Protein 6STX (pdb70)

Structure (mmCIF, N/CA/C/O backbone):
data_6STX
#
_entry.id   6STX
#
_cell.length_a   172.327
_cell.length_b   172.327
_cell.length_c   172.327
_cell.angle_alpha   90.000
_cell.angle_beta   90.000
_cell.angle_gamma   90.000
#
_symmetry.space_group_name_H-M   'I 2 3'
#
loop_
_entity.id
_entity.type
_entity.pdbx_description
1 polymer 'Kelch domain-containing protein'
2 non-polymer 'TETRAETHYLENE GLYCOL'
3 non-polymer 'ACETATE ION'
4 non-polymer 2-acetamido-2-deoxy-beta-D-glucopyranose
5 non-polymer 'SODIUM ION'
6 water water
#
loop_
_atom_site.group_PDB
_atom_site.id
_atom_site.type_symbol
_atom_site.label_atom_id
_atom_site.label_alt_id
_atom_site.label_comp_id
_atom_site.label_asym_id
_atom_site.label_entity_id
_atom_site.label_seq_id
_atom_site.pdbx_PDB_ins_code
_atom_site.Cartn_x
_atom_site.Cartn_y
_atom_site.Cartn_z
_atom_site.occupancy
_atom_site.B_iso_or_equiv
_atom_site.auth_seq_id
_atom_site.auth_comp_id
_atom_site.auth_asym_id
_atom_site.auth_atom_id
_atom_site.pdbx_PDB_model_num
ATOM 1 N N . THR A 1 12 ? 29.728 -14.855 20.325 0.50 55.16 10 THR C N 1
ATOM 2 C CA . THR A 1 12 ? 30.910 -15.643 20.769 0.50 54.50 10 THR C CA 1
ATOM 3 C C . THR A 1 12 ? 31.994 -14.682 21.273 0.50 55.39 10 THR C C 1
ATOM 4 O O . THR A 1 12 ? 31.966 -13.509 20.889 0.50 50.86 10 THR C O 1
ATOM 8 N N . VAL A 1 13 ? 32.886 -15.173 22.131 0.70 57.27 11 VAL C N 1
ATOM 9 C CA . VAL A 1 13 ? 34.000 -14.406 22.749 0.70 56.45 11 VAL C CA 1
ATOM 10 C C . VAL A 1 13 ? 35.259 -15.260 22.608 0.70 60.65 11 VAL C C 1
ATOM 11 O O . VAL A 1 13 ? 35.251 -16.378 23.147 0.70 59.71 11 VAL C O 1
ATOM 13 N N . TRP A 1 14 ? 36.270 -14.759 21.884 1.00 64.26 12 TRP C N 1
ATOM 14 C CA . TRP A 1 14 ? 37.623 -15.378 21.772 1.00 70.33 12 TRP C CA 1
ATOM 15 C C . TRP A 1 14 ? 38.567 -14.672 22.761 1.00 71.59 12 TRP C C 1
ATOM 16 O O . TRP A 1 14 ? 38.505 -13.418 22.849 1.00 69.36 12 TRP C O 1
ATOM 27 N N . GLU A 1 15 ? 39.346 -15.456 23.518 1.00 67.67 13 GLU C N 1
ATOM 28 C CA . GLU A 1 15 ? 40.336 -14.972 24.515 1.00 65.42 13 GLU C CA 1
ATOM 29 C C . GLU A 1 15 ? 41.718 -15.426 24.043 1.00 72.06 13 GLU C C 1
ATOM 30 O O . GLU A 1 15 ? 41.940 -16.641 24.002 1.00 70.94 13 GLU C O 1
ATOM 36 N N . THR A 1 16 ? 42.588 -14.469 23.697 1.00 65.61 14 THR C N 1
ATOM 37 C CA . THR A 1 16 ? 43.967 -14.693 23.193 1.00 61.92 14 THR C CA 1
ATOM 38 C C . THR A 1 16 ? 44.756 -15.361 24.308 1.00 59.25 14 THR C C 1
ATOM 39 O O . THR A 1 16 ? 44.273 -15.447 25.436 1.00 64.84 14 THR C O 1
ATOM 43 N N . PRO A 1 17 ? 45.976 -15.862 24.020 1.00 59.48 15 PRO C N 1
ATOM 44 C CA . PRO A 1 17 ? 46.805 -16.506 25.034 1.00 62.07 15 PRO C CA 1
ATOM 45 C C . PRO A 1 17 ? 47.252 -15.613 26.205 1.00 70.35 15 PRO C C 1
ATOM 46 O O . PRO A 1 17 ? 47.695 -16.178 27.197 1.00 67.56 15 PRO C O 1
ATOM 50 N N . ILE A 1 18 ? 47.184 -14.276 26.079 1.00 71.48 16 ILE C N 1
ATOM 51 C CA . ILE A 1 18 ? 47.616 -13.348 27.172 1.00 64.31 16 ILE C CA 1
ATOM 52 C C . ILE A 1 18 ? 46.389 -12.837 27.954 1.00 64.07 16 ILE C C 1
ATOM 53 O O . ILE A 1 18 ? 46.604 -12.304 29.048 1.00 63.59 16 ILE C O 1
ATOM 58 N N . GLY A 1 19 ? 45.161 -12.998 27.442 1.00 56.96 17 GLY C N 1
ATOM 59 C CA . GLY A 1 19 ? 43.923 -12.630 28.163 1.00 54.99 17 GLY C CA 1
ATOM 60 C C . GLY A 1 19 ? 43.105 -11.564 27.456 1.00 57.24 17 GLY C C 1
ATOM 61 O O . GLY A 1 19 ? 42.084 -11.125 28.007 1.00 60.48 17 GLY C O 1
ATOM 62 N N . VAL A 1 20 ? 43.522 -11.129 26.271 1.00 53.15 18 VAL C N 1
ATOM 63 C CA . VAL A 1 20 ? 42.754 -10.107 25.510 1.00 49.52 18 VAL C CA 1
ATOM 64 C C . VAL A 1 20 ? 41.479 -10.785 25.009 1.00 49.08 18 VAL C C 1
ATOM 65 O O . VAL A 1 20 ? 41.542 -11.959 24.669 1.00 58.91 18 VAL C O 1
ATOM 69 N N . LYS A 1 21 ? 40.365 -10.060 24.963 1.00 54.10 19 LYS C N 1
ATOM 70 C CA . LYS A 1 21 ? 39.042 -10.629 24.626 1.00 54.31 19 LYS C CA 1
ATOM 71 C C . LYS A 1 21 ? 38.480 -9.878 23.422 1.00 52.62 19 LYS C C 1
ATOM 72 O O . LYS A 1 21 ? 38.511 -8.628 23.427 1.00 52.90 19 LYS C O 1
ATOM 77 N N . TYR A 1 22 ? 38.011 -10.648 22.431 1.00 51.46 20 TYR C N 1
ATOM 78 C CA . TYR A 1 22 ? 37.281 -10.199 21.215 1.00 53.89 20 TYR C CA 1
ATOM 79 C C . TYR A 1 22 ? 35.898 -10.869 21.210 1.00 53.73 20 TYR C C 1
ATOM 80 O O . TYR A 1 22 ? 35.830 -12.043 21.569 1.00 58.65 20 TYR C O 1
ATOM 89 N N . THR A 1 23 ? 34.847 -10.137 20.835 1.00 56.38 21 THR C N 1
ATOM 90 C CA . THR A 1 23 ? 33.453 -10.642 20.723 1.00 62.89 21 THR C CA 1
ATOM 91 C C . THR A 1 23 ? 33.110 -10.730 19.233 1.00 67.77 21 THR C C 1
ATOM 92 O O . THR A 1 23 ? 33.071 -9.673 18.552 1.00 65.46 21 THR C O 1
ATOM 96 N N . LEU A 1 24 ? 32.907 -11.961 18.760 1.00 73.27 22 LEU C N 1
ATOM 97 C CA . LEU A 1 24 ? 32.525 -12.302 17.363 1.00 71.62 22 LEU C CA 1
ATOM 98 C C . LEU A 1 24 ? 31.001 -12.458 17.326 1.00 71.84 22 LEU C C 1
ATOM 99 O O . LEU A 1 24 ? 30.504 -13.365 18.033 1.00 77.74 22 LEU C O 1
ATOM 104 N N . CYS A 1 25 ? 30.301 -11.586 16.584 1.00 70.14 23 CYS C N 1
ATOM 105 C CA . CYS A 1 25 ? 28.829 -11.632 16.368 1.00 72.36 23 CYS C CA 1
ATOM 106 C C . CYS A 1 25 ? 28.515 -12.012 14.918 1.00 79.27 23 CYS C C 1
ATOM 107 O O . CYS A 1 25 ? 28.499 -11.139 14.037 1.00 67.90 23 CYS C O 1
ATOM 110 N N . PRO A 1 26 ? 28.209 -13.309 14.641 1.00 79.37 24 PRO C N 1
ATOM 111 C CA . PRO A 1 26 ? 27.904 -13.767 13.281 1.00 81.12 24 PRO C CA 1
ATOM 112 C C . PRO A 1 26 ? 26.684 -13.056 12.676 1.00 78.51 24 PRO C C 1
ATOM 113 O O . PRO A 1 26 ? 25.671 -13.009 13.326 1.00 84.07 24 PRO C O 1
ATOM 117 N N . GLY A 1 27 ? 26.829 -12.500 11.470 1.00 77.81 25 GLY C N 1
ATOM 118 C CA . GLY A 1 27 ? 25.735 -11.865 10.710 1.00 83.58 25 GLY C CA 1
ATOM 119 C C . GLY A 1 27 ? 25.794 -10.345 10.707 1.00 87.36 25 GLY C C 1
ATOM 120 O O . GLY A 1 27 ? 24.886 -9.740 10.090 1.00 93.85 25 GLY C O 1
ATOM 121 N N . SER A 1 28 ? 26.813 -9.741 11.337 1.00 78.98 26 SER C N 1
ATOM 122 C CA . SER A 1 28 ? 26.970 -8.266 11.492 1.00 73.15 26 SER C CA 1
ATOM 123 C C . SER A 1 28 ? 28.002 -7.725 10.486 1.00 73.85 26 SER C C 1
ATOM 124 O O . SER A 1 28 ? 28.950 -8.467 10.162 1.00 76.08 26 SER C O 1
ATOM 126 N N . ASP A 1 29 ? 27.811 -6.487 10.004 1.00 70.37 27 ASP C N 1
ATOM 127 C CA . ASP A 1 29 ? 28.837 -5.646 9.318 1.00 71.32 27 ASP C CA 1
ATOM 128 C C . ASP A 1 29 ? 29.052 -4.393 10.186 1.00 76.36 27 ASP C C 1
ATOM 129 O O . ASP A 1 29 ? 28.373 -4.285 11.229 1.00 75.26 27 ASP C O 1
ATOM 134 N N . TYR A 1 30 ? 29.955 -3.487 9.788 1.00 69.97 28 TYR C N 1
ATOM 135 C CA . TYR A 1 30 ? 30.071 -2.113 10.346 1.00 63.27 28 TYR C CA 1
ATOM 136 C C . TYR A 1 30 ? 29.774 -1.110 9.224 1.00 61.30 28 TYR C C 1
ATOM 137 O O . TYR A 1 30 ? 30.415 -1.203 8.160 1.00 58.29 28 TYR C O 1
ATOM 146 N N . LEU A 1 37 ? 42.386 -0.140 6.399 1.00 66.67 35 LEU C N 1
ATOM 147 C CA . LEU A 1 37 ? 43.695 -0.122 7.114 1.00 60.50 35 LEU C CA 1
ATOM 148 C C . LEU A 1 37 ? 44.492 -1.395 6.773 1.00 65.39 35 LEU C C 1
ATOM 149 O O . LEU A 1 37 ? 45.722 -1.387 6.943 1.00 80.98 35 LEU C O 1
ATOM 154 N N . GLN A 1 38 ? 43.801 -2.443 6.317 1.00 63.38 36 GLN C N 1
ATOM 155 C CA . GLN A 1 38 ? 44.300 -3.829 6.121 1.00 67.16 36 GLN C CA 1
ATOM 156 C C . GLN A 1 38 ? 43.138 -4.670 5.581 1.00 63.84 36 GLN C C 1
ATOM 157 O O . GLN A 1 38 ? 42.064 -4.624 6.200 1.00 63.63 36 GLN C O 1
ATOM 163 N N . THR A 1 39 ? 43.334 -5.404 4.482 0.50 60.86 37 THR C N 1
ATOM 164 C CA . THR A 1 39 ? 42.329 -6.344 3.916 0.50 57.87 37 THR C CA 1
ATOM 165 C C . THR A 1 39 ? 43.054 -7.614 3.480 0.50 53.85 37 THR C C 1
ATOM 166 O O . THR A 1 39 ? 43.721 -7.560 2.454 0.50 57.39 37 THR C O 1
ATOM 170 N N . VAL A 1 40 ? 42.947 -8.687 4.259 0.50 52.17 38 VAL C N 1
ATOM 171 C CA . VAL A 1 40 ? 43.681 -9.968 4.043 0.50 49.39 38 VAL C CA 1
ATOM 172 C C . VAL A 1 40 ? 42.689 -11.008 3.511 0.50 50.58 38 VAL C C 1
ATOM 173 O O . VAL A 1 40 ? 41.643 -11.221 4.175 0.50 50.64 38 VAL C O 1
ATOM 175 N N . ARG A 1 41 ? 42.998 -11.627 2.363 0.50 46.61 39 ARG C N 1
ATOM 176 C CA . ARG A 1 41 ? 42.116 -12.610 1.680 0.50 47.08 39 ARG C CA 1
ATOM 177 C C . ARG A 1 41 ? 42.527 -14.025 2.095 0.50 47.78 39 ARG C C 1
ATOM 178 O O . ARG A 1 41 ? 43.542 -14.164 2.793 0.50 46.47 39 ARG C O 1
ATOM 183 N N . ASP A 1 42 ? 41.775 -15.034 1.659 0.50 47.21 40 ASP C N 1
ATOM 184 C CA . ASP A 1 42 ? 42.011 -16.460 2.019 0.50 45.10 40 ASP C CA 1
ATOM 185 C C . ASP A 1 42 ? 41.930 -16.592 3.542 0.50 44.29 40 ASP C C 1
ATOM 186 O O . ASP A 1 42 ? 42.773 -17.312 4.137 0.50 39.71 40 ASP C O 1
ATOM 191 N N . ILE A 1 43 ? 40.944 -15.917 4.145 0.50 43.46 41 ILE C N 1
ATOM 192 C CA . ILE A 1 43 ? 40.570 -16.092 5.571 0.50 41.18 41 ILE C CA 1
ATOM 193 C C . ILE A 1 43 ? 39.296 -16.937 5.622 0.50 39.47 41 ILE C C 1
ATOM 194 O O . ILE A 1 43 ? 38.267 -16.485 5.083 0.50 42.72 41 ILE C O 1
ATOM 196 N N . GLN A 1 44 ? 39.367 -18.082 6.300 0.50 42.00 42 GLN C N 1
ATOM 197 C CA . GLN A 1 44 ? 38.378 -19.189 6.245 0.50 43.83 42 GLN C CA 1
ATOM 198 C C . GLN A 1 44 ? 37.268 -18.951 7.270 0.50 48.05 42 GLN C C 1
ATOM 199 O O . GLN A 1 44 ? 36.226 -19.633 7.170 0.10 41.47 42 GLN C O 1
ATOM 201 N N . SER A 1 45 ? 37.477 -18.033 8.224 0.50 45.96 43 SER C N 1
ATOM 202 C CA . SER A 1 45 ? 36.594 -17.911 9.410 0.50 48.22 43 SER C CA 1
ATOM 203 C C . SER A 1 45 ? 36.670 -16.546 10.100 0.50 47.35 43 SER C C 1
ATOM 204 O O . SER A 1 45 ? 37.551 -15.721 9.788 0.50 46.19 43 SER C O 1
ATOM 207 N N . SER A 1 46 ? 35.798 -16.412 11.095 0.50 49.94 44 SER C N 1
ATOM 208 C CA . SER A 1 46 ? 35.717 -15.307 12.072 0.50 47.88 44 SER C CA 1
ATOM 209 C C . SER A 1 46 ? 36.983 -15.287 12.934 0.50 48.59 44 SER C C 1
ATOM 210 O O . SER A 1 46 ? 37.566 -14.211 13.075 0.50 49.35 44 SER C O 1
ATOM 212 N N . LEU A 1 47 ? 37.399 -16.435 13.472 0.50 50.35 45 LEU C N 1
ATOM 213 C CA . LEU A 1 47 ? 38.554 -16.535 14.407 0.50 49.83 45 LEU C CA 1
ATOM 214 C C . LEU A 1 47 ? 39.799 -15.961 13.731 0.50 51.31 45 LEU C C 1
ATOM 215 O O . LEU A 1 47 ? 40.550 -15.209 14.408 0.50 42.22 45 LEU C O 1
ATOM 217 N N . GLU A 1 48 ? 40.001 -16.299 12.451 0.50 48.34 46 GLU C N 1
ATOM 218 C CA . GLU A 1 48 ? 41.209 -15.918 11.670 0.50 47.24 46 GLU C CA 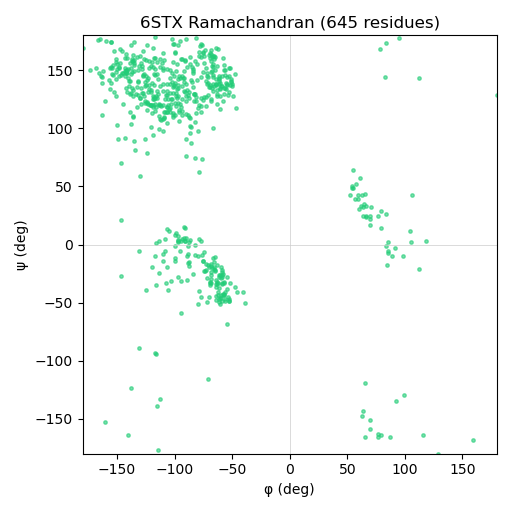1
ATOM 219 C C . GLU A 1 48 ? 41.313 -14.390 11.597 0.50 45.02 46 GLU C C 1
ATOM 220 O O . GLU A 1 48 ? 42.405 -13.858 11.871 0.50 43.25 46 GLU C O 1
ATOM 222 N N . CYS A 1 49 ? 40.221 -13.730 11.199 1.00 47.92 47 CYS C N 1
ATOM 223 C CA . CYS A 1 49 ? 40.060 -12.247 11.112 1.00 55.09 47 CYS C CA 1
ATOM 224 C C . CYS A 1 49 ? 40.362 -11.647 12.494 1.00 61.90 47 CYS C C 1
ATOM 225 O O . CYS A 1 49 ? 41.194 -10.719 12.566 1.00 71.62 47 CYS C O 1
ATOM 228 N N . ALA A 1 50 ? 39.763 -12.207 13.551 1.00 60.28 48 ALA C N 1
ATOM 229 C CA . ALA A 1 50 ? 40.001 -11.809 14.958 1.00 64.30 48 ALA C CA 1
ATOM 230 C C . ALA A 1 50 ? 41.511 -11.850 15.236 1.00 65.84 48 ALA C C 1
ATOM 231 O O . ALA A 1 50 ? 42.057 -10.825 15.728 1.00 50.17 48 ALA C O 1
ATOM 233 N N . LYS A 1 51 ? 42.180 -12.951 14.868 1.00 59.82 49 LYS C N 1
ATOM 234 C CA . LYS A 1 51 ? 43.649 -13.117 15.059 1.00 59.84 49 LYS C CA 1
ATOM 235 C C . LYS A 1 51 ? 44.368 -12.018 14.258 1.00 54.25 49 LYS C C 1
ATOM 236 O O . LYS A 1 51 ? 45.363 -11.502 14.777 1.00 52.97 49 LYS C O 1
ATOM 238 N N . ILE A 1 52 ? 43.863 -11.655 13.069 1.00 51.37 50 ILE C N 1
ATOM 239 C CA . ILE A 1 52 ? 44.356 -10.490 12.267 1.00 55.11 50 ILE C CA 1
ATOM 240 C C . ILE A 1 52 ? 44.152 -9.200 13.085 1.00 56.32 50 ILE C C 1
ATOM 241 O O . ILE A 1 52 ? 45.089 -8.396 13.178 1.00 51.94 50 ILE C O 1
ATOM 243 N N . CYS A 1 53 ? 42.948 -8.991 13.626 1.00 55.75 51 CYS C N 1
ATOM 244 C CA . CYS A 1 53 ? 42.614 -7.810 14.465 1.00 57.05 51 CYS C CA 1
ATOM 245 C C . CYS A 1 53 ? 43.650 -7.702 15.581 1.00 48.77 51 CYS C C 1
ATOM 246 O O . CYS A 1 53 ? 44.215 -6.621 15.773 1.00 53.00 51 CYS C O 1
ATOM 249 N N . ASP A 1 54 ? 43.953 -8.800 16.246 1.00 47.62 52 ASP C N 1
ATOM 250 C CA . ASP A 1 54 ? 44.855 -8.753 17.416 1.00 47.88 52 ASP C CA 1
ATOM 251 C C . ASP A 1 54 ? 46.281 -8.439 16.969 1.00 58.88 52 ASP C C 1
ATOM 252 O O . ASP A 1 54 ? 46.959 -7.764 17.752 1.00 55.83 52 ASP C O 1
ATOM 257 N N . SER A 1 55 ? 46.721 -8.917 15.786 1.00 54.59 53 SER C N 1
ATOM 258 C CA . SER A 1 55 ? 48.058 -8.612 15.205 1.00 55.59 53 SER C CA 1
ATOM 259 C C . SER A 1 55 ? 48.214 -7.084 15.078 1.00 55.76 53 SER C C 1
ATOM 260 O O . SER A 1 55 ? 49.334 -6.604 15.257 1.00 60.28 53 SER C O 1
ATOM 263 N N . ASP A 1 56 ? 47.117 -6.356 14.829 1.00 48.30 54 ASP C N 1
ATOM 264 C CA . ASP A 1 56 ? 47.116 -4.913 14.488 1.00 51.66 54 ASP C CA 1
ATOM 265 C C . ASP A 1 56 ? 46.773 -4.056 15.726 1.00 53.45 54 ASP C C 1
ATOM 266 O O . ASP A 1 56 ? 45.575 -4.056 16.131 1.00 49.39 54 ASP C O 1
ATOM 271 N N . ALA A 1 57 ? 47.746 -3.287 16.250 1.00 50.96 55 ALA C N 1
ATOM 272 C CA . ALA A 1 57 ? 47.605 -2.403 17.441 1.00 46.60 55 ALA C CA 1
ATOM 273 C C . ALA A 1 57 ? 46.515 -1.337 17.234 1.00 48.45 55 ALA C C 1
ATOM 274 O O . ALA A 1 57 ? 46.111 -0.751 18.223 1.00 49.12 55 ALA C O 1
ATOM 276 N N . ARG A 1 58 ? 46.115 -1.043 15.995 1.00 52.30 56 ARG C N 1
ATOM 277 C CA . ARG A 1 58 ? 45.098 -0.014 15.660 1.00 56.70 56 ARG C CA 1
ATOM 278 C C . ARG A 1 58 ? 43.683 -0.602 15.681 1.00 52.22 56 ARG C C 1
ATOM 279 O O . ARG A 1 58 ? 42.767 0.194 15.533 1.00 53.86 56 ARG C O 1
ATOM 287 N N . CYS A 1 59 ? 43.510 -1.926 15.808 1.00 57.91 57 CYS C N 1
ATOM 288 C CA . CYS A 1 59 ? 42.221 -2.630 15.523 1.00 51.93 57 CYS C CA 1
ATOM 289 C C . CYS A 1 59 ? 41.370 -2.805 16.788 1.00 47.24 57 CYS C C 1
ATOM 290 O O . CYS A 1 59 ? 41.756 -3.607 17.636 1.00 45.42 57 CYS C O 1
ATOM 293 N N . ASN A 1 60 ? 40.201 -2.160 16.835 1.00 48.86 58 ASN C N 1
ATOM 294 C CA . ASN A 1 60 ? 39.158 -2.312 17.892 1.00 55.72 58 ASN C CA 1
ATOM 295 C C . ASN A 1 60 ? 37.964 -3.100 17.317 1.00 56.38 58 ASN C C 1
ATOM 296 O O . ASN A 1 60 ? 37.313 -3.865 18.079 1.00 58.52 58 ASN C O 1
ATOM 298 N N . ARG A 1 61 ? 37.698 -2.919 16.021 1.00 61.68 59 ARG C N 1
ATOM 299 C CA . ARG A 1 61 ? 36.575 -3.534 15.263 1.00 66.28 59 ARG C CA 1
ATOM 300 C C . ARG A 1 61 ? 37.100 -4.034 13.898 1.00 66.24 59 ARG C C 1
ATOM 301 O O . ARG A 1 61 ? 37.852 -3.283 13.228 1.00 65.98 59 ARG C O 1
ATOM 303 N N . ALA A 1 62 ? 36.746 -5.271 13.509 1.00 67.02 60 ALA C N 1
ATOM 304 C CA . ALA A 1 62 ? 36.993 -5.856 12.158 1.00 65.07 60 ALA C CA 1
ATOM 305 C C . ALA A 1 62 ? 35.734 -6.588 11.633 1.00 65.52 60 ALA C C 1
ATOM 306 O O . ALA A 1 62 ? 34.905 -7.015 12.467 1.00 69.83 60 ALA C O 1
ATOM 308 N N . VAL A 1 63 ? 35.611 -6.731 10.300 1.00 68.82 61 VAL C N 1
ATOM 309 C CA . VAL A 1 63 ? 34.480 -7.393 9.569 1.00 65.15 61 VAL C CA 1
ATOM 310 C C . VAL A 1 63 ? 35.010 -8.630 8.815 1.00 60.51 61 VAL C C 1
ATOM 311 O O . VAL A 1 63 ? 35.935 -8.476 7.994 1.00 54.97 61 VAL C O 1
ATOM 313 N N . TYR A 1 64 ? 34.479 -9.824 9.110 0.50 53.56 62 TYR C N 1
ATOM 314 C CA . TYR A 1 64 ? 34.785 -11.087 8.383 0.50 51.66 62 TYR C CA 1
ATOM 315 C C . TYR A 1 64 ? 33.797 -11.196 7.225 0.50 48.89 62 TYR C C 1
ATOM 316 O O . TYR A 1 64 ? 32.603 -10.925 7.432 0.50 50.05 62 TYR C O 1
ATOM 318 N N . ASP A 1 65 ? 34.285 -11.514 6.030 0.50 52.51 63 ASP C N 1
ATOM 319 C CA . ASP A 1 65 ? 33.410 -11.711 4.843 0.50 56.02 63 ASP C CA 1
ATOM 320 C C . ASP A 1 65 ? 33.480 -13.186 4.435 0.50 56.04 63 ASP C C 1
ATOM 321 O O . ASP A 1 65 ? 34.474 -13.560 3.792 0.50 58.53 63 ASP C O 1
ATOM 326 N N . ASN A 1 66 ? 32.475 -13.980 4.828 0.50 60.38 64 ASN C N 1
ATOM 327 C CA . ASN A 1 66 ? 32.373 -15.435 4.521 0.50 60.39 64 ASN C CA 1
ATOM 328 C C . ASN A 1 66 ? 32.275 -15.625 3.002 0.50 59.89 64 ASN C C 1
ATOM 329 O O . ASN A 1 66 ? 32.925 -16.546 2.509 0.50 60.59 64 ASN C O 1
ATOM 331 N N . VAL A 1 67 ? 31.510 -14.770 2.306 1.00 65.68 65 VAL C N 1
ATOM 332 C CA . VAL A 1 67 ? 31.342 -14.749 0.814 1.00 69.48 65 VAL C CA 1
ATOM 333 C C . VAL A 1 67 ? 32.721 -14.651 0.139 1.00 73.84 65 VAL C C 1
ATOM 334 O O . VAL A 1 67 ? 33.131 -15.649 -0.481 1.00 78.34 65 VAL C O 1
ATOM 336 N N . ASN A 1 68 ? 33.418 -13.513 0.266 1.00 67.91 66 ASN C N 1
ATOM 337 C CA . ASN A 1 68 ? 34.733 -13.264 -0.388 1.00 64.72 66 ASN C CA 1
ATOM 338 C C . ASN A 1 68 ? 35.906 -13.767 0.479 1.00 60.61 66 ASN C C 1
ATOM 339 O O . ASN A 1 68 ? 37.062 -13.604 0.036 1.00 69.55 66 ASN C O 1
ATOM 344 N N . LYS A 1 69 ? 35.651 -14.383 1.637 0.50 58.19 67 LYS C N 1
ATOM 345 C CA . LYS A 1 69 ? 36.690 -15.068 2.457 0.50 56.07 67 LYS C CA 1
ATOM 346 C C . LYS A 1 69 ? 37.797 -14.080 2.869 0.50 57.79 67 LYS C C 1
ATOM 347 O O . LYS A 1 69 ? 38.982 -14.490 2.880 0.50 60.06 67 LYS C O 1
ATOM 349 N N . ALA A 1 70 ? 37.425 -12.839 3.218 0.50 55.77 68 ALA C N 1
ATOM 350 C CA . ALA A 1 70 ? 38.349 -11.716 3.506 0.50 51.14 68 ALA C CA 1
ATOM 351 C C . ALA A 1 70 ? 38.054 -11.084 4.877 0.50 47.52 68 ALA C C 1
ATOM 352 O O . ALA A 1 70 ? 36.916 -11.208 5.371 0.50 47.25 68 ALA C O 1
ATOM 354 N N . CYS A 1 71 ? 39.049 -10.374 5.413 0.50 47.64 69 CYS C N 1
ATOM 355 C CA . CYS A 1 71 ? 39.057 -9.678 6.731 0.50 48.76 69 CYS C CA 1
ATOM 356 C C . CYS A 1 71 ? 39.381 -8.191 6.526 0.50 49.54 69 CYS C C 1
ATOM 357 O O . CYS A 1 71 ? 40.482 -7.906 6.025 0.50 50.79 69 CYS C O 1
ATOM 360 N N . ASP A 1 72 ? 38.438 -7.296 6.849 0.50 47.68 70 ASP C N 1
ATOM 361 C CA . ASP A 1 72 ? 38.601 -5.820 6.777 0.50 49.34 70 ASP C CA 1
ATOM 362 C C . ASP A 1 72 ? 38.802 -5.262 8.196 0.50 44.90 70 ASP C C 1
ATOM 363 O O . ASP A 1 72 ? 37.882 -5.379 9.005 0.50 45.70 70 ASP C O 1
ATOM 368 N N . VAL A 1 73 ? 39.986 -4.720 8.486 0.50 47.80 71 VAL C N 1
ATOM 369 C CA . VAL A 1 73 ? 40.300 -3.958 9.732 0.50 43.86 71 VAL C CA 1
ATOM 370 C C . VAL A 1 73 ? 39.924 -2.505 9.463 0.50 41.29 71 VAL C C 1
ATOM 371 O O . VAL A 1 73 ? 40.598 -1.891 8.639 0.50 46.09 71 VAL C O 1
ATOM 375 N N . LYS A 1 74 ? 38.853 -2.023 10.104 0.50 44.63 72 LYS C N 1
ATOM 376 C CA . LYS A 1 74 ? 38.226 -0.692 9.893 0.50 44.29 72 LYS C CA 1
ATOM 377 C C . LYS A 1 74 ? 39.137 0.418 10.448 0.50 46.43 72 LYS C C 1
ATOM 378 O O . LYS A 1 74 ? 40.004 0.066 11.284 0.50 41.80 72 LYS C O 1
ATOM 380 N N . ASP A 1 86 ? 23.620 -12.297 7.306 0.50 51.27 84 ASP C N 1
ATOM 381 C CA . ASP A 1 86 ? 24.267 -11.347 6.364 0.50 50.01 84 ASP C CA 1
ATOM 382 C C . ASP A 1 86 ? 25.506 -12.017 5.759 0.50 47.10 84 ASP C C 1
ATOM 383 O O . ASP A 1 86 ? 25.872 -13.126 6.191 0.50 42.25 84 ASP C O 1
ATOM 388 N N . ARG A 1 87 ? 26.139 -11.369 4.787 0.50 47.37 85 ARG C N 1
ATOM 389 C CA . ARG A 1 87 ? 27.334 -11.908 4.098 0.50 51.59 85 ARG C CA 1
ATOM 390 C C . ARG A 1 87 ? 28.538 -11.834 5.048 0.50 57.37 85 ARG C C 1
ATOM 391 O O . ARG A 1 87 ? 29.517 -12.582 4.815 0.50 59.50 85 ARG C O 1
ATOM 393 N N . PHE A 1 88 ? 28.433 -11.029 6.117 0.50 59.10 86 PHE C N 1
ATOM 394 C CA . PHE A 1 88 ? 29.566 -10.625 6.993 0.50 57.77 86 PHE C CA 1
ATOM 395 C C . PHE A 1 88 ? 29.361 -11.095 8.439 0.50 59.52 86 PHE C C 1
ATOM 396 O O . PHE A 1 88 ? 28.247 -11.518 8.805 0.50 62.31 86 PHE C O 1
ATOM 404 N N . GLU A 1 89 ? 30.430 -10.983 9.235 1.00 64.87 87 GLU C N 1
ATOM 405 C CA . GLU A 1 89 ? 30.487 -11.236 10.708 1.00 70.07 87 GLU C CA 1
ATOM 406 C C . GLU A 1 89 ? 31.431 -10.205 11.371 1.00 70.87 87 GLU C C 1
ATOM 407 O O . GLU A 1 89 ? 32.533 -9.978 10.817 1.00 57.13 87 GLU C O 1
ATOM 413 N N . THR A 1 90 ? 31.044 -9.590 12.502 0.50 59.14 88 THR C N 1
ATOM 414 C CA . THR A 1 90 ? 31.855 -8.522 13.160 0.50 54.02 88 THR C CA 1
ATOM 415 C C . THR A 1 90 ? 32.737 -9.096 14.267 0.50 51.01 88 THR C C 1
ATOM 416 O O . THR A 1 90 ? 32.313 -10.027 14.952 0.50 49.47 88 THR C O 1
ATOM 420 N N . ILE A 1 91 ? 33.945 -8.540 14.396 1.00 60.46 89 ILE C N 1
ATOM 421 C CA . ILE A 1 91 ? 34.914 -8.792 15.503 1.00 54.71 89 ILE C CA 1
ATOM 422 C C . ILE A 1 91 ? 35.090 -7.464 16.269 1.00 57.90 89 ILE C C 1
ATOM 423 O O . ILE A 1 91 ? 35.402 -6.446 15.608 1.00 57.66 89 ILE C O 1
ATOM 428 N N . ARG A 1 92 ? 34.890 -7.469 17.596 1.00 63.19 90 ARG C N 1
ATOM 429 C CA . ARG A 1 92 ? 34.999 -6.275 18.497 1.00 57.86 90 ARG C CA 1
ATOM 430 C C . ARG A 1 92 ? 35.933 -6.622 19.663 1.00 52.64 90 ARG C C 1
ATOM 431 O O . ARG A 1 92 ? 35.762 -7.726 20.253 1.00 54.16 90 ARG C O 1
ATOM 433 N N . LEU A 1 93 ? 36.922 -5.764 19.955 0.70 47.09 91 LEU C N 1
ATOM 434 C CA . LEU A 1 93 ? 37.722 -5.847 21.207 0.70 44.04 91 LEU C CA 1
ATOM 435 C C . LEU A 1 93 ? 36.773 -5.628 22.398 0.70 44.03 91 LEU C C 1
ATOM 436 O O . LEU A 1 93 ? 36.039 -4.637 22.393 0.70 38.10 91 LEU C O 1
ATOM 441 N N . THR A 1 94 ? 36.792 -6.530 23.368 1.00 48.29 92 THR C N 1
ATOM 442 C CA . THR A 1 94 ? 35.887 -6.534 24.558 1.00 56.49 92 THR C CA 1
ATOM 443 C C . THR A 1 94 ? 36.642 -7.089 25.771 1.00 51.95 92 THR C C 1
ATOM 444 O O . THR A 1 94 ? 36.345 -8.217 26.184 1.00 59.55 92 THR C O 1
ATOM 448 N N . ASN A 1 95 ? 37.616 -6.356 26.319 1.00 54.12 93 ASN C N 1
ATOM 449 C CA . ASN A 1 95 ? 38.347 -6.838 27.521 1.00 56.22 93 ASN C CA 1
ATOM 450 C C . ASN A 1 95 ? 37.438 -6.676 28.755 1.00 49.96 93 ASN C C 1
ATOM 451 O O . ASN A 1 95 ? 36.454 -5.944 28.670 1.00 47.25 93 ASN C O 1
ATOM 456 N N . ASP A 1 96 ? 37.779 -7.311 29.873 1.00 51.30 94 ASP C N 1
ATOM 457 C CA . ASP A 1 96 ? 37.014 -7.139 31.145 1.00 57.93 94 ASP C CA 1
ATOM 458 C C . ASP A 1 96 ? 36.930 -5.627 31.444 1.00 57.71 94 ASP C C 1
ATOM 459 O O . ASP A 1 96 ? 35.804 -5.132 31.639 1.00 56.97 94 ASP C O 1
ATOM 464 N N . LEU A 1 97 ? 38.045 -4.889 31.313 1.00 53.22 95 LEU C N 1
ATOM 465 C CA . LEU A 1 97 ? 38.089 -3.401 31.425 1.00 53.94 95 LEU C CA 1
ATOM 466 C C . LEU A 1 97 ? 38.035 -2.746 30.044 1.00 53.44 95 LEU C C 1
ATOM 467 O O . LEU A 1 97 ? 38.647 -3.219 29.091 1.00 52.08 95 LEU C O 1
ATOM 472 N N . PRO A 1 98 ? 37.340 -1.600 29.871 1.00 49.71 96 PRO C N 1
ATOM 473 C CA . PRO A 1 98 ? 37.387 -0.883 28.605 1.00 44.73 96 PRO C CA 1
ATOM 474 C C . PRO A 1 98 ? 38.758 -0.226 28.376 1.00 47.91 96 PRO C C 1
ATOM 475 O O . PRO A 1 98 ? 39.566 -0.070 29.308 1.00 42.29 96 PRO C O 1
ATOM 479 N N . GLU A 1 99 ? 38.993 0.124 27.122 1.00 46.28 97 GLU C N 1
ATOM 480 C CA . GLU A 1 99 ? 40.130 0.963 26.682 1.00 47.70 97 GLU C CA 1
ATOM 481 C C . GLU A 1 99 ? 40.067 2.293 27.444 1.00 51.51 97 GLU C C 1
ATOM 482 O O . GLU A 1 99 ? 39.007 2.936 27.397 1.00 48.22 97 GLU C O 1
ATOM 488 N N . GLY A 1 100 ? 41.178 2.718 28.060 1.00 46.95 98 GLY C N 1
ATOM 489 C CA . GLY A 1 100 ? 41.254 4.003 28.775 1.00 44.85 98 GLY C CA 1
ATOM 490 C C . GLY A 1 100 ? 41.076 3.805 30.272 1.00 40.87 98 GLY C C 1
ATOM 491 O O . GLY A 1 100 ? 41.414 4.742 31.017 1.00 42.36 98 GLY C O 1
ATOM 492 N N . ALA A 1 101 ? 40.683 2.602 30.709 1.00 39.30 99 ALA C N 1
ATOM 493 C CA . ALA A 1 101 ? 40.554 2.247 32.144 1.00 43.57 99 ALA C CA 1
ATOM 494 C C . ALA A 1 101 ? 41.906 2.362 32.840 1.00 42.90 99 ALA C C 1
ATOM 495 O O . ALA A 1 101 ? 42.921 1.840 32.322 1.00 37.72 99 ALA C O 1
ATOM 497 N N . PHE A 1 102 ? 41.902 2.910 34.049 1.00 37.32 100 PHE C N 1
ATOM 498 C CA . PHE A 1 102 ? 43.096 2.948 34.911 1.00 36.52 100 PHE C CA 1
ATOM 499 C C . PHE A 1 102 ? 43.259 1.566 35.497 1.00 35.42 100 PHE C C 1
ATOM 500 O O . PHE A 1 102 ? 42.247 0.934 35.784 1.00 39.03 100 PHE C O 1
ATOM 508 N N . ILE A 1 103 ? 44.492 1.110 35.678 1.00 32.48 101 ILE C N 1
ATOM 509 C CA . ILE A 1 103 ? 44.764 -0.227 36.266 1.00 35.18 101 ILE C CA 1
ATOM 510 C C . ILE A 1 103 ? 45.772 -0.069 37.383 1.00 30.07 101 ILE C C 1
ATOM 511 O O . ILE A 1 103 ? 46.482 0.943 37.422 1.00 34.39 101 ILE C O 1
ATOM 516 N N . SER A 1 104 ? 45.850 -1.082 38.227 1.00 34.07 102 SER C N 1
ATOM 517 C CA . SER A 1 104 ? 46.823 -1.217 39.334 1.00 34.25 102 SER C CA 1
ATOM 518 C C . SER A 1 104 ? 47.718 -2.428 39.115 1.00 36.14 102 SER C C 1
ATOM 519 O O . SER A 1 104 ? 48.658 -2.639 39.900 1.00 36.12 102 SER C O 1
ATOM 522 N N . THR A 1 105 ? 47.374 -3.250 38.139 1.00 38.49 103 THR C N 1
ATOM 523 C CA . THR A 1 105 ? 48.098 -4.508 37.835 1.00 41.27 103 THR C CA 1
ATOM 524 C C . THR A 1 105 ? 47.848 -4.810 36.362 1.00 39.53 103 THR C C 1
ATOM 525 O O . THR A 1 105 ? 46.799 -4.388 35.835 1.00 36.48 103 THR C O 1
ATOM 529 N N . CYS A 1 106 ? 48.783 -5.488 35.714 1.00 44.35 104 CYS C N 1
ATOM 530 C CA . CYS A 1 106 ? 48.615 -5.879 34.300 1.00 42.27 104 CYS C CA 1
ATOM 531 C C . CYS A 1 106 ? 47.347 -6.729 34.163 1.00 37.94 104 CYS C C 1
ATOM 532 O O . CYS A 1 106 ? 47.238 -7.715 34.865 1.00 44.82 104 CYS C O 1
ATOM 535 N N . SER A 1 107 ? 46.422 -6.314 33.305 1.00 41.84 105 SER C N 1
ATOM 536 C CA . SER A 1 107 ? 45.176 -7.051 32.953 1.00 48.33 105 SER C CA 1
ATOM 537 C C . SER A 1 107 ? 45.502 -8.366 32.222 1.00 54.22 105 SER C C 1
ATOM 538 O O . SER A 1 107 ? 44.607 -9.211 32.115 1.00 50.68 105 SER C O 1
ATOM 541 N N . PHE A 1 108 ? 46.708 -8.487 31.660 1.00 51.86 106 PHE C N 1
ATOM 542 C CA . PHE A 1 108 ? 47.092 -9.556 30.709 1.00 48.69 106 PHE C CA 1
ATOM 543 C C . PHE A 1 108 ? 48.313 -10.273 31.264 1.00 49.18 106 PHE C C 1
ATOM 544 O O . PHE A 1 108 ? 48.899 -9.784 32.235 1.00 46.70 106 PHE C O 1
ATOM 552 N N . ASN A 1 109 ? 48.713 -11.381 30.646 1.00 46.78 107 ASN C N 1
ATOM 553 C CA . ASN A 1 109 ? 49.977 -12.060 31.034 1.00 53.99 107 ASN C CA 1
ATOM 554 C C . ASN A 1 109 ? 51.100 -11.043 30.788 1.00 51.45 107 ASN C C 1
ATOM 555 O O . ASN A 1 109 ? 51.043 -10.346 29.740 1.00 46.16 107 ASN C O 1
ATOM 560 N N . GLU A 1 110 ? 52.002 -10.906 31.760 1.00 54.17 108 GLU C N 1
ATOM 561 C CA . GLU A 1 110 ? 53.241 -10.100 31.675 1.00 53.62 108 GLU C CA 1
ATOM 562 C C . GLU A 1 110 ? 54.349 -11.026 31.171 1.00 62.23 108 GLU C C 1
ATOM 563 O O . GLU A 1 110 ? 54.196 -12.239 31.319 1.00 62.27 108 GLU C O 1
ATOM 569 N N . THR A 1 111 ? 55.417 -10.452 30.620 1.00 58.95 109 THR C N 1
ATOM 570 C CA . THR A 1 111 ? 56.713 -11.120 30.352 1.00 61.26 109 THR C CA 1
ATOM 571 C C . THR A 1 111 ? 57.804 -10.372 31.125 1.00 63.63 109 THR C C 1
ATOM 572 O O . THR A 1 111 ? 57.591 -9.178 31.479 1.00 62.95 109 THR C O 1
ATOM 576 N N . SER A 1 112 ? 58.882 -11.077 31.462 1.00 56.09 110 SER C N 1
ATOM 577 C CA . SER A 1 112 ? 60.178 -10.506 31.896 1.00 54.08 110 SER C CA 1
ATOM 578 C C . SER A 1 112 ? 60.970 -10.226 30.614 1.00 60.13 110 SER C C 1
ATOM 579 O O . SER A 1 112 ? 60.568 -10.749 29.552 1.00 59.89 110 SER C O 1
ATOM 581 N N . TYR A 1 113 ? 62.001 -9.384 30.685 1.00 57.91 111 TYR C N 1
ATOM 582 C CA . TYR A 1 113 ? 62.949 -9.119 29.571 1.00 49.66 111 TYR C CA 1
ATOM 583 C C . TYR A 1 113 ? 64.228 -8.515 30.162 1.00 54.53 111 TYR C C 1
ATOM 584 O O . TYR A 1 113 ? 64.156 -7.503 30.880 1.00 50.10 111 TYR C O 1
ATOM 593 N N . ARG A 1 114 ? 65.371 -9.148 29.902 1.00 53.74 112 ARG C N 1
ATOM 594 C CA . ARG A 1 114 ? 66.721 -8.680 30.322 1.00 55.17 112 ARG C CA 1
ATOM 595 C C . ARG A 1 114 ? 67.419 -8.163 29.068 1.00 53.92 112 ARG C C 1
ATOM 596 O O . ARG A 1 114 ? 67.377 -8.890 28.062 1.00 47.93 112 ARG C O 1
ATOM 598 N N . VAL A 1 115 ? 67.964 -6.940 29.094 1.00 50.11 113 VAL C N 1
ATOM 599 C CA . VAL A 1 115 ? 68.654 -6.360 27.906 0.50 42.96 113 VAL C CA 1
ATOM 600 C C . VAL A 1 115 ? 69.986 -7.096 27.767 0.50 42.71 113 VAL C C 1
ATOM 601 O O . VAL A 1 115 ? 70.735 -7.217 28.734 0.50 38.70 113 VAL C O 1
ATOM 605 N N . PRO A 1 116 ? 70.278 -7.664 26.575 0.50 41.30 114 PRO C N 1
ATOM 606 C CA . PRO A 1 116 ? 71.488 -8.471 26.413 0.50 43.04 114 PRO C CA 1
ATOM 607 C C . PRO A 1 116 ? 72.688 -7.706 26.976 0.50 45.40 114 PRO C C 1
ATOM 608 O O . PRO A 1 116 ? 72.835 -6.545 26.648 0.50 48.30 114 PRO C O 1
ATOM 609 N N . GLU A 1 117 ? 73.455 -8.354 27.855 0.50 47.38 115 GLU C N 1
ATOM 610 C CA . GLU A 1 117 ? 74.795 -7.914 28.329 0.50 50.46 115 GLU C CA 1
ATOM 611 C C . GLU A 1 117 ? 74.658 -6.823 29.399 0.50 52.00 115 GLU C C 1
ATOM 612 O O . GLU A 1 117 ? 75.601 -6.016 29.523 0.50 56.07 115 GLU C O 1
ATOM 614 N N . THR A 1 118 ? 73.564 -6.822 30.168 0.50 51.65 116 THR C N 1
ATOM 615 C CA . THR A 1 118 ? 73.148 -5.682 31.038 0.50 53.49 116 THR C CA 1
ATOM 616 C C . THR A 1 118 ? 72.961 -6.100 32.503 0.50 53.78 116 THR C C 1
ATOM 617 O O . THR A 1 118 ? 73.256 -5.282 33.388 0.50 55.62 116 THR C O 1
ATOM 619 N N . ASN A 1 119 ? 72.407 -7.283 32.760 0.70 55.27 117 ASN C N 1
ATOM 620 C CA . ASN A 1 119 ? 72.022 -7.708 34.132 0.70 63.17 117 ASN C CA 1
ATOM 621 C C . ASN A 1 119 ? 71.040 -6.667 34.689 0.70 67.05 117 ASN C C 1
ATOM 622 O O . ASN A 1 119 ? 71.295 -6.141 35.782 0.70 72.66 117 ASN C O 1
ATOM 624 N N . ALA A 1 120 ? 69.978 -6.370 33.934 0.50 65.09 118 ALA C N 1
ATOM 625 C CA . ALA A 1 120 ? 68.867 -5.459 34.304 0.50 66.24 118 ALA C CA 1
ATOM 626 C C . ALA A 1 120 ? 67.584 -5.941 33.610 1.00 66.23 118 ALA C C 1
ATOM 627 O O . ALA A 1 120 ? 67.484 -5.736 32.367 1.00 65.68 118 ALA C O 1
ATOM 629 N N . GLU A 1 121 ? 66.697 -6.602 34.378 1.00 60.70 119 GLU C N 1
ATOM 630 C CA . GLU A 1 121 ? 65.424 -7.242 33.937 1.00 58.65 119 GLU C CA 1
ATOM 631 C C . GLU A 1 121 ? 64.256 -6.248 34.080 1.00 55.55 119 GLU C C 1
ATOM 632 O O . GLU A 1 121 ? 64.261 -5.465 35.041 1.00 55.46 119 GLU C O 1
ATOM 634 N N . TYR A 1 122 ? 63.304 -6.291 33.138 1.00 53.31 120 TYR C N 1
ATOM 635 C CA . TYR A 1 122 ? 62.102 -5.428 33.071 1.00 46.76 120 TYR C CA 1
ATOM 636 C C . TYR A 1 122 ? 60.862 -6.306 32.974 1.00 48.82 120 TYR C C 1
ATOM 637 O O . TYR A 1 122 ? 60.913 -7.376 32.330 1.00 49.32 120 TYR C O 1
ATOM 646 N N A ARG A 1 123 ? 59.761 -5.855 33.577 0.50 45.24 121 ARG C N 1
ATOM 647 N N B ARG A 1 123 ? 59.755 -5.859 33.565 0.50 45.47 121 ARG C N 1
ATOM 648 C CA A ARG A 1 123 ? 58.416 -6.436 33.353 0.50 43.60 121 ARG C CA 1
ATOM 649 C CA B ARG A 1 123 ? 58.429 -6.482 33.346 0.50 44.14 121 ARG C CA 1
ATOM 650 C C A ARG A 1 123 ? 57.752 -5.673 32.209 0.50 41.55 121 ARG C C 1
ATOM 651 C C B ARG A 1 123 ? 57.715 -5.687 32.250 0.50 41.96 121 ARG C C 1
ATOM 652 O O A ARG A 1 123 ? 57.852 -4.432 32.184 0.50 42.99 121 ARG C O 1
ATOM 653 O O B ARG A 1 123 ? 57.766 -4.441 32.285 0.50 43.63 121 ARG C O 1
ATOM 668 N N . ILE A 1 124 ? 57.085 -6.394 31.317 1.00 37.56 122 ILE C N 1
ATOM 669 C CA . ILE A 1 124 ? 56.405 -5.823 30.130 1.00 41.53 122 ILE C CA 1
ATOM 670 C C . ILE A 1 124 ? 54.948 -6.213 30.246 1.00 40.10 122 ILE C C 1
ATOM 671 O O . ILE A 1 124 ? 54.666 -7.426 30.333 1.00 44.31 122 ILE C O 1
ATOM 676 N N . CYS A 1 125 ? 54.070 -5.223 30.218 1.00 41.99 123 CYS C N 1
ATOM 677 C CA . CYS A 1 125 ? 52.609 -5.416 30.253 1.00 39.08 123 CYS C CA 1
ATOM 678 C C . CYS A 1 125 ? 52.077 -4.975 28.902 1.00 41.75 123 CYS C C 1
ATOM 679 O O . CYS A 1 125 ? 52.110 -3.790 28.557 1.00 42.14 123 CYS C O 1
ATOM 682 N N . PRO A 1 126 ? 51.632 -5.922 28.048 1.00 41.04 124 PRO C N 1
ATOM 683 C CA . PRO A 1 126 ? 51.135 -5.555 26.730 1.00 39.77 124 PRO C CA 1
ATOM 684 C C . PRO A 1 126 ? 49.835 -4.743 26.795 1.00 41.38 124 PRO C C 1
ATOM 685 O O . PRO A 1 126 ? 49.100 -4.892 27.766 1.00 48.55 124 PRO C O 1
ATOM 689 N N . ASP A 1 127 ? 49.568 -3.938 25.765 1.00 35.24 125 ASP C N 1
ATOM 690 C CA . ASP A 1 127 ? 48.251 -3.302 25.514 1.00 34.88 125 ASP C CA 1
ATOM 691 C C . ASP A 1 127 ? 47.912 -2.325 26.654 1.00 39.33 125 ASP C C 1
ATOM 692 O O . ASP A 1 127 ? 46.718 -2.259 27.044 1.00 36.07 125 ASP C O 1
ATOM 697 N N . THR A 1 128 ? 48.935 -1.662 27.206 1.00 40.75 126 THR C N 1
ATOM 698 C CA . THR A 1 128 ? 48.831 -0.659 28.297 1.00 38.29 126 THR C CA 1
ATOM 699 C C . THR A 1 128 ? 49.766 0.513 28.023 1.00 42.54 126 THR C C 1
ATOM 700 O O . THR A 1 128 ? 50.767 0.336 27.285 1.00 36.22 126 THR C O 1
ATOM 704 N N . ASP A 1 129 ? 49.448 1.664 28.611 1.00 36.10 127 ASP C N 1
ATOM 705 C CA . ASP A 1 129 ? 50.211 2.931 28.460 1.00 34.51 127 ASP C CA 1
ATOM 706 C C . ASP A 1 129 ? 50.527 3.473 29.863 1.00 36.50 127 ASP C C 1
ATOM 707 O O . ASP A 1 129 ? 49.846 3.111 30.832 1.00 35.90 127 ASP C O 1
ATOM 712 N N . TYR A 1 130 ? 51.603 4.235 29.990 1.00 34.27 128 TYR C N 1
ATOM 713 C CA . TYR A 1 130 ? 51.876 5.100 31.148 1.00 32.16 128 TYR C CA 1
ATOM 714 C C . TYR A 1 130 ? 51.659 6.537 30.718 1.00 33.27 128 TYR C C 1
ATOM 715 O O . TYR A 1 130 ? 52.379 6.993 29.821 1.00 32.85 128 TYR C O 1
ATOM 724 N N . THR A 1 131 ? 50.658 7.214 31.279 1.00 31.84 129 THR C N 1
ATOM 725 C CA . THR A 1 131 ? 50.344 8.623 30.938 1.00 30.19 129 THR C CA 1
ATOM 726 C C . THR A 1 131 ? 51.159 9.490 31.881 1.00 30.82 129 THR C C 1
ATOM 727 O O . THR A 1 131 ? 51.504 9.027 32.966 1.00 35.32 129 THR C O 1
ATOM 731 N N . GLY A 1 132 ? 51.484 10.699 31.451 1.00 32.66 130 GLY C N 1
ATOM 732 C CA . GLY A 1 132 ? 52.186 11.685 32.288 1.00 33.81 130 GLY C CA 1
ATOM 733 C C . GLY A 1 132 ? 53.384 12.228 31.552 1.00 32.12 130 GLY C C 1
ATOM 734 O O . GLY A 1 132 ? 53.635 11.799 30.397 1.00 33.78 130 GLY C O 1
ATOM 735 N N . VAL A 1 133 ? 54.104 13.125 32.197 1.00 34.17 131 VAL C N 1
ATOM 736 C CA . VAL A 1 133 ? 55.269 13.813 31.576 1.00 33.73 131 VAL C CA 1
ATOM 737 C C . VAL A 1 133 ? 56.312 12.746 31.186 1.00 34.03 131 VAL C C 1
ATOM 738 O O . VAL A 1 133 ? 56.547 11.802 31.970 1.00 30.93 131 VAL C O 1
ATOM 742 N N . ASN A 1 134 ? 56.916 12.909 30.007 1.00 31.05 132 ASN C N 1
ATOM 743 C CA . ASN A 1 134 ? 58.015 12.063 29.492 1.00 30.93 132 ASN C CA 1
ATOM 744 C C . ASN A 1 134 ? 59.345 12.780 29.726 1.00 35.19 132 ASN C C 1
ATOM 745 O O . ASN A 1 134 ? 59.377 14.020 29.555 1.00 33.50 132 ASN C O 1
ATOM 750 N N . ALA A 1 135 ? 60.397 12.049 30.136 1.00 35.02 133 ALA C N 1
ATOM 751 C CA . ALA A 1 135 ? 61.786 12.548 30.116 1.00 32.24 133 ALA C CA 1
ATOM 752 C C . ALA A 1 135 ? 62.229 12.673 28.656 1.00 30.66 133 ALA C C 1
ATOM 753 O O . ALA A 1 135 ? 62.934 13.629 28.362 1.00 32.48 133 ALA C O 1
ATOM 755 N N . LYS A 1 136 ? 61.743 11.795 27.781 1.00 30.95 134 LYS C N 1
ATOM 756 C CA . LYS A 1 136 ? 62.219 11.658 26.390 1.00 31.78 134 LYS C CA 1
ATOM 757 C C . LYS A 1 136 ? 61.190 10.879 25.583 1.00 29.79 134 LYS C C 1
ATOM 758 O O . LYS A 1 136 ? 60.522 9.973 26.130 1.00 31.19 134 LYS C O 1
ATOM 764 N N . VAL A 1 137 ? 61.028 11.241 24.317 1.00 29.02 135 VAL C N 1
ATOM 765 C CA . VAL A 1 137 ? 60.234 10.442 23.352 1.00 29.02 135 VAL C CA 1
ATOM 766 C C . VAL A 1 137 ? 61.128 10.270 22.129 1.00 32.00 135 VAL C C 1
ATOM 767 O O . VAL A 1 137 ? 61.650 11.289 21.659 1.00 29.96 135 VAL C O 1
ATOM 771 N N . VAL A 1 138 ? 61.349 9.041 21.703 1.00 32.57 136 VAL C N 1
ATOM 772 C CA . VAL A 1 138 ? 62.340 8.703 20.647 1.00 33.96 136 VAL C CA 1
ATOM 773 C C . VAL A 1 138 ? 61.588 8.020 19.510 1.00 34.99 136 VAL C C 1
ATOM 774 O O . VAL A 1 138 ? 60.949 7.007 19.755 1.00 37.61 136 VAL C O 1
ATOM 778 N N . GLU A 1 139 ? 61.624 8.596 18.317 1.00 33.07 137 GLU C N 1
ATOM 779 C CA . GLU A 1 139 ? 61.001 8.020 17.095 1.00 36.55 137 GLU C CA 1
ATOM 780 C C . GLU A 1 139 ? 61.959 6.990 16.489 1.00 37.31 137 GLU C C 1
ATOM 781 O O . GLU A 1 139 ? 63.134 7.051 16.834 1.00 37.58 137 GLU C O 1
ATOM 787 N N . GLY A 1 140 ? 61.439 6.062 15.680 1.00 42.21 138 GLY C N 1
ATOM 788 C CA . GLY A 1 140 ? 62.236 5.051 14.947 1.00 45.54 138 GLY C CA 1
ATOM 789 C C . GLY A 1 140 ? 62.711 3.898 15.824 1.00 45.21 138 GLY C C 1
ATOM 790 O O . GLY A 1 140 ? 63.756 3.341 15.510 1.00 44.42 138 GLY C O 1
ATOM 791 N N . VAL A 1 141 ? 62.029 3.610 16.936 1.00 40.32 139 VAL C N 1
ATOM 792 C CA . VAL A 1 141 ? 62.255 2.407 17.790 1.00 40.21 139 VAL C CA 1
ATOM 793 C C . VAL A 1 141 ? 61.177 1.400 17.361 1.00 43.07 139 VAL C C 1
ATOM 794 O O . VAL A 1 141 ? 60.009 1.761 17.388 1.00 44.57 139 VAL C O 1
ATOM 798 N N . THR A 1 142 ? 61.542 0.211 16.854 1.00 43.96 140 THR C N 1
ATOM 799 C CA . THR A 1 142 ? 60.609 -0.638 16.051 1.00 44.44 140 THR C CA 1
ATOM 800 C C . THR A 1 142 ? 60.191 -1.896 16.805 1.00 41.53 140 THR C C 1
ATOM 801 O O . THR A 1 142 ? 59.326 -2.603 16.273 1.00 42.66 140 THR C O 1
ATOM 805 N N . THR A 1 143 ? 60.804 -2.164 17.963 1.00 40.95 141 THR C N 1
ATOM 806 C CA . THR A 1 143 ? 60.517 -3.362 18.781 1.00 43.90 141 THR C CA 1
ATOM 807 C C . THR A 1 143 ? 60.456 -2.986 20.266 1.00 41.21 141 THR C C 1
ATOM 808 O O . THR A 1 143 ? 61.183 -2.060 20.696 1.00 39.39 141 THR C O 1
ATOM 812 N N . ILE A 1 144 ? 59.672 -3.745 21.026 1.00 41.60 142 ILE C N 1
ATOM 813 C CA . ILE A 1 144 ? 59.645 -3.643 22.515 1.00 45.09 142 ILE C CA 1
ATOM 814 C C . ILE A 1 144 ? 61.074 -3.815 23.055 1.00 41.24 142 ILE C C 1
ATOM 815 O O . ILE A 1 144 ? 61.479 -3.069 23.990 1.00 38.23 142 ILE C O 1
ATOM 820 N N . GLN A 1 145 ? 61.879 -4.708 22.460 1.00 39.65 143 GLN C N 1
ATOM 821 C CA . GLN A 1 145 ? 63.248 -4.989 22.971 1.00 39.05 143 GLN C CA 1
ATOM 822 C C . GLN A 1 145 ? 64.109 -3.733 22.854 1.00 32.73 143 GLN C C 1
ATOM 823 O O . GLN A 1 145 ? 64.857 -3.458 23.775 1.00 41.88 143 GLN C O 1
ATOM 829 N N . ALA A 1 146 ? 64.046 -3.035 21.723 1.00 41.83 144 ALA C N 1
ATOM 830 C CA . ALA A 1 146 ? 64.812 -1.793 21.467 1.00 39.40 144 ALA C CA 1
ATOM 831 C C . ALA A 1 146 ? 64.353 -0.715 22.475 1.00 37.23 144 ALA C C 1
ATOM 832 O O . ALA A 1 146 ? 65.186 0.087 22.952 1.00 35.10 144 ALA C O 1
ATOM 834 N N . CYS A 1 147 ? 63.075 -0.722 22.842 1.00 39.30 145 CYS C N 1
ATOM 835 C CA . CYS A 1 147 ? 62.523 0.285 23.807 1.00 36.47 145 CYS C CA 1
ATOM 836 C C . CYS A 1 147 ? 63.088 -0.019 25.196 1.00 35.88 145 CYS C C 1
ATOM 837 O O . CYS A 1 147 ? 63.671 0.886 25.838 1.00 36.71 145 CYS C O 1
ATOM 840 N N . ALA A 1 148 ? 63.096 -1.298 25.597 1.00 39.56 146 ALA C N 1
ATOM 841 C CA . ALA A 1 148 ? 63.727 -1.726 26.873 1.00 38.11 146 ALA C CA 1
ATOM 842 C C . ALA A 1 148 ? 65.208 -1.333 26.892 1.00 38.38 146 ALA C C 1
ATOM 843 O O . ALA A 1 148 ? 65.696 -0.791 27.951 1.00 36.14 146 ALA C O 1
ATOM 845 N N . GLU A 1 149 ? 65.902 -1.555 25.774 1.00 40.75 147 GLU C N 1
ATOM 846 C CA . GLU A 1 149 ? 67.355 -1.239 25.622 1.00 43.20 147 GLU C CA 1
ATOM 847 C C . GLU A 1 149 ? 67.575 0.261 25.829 1.00 42.22 147 GLU C C 1
ATOM 848 O O . GLU A 1 149 ? 68.491 0.637 26.608 1.00 39.37 147 GLU C O 1
ATOM 854 N N . LEU A 1 150 ? 66.739 1.105 25.212 1.00 40.13 148 LEU C N 1
ATOM 855 C CA . LEU A 1 150 ? 66.795 2.575 25.414 1.00 39.54 148 LEU C CA 1
ATOM 856 C C . LEU A 1 150 ? 66.599 2.905 26.897 1.00 35.93 148 LEU C C 1
ATOM 857 O O . LEU A 1 150 ? 67.389 3.712 27.444 1.00 40.57 148 LEU C O 1
ATOM 862 N N . CYS A 1 151 ? 65.580 2.328 27.532 1.00 39.53 149 CYS C N 1
ATOM 863 C CA . CYS A 1 151 ? 65.329 2.479 28.995 1.00 40.47 149 CYS C CA 1
ATOM 864 C C . CYS A 1 151 ? 66.615 2.105 29.754 1.00 42.40 149 CYS C C 1
ATOM 865 O O . CYS A 1 151 ? 67.095 2.958 30.509 1.00 37.79 149 CYS C O 1
ATOM 868 N N . SER A 1 152 ? 67.246 0.963 29.429 1.00 46.23 150 SER C N 1
ATOM 869 C CA . SER A 1 152 ? 68.521 0.517 30.066 1.00 44.81 150 SER C CA 1
ATOM 870 C C . SER A 1 152 ? 69.633 1.547 29.883 1.00 45.97 150 SER C C 1
ATOM 871 O O . SER A 1 152 ? 70.391 1.689 30.846 1.00 51.92 150 SER C O 1
ATOM 874 N N . ASN A 1 153 ? 69.693 2.278 28.758 1.00 45.16 151 ASN C N 1
ATOM 875 C CA . ASN A 1 153 ? 70.750 3.293 28.443 1.00 44.72 151 ASN C CA 1
ATOM 876 C C . ASN A 1 153 ? 70.376 4.716 28.887 1.00 47.80 151 ASN C C 1
ATOM 877 O O . ASN A 1 153 ? 71.174 5.664 28.633 1.00 45.06 151 ASN C O 1
ATOM 882 N N . THR A 1 154 ? 69.250 4.900 29.579 1.00 48.13 152 THR C N 1
ATOM 883 C CA . THR A 1 154 ? 68.787 6.239 30.039 1.00 42.88 152 THR C CA 1
ATOM 884 C C . THR A 1 154 ? 68.850 6.270 31.560 1.00 45.21 152 THR C C 1
ATOM 885 O O . THR A 1 154 ? 68.187 5.427 32.179 1.00 40.95 152 THR C O 1
ATOM 889 N N . GLN A 1 155 ? 69.627 7.187 32.132 1.00 40.94 153 GLN C N 1
ATOM 890 C CA . GLN A 1 155 ? 69.815 7.306 33.601 1.00 46.59 153 GLN C CA 1
ATOM 891 C C . GLN A 1 155 ? 68.414 7.464 34.214 1.00 46.53 153 GLN C C 1
ATOM 892 O O . GLN A 1 155 ? 67.627 8.269 33.669 1.00 44.99 153 GLN C O 1
ATOM 898 N N . ASP A 1 156 ? 68.093 6.731 35.279 1.00 47.07 154 ASP C N 1
ATOM 899 C CA . ASP A 1 156 ? 66.870 6.961 36.093 1.00 50.05 154 ASP C CA 1
ATOM 900 C C . ASP A 1 156 ? 65.620 6.567 35.293 1.00 49.94 154 ASP C C 1
ATOM 901 O O . ASP A 1 156 ? 64.535 7.074 35.612 1.00 54.85 154 ASP C O 1
ATOM 906 N N . CYS A 1 157 ? 65.741 5.720 34.270 1.00 41.15 155 CYS C N 1
ATOM 907 C CA . CYS A 1 157 ? 64.544 5.116 33.622 1.00 40.66 155 CYS C CA 1
ATOM 908 C C . CYS A 1 157 ? 63.971 3.978 34.490 1.00 38.47 155 CYS C C 1
ATOM 909 O O . CYS A 1 157 ? 64.598 2.921 34.604 1.00 40.77 155 CYS C O 1
ATOM 912 N N . ARG A 1 158 ? 62.766 4.158 35.014 1.00 39.27 156 ARG C N 1
ATOM 913 C CA . ARG A 1 158 ? 62.014 3.135 35.791 1.00 36.69 156 ARG C CA 1
ATOM 914 C C . ARG A 1 158 ? 60.777 2.723 34.992 1.00 36.76 156 ARG C C 1
ATOM 915 O O . ARG A 1 158 ? 60.321 1.586 35.169 1.00 35.96 156 ARG C O 1
ATOM 923 N N . LYS A 1 159 ? 60.279 3.581 34.089 1.00 30.83 157 LYS C N 1
ATOM 924 C CA . LYS A 1 159 ? 59.069 3.274 33.301 1.00 31.93 157 LYS C CA 1
ATOM 925 C C . LYS A 1 159 ? 59.243 3.778 31.871 1.00 33.70 157 LYS C C 1
ATOM 926 O O . LYS A 1 159 ? 59.598 4.963 31.702 1.00 35.25 157 LYS C O 1
ATOM 932 N N . SER A 1 160 ? 58.951 2.928 30.893 1.00 32.89 158 SER C N 1
ATOM 933 C CA . SER A 1 160 ? 58.971 3.317 29.473 1.00 35.10 158 SER C CA 1
ATOM 934 C C . SER A 1 160 ? 57.756 2.754 28.767 1.00 32.31 158 SER C C 1
ATOM 935 O O . SER A 1 160 ? 57.038 1.869 29.310 1.00 33.94 158 SER C O 1
ATOM 938 N N . VAL A 1 161 ? 57.475 3.305 27.601 1.00 32.95 159 VAL C N 1
ATOM 939 C CA . VAL A 1 161 ? 56.251 2.965 26.849 1.00 30.81 159 VAL C CA 1
ATOM 940 C C . VAL A 1 161 ? 56.645 2.718 25.398 1.00 35.81 159 VAL C C 1
ATOM 941 O O . VAL A 1 161 ? 57.315 3.587 24.803 1.00 35.01 159 VAL C O 1
ATOM 945 N N . PHE A 1 162 ? 56.214 1.594 24.841 1.00 34.20 160 PHE C N 1
ATOM 946 C CA . PHE A 1 162 ? 56.466 1.307 23.408 1.00 32.81 160 PHE C CA 1
ATOM 947 C C . PHE A 1 162 ? 55.182 1.567 22.659 1.00 33.02 160 PHE C C 1
ATOM 948 O O . PHE A 1 162 ? 54.151 1.011 23.043 1.00 35.06 160 PHE C O 1
ATOM 956 N N . ASP A 1 163 ? 55.256 2.425 21.643 1.00 29.29 161 ASP C N 1
ATOM 957 C CA . ASP A 1 163 ? 54.106 2.803 20.805 1.00 34.09 161 ASP C CA 1
ATOM 958 C C . ASP A 1 163 ? 54.145 1.914 19.567 1.00 38.87 161 ASP C C 1
ATOM 959 O O . ASP A 1 163 ? 55.047 2.140 18.751 1.00 38.22 161 ASP C O 1
ATOM 964 N N . HIS A 1 164 ? 53.239 0.931 19.502 1.00 38.22 162 HIS C N 1
ATOM 965 C CA . HIS A 1 164 ? 53.155 -0.119 18.457 1.00 42.51 162 HIS C CA 1
ATOM 966 C C . HIS A 1 164 ? 52.734 0.506 17.130 1.00 46.20 162 HIS C C 1
ATOM 967 O O . HIS A 1 164 ? 53.139 -0.014 16.090 1.00 46.89 162 HIS C O 1
ATOM 974 N N . ILE A 1 165 ? 51.928 1.561 17.168 1.00 44.64 163 ILE C N 1
ATOM 975 C CA . ILE A 1 165 ? 51.368 2.205 15.942 1.00 44.48 163 ILE C CA 1
ATOM 976 C C . ILE A 1 165 ? 52.430 3.110 15.301 1.00 45.65 163 ILE C C 1
ATOM 977 O O . ILE A 1 165 ? 52.501 3.092 14.084 1.00 45.60 163 ILE C O 1
ATOM 982 N N . ASN A 1 166 ? 53.224 3.867 16.074 1.00 45.06 164 ASN C N 1
ATOM 983 C CA . ASN A 1 166 ? 54.119 4.925 15.530 1.00 41.66 164 ASN C CA 1
ATOM 984 C C . ASN A 1 166 ? 55.587 4.509 15.599 1.00 42.89 164 ASN C C 1
ATOM 985 O O . ASN A 1 166 ? 56.423 5.288 15.140 1.00 40.80 164 ASN C O 1
ATOM 990 N N . ASN A 1 167 ? 55.890 3.358 16.205 1.00 41.30 165 ASN C N 1
ATOM 991 C CA . ASN A 1 167 ? 57.273 2.874 16.433 1.00 41.88 165 ASN C CA 1
ATOM 992 C C . ASN A 1 167 ? 58.065 3.942 17.179 1.00 41.91 165 ASN C C 1
ATOM 993 O O . ASN A 1 167 ? 59.039 4.486 16.625 1.00 40.79 165 ASN C O 1
ATOM 998 N N . ALA A 1 168 ? 57.648 4.239 18.404 1.00 35.24 166 ALA C N 1
ATOM 999 C CA . ALA A 1 168 ? 58.315 5.235 19.264 1.00 34.68 166 ALA C CA 1
ATOM 1000 C C . ALA A 1 168 ? 58.444 4.676 20.678 1.00 31.02 166 ALA C C 1
ATOM 1001 O O . ALA A 1 168 ? 57.668 3.785 21.066 1.00 36.16 166 ALA C O 1
ATOM 1003 N N . CYS A 1 169 ? 59.431 5.171 21.390 1.00 33.76 167 CYS C N 1
ATOM 1004 C CA . CYS A 1 169 ? 59.759 4.786 22.768 1.00 35.37 167 CYS C CA 1
ATOM 1005 C C . CYS A 1 169 ? 59.751 6.047 23.613 1.00 35.69 167 CYS C C 1
ATOM 1006 O O . CYS A 1 169 ? 60.526 6.999 23.333 1.00 39.20 167 CYS C O 1
ATOM 1009 N N . ALA A 1 170 ? 58.915 6.032 24.645 1.00 33.09 168 ALA C N 1
ATOM 1010 C CA . ALA A 1 170 ? 58.870 7.102 25.659 1.00 34.11 168 ALA C CA 1
ATOM 1011 C C . ALA A 1 170 ? 59.490 6.614 26.960 1.00 32.77 168 ALA C C 1
ATOM 1012 O O . ALA A 1 170 ? 59.124 5.538 27.470 1.00 34.91 168 ALA C O 1
ATOM 1014 N N . ILE A 1 171 ? 60.363 7.428 27.504 1.00 32.12 169 ILE C N 1
ATOM 1015 C CA . ILE A 1 171 ? 60.898 7.255 28.870 1.00 30.13 169 ILE C CA 1
ATOM 1016 C C . ILE A 1 171 ? 60.065 8.170 29.772 1.00 33.04 169 ILE C C 1
ATOM 1017 O O . ILE A 1 171 ? 60.069 9.379 29.529 1.00 30.41 169 ILE C O 1
ATOM 1022 N N . LYS A 1 172 ? 59.402 7.635 30.788 1.00 30.91 170 LYS C N 1
ATOM 1023 C CA . LYS A 1 172 ? 58.585 8.491 31.686 1.00 30.31 170 LYS C CA 1
ATOM 1024 C C . LYS A 1 172 ? 59.488 9.282 32.633 1.00 30.22 170 LYS C C 1
ATOM 1025 O O . LYS A 1 172 ? 60.586 8.808 32.996 1.00 31.35 170 LYS C O 1
ATOM 1031 N N . ALA A 1 173 ? 59.049 10.487 33.000 1.00 31.29 171 ALA C N 1
ATOM 1032 C CA . ALA A 1 173 ? 59.727 11.372 33.969 1.00 32.55 171 ALA C CA 1
ATOM 1033 C C . ALA A 1 173 ? 59.663 10.746 35.365 1.00 28.94 171 ALA C C 1
ATOM 1034 O O . ALA A 1 173 ? 58.852 9.826 35.607 1.00 32.08 171 ALA C O 1
ATOM 1036 N N . ALA A 1 174 ? 60.536 11.205 36.247 1.00 34.83 172 ALA C N 1
ATOM 1037 C CA . ALA A 1 174 ? 60.861 10.541 37.525 1.00 39.59 172 ALA C CA 1
ATOM 1038 C C . ALA A 1 174 ? 59.666 10.740 38.465 1.00 36.54 172 ALA C C 1
ATOM 1039 O O . ALA A 1 174 ? 59.069 11.801 38.431 1.00 35.13 172 ALA C O 1
ATOM 1041 N N . GLU A 1 175 ? 59.328 9.724 39.235 1.00 39.98 173 GLU C N 1
ATOM 1042 C CA . GLU A 1 175 ? 58.260 9.778 40.271 1.00 37.20 173 GLU C CA 1
ATOM 1043 C C . GLU A 1 175 ? 58.945 9.879 41.634 1.00 35.92 173 GLU C C 1
ATOM 1044 O O . GLU A 1 175 ? 59.999 9.285 41.798 1.00 36.04 173 GLU C O 1
ATOM 1050 N N . PRO A 1 176 ? 58.372 10.519 42.683 1.00 38.67 174 PRO C N 1
ATOM 1051 C CA . PRO A 1 176 ? 57.050 11.149 42.635 1.00 38.83 174 PRO C CA 1
ATOM 1052 C C . PRO A 1 176 ? 57.022 12.625 42.223 1.00 39.44 174 PRO C C 1
ATOM 1053 O O . PRO A 1 176 ? 55.970 13.246 42.364 1.00 39.58 174 PRO C O 1
ATOM 1057 N N . ALA A 1 177 ? 58.104 13.183 41.660 1.00 35.37 175 ALA C N 1
ATOM 1058 C CA . ALA A 1 177 ? 58.055 14.588 41.163 1.00 37.94 175 ALA C CA 1
ATOM 1059 C C . ALA A 1 177 ? 56.902 14.720 40.151 1.00 37.63 175 ALA C C 1
ATOM 1060 O O . ALA A 1 177 ? 56.220 15.752 40.109 1.00 43.10 175 ALA C O 1
ATOM 1062 N N . THR A 1 178 ? 56.741 13.715 39.303 1.00 33.64 176 THR C N 1
ATOM 1063 C CA . THR A 1 178 ? 55.701 13.653 38.259 1.00 37.67 176 THR C CA 1
ATOM 1064 C C . THR A 1 178 ? 54.762 12.527 38.693 1.00 35.14 176 THR C C 1
ATOM 1065 O O . THR A 1 178 ? 55.245 11.593 39.353 1.00 36.99 176 THR C O 1
ATOM 1069 N N . SER A 1 179 ? 53.500 12.604 38.295 1.00 35.12 177 SER C N 1
ATOM 1070 C CA . SER A 1 179 ? 52.475 11.547 38.523 1.00 37.21 177 SER C CA 1
ATOM 1071 C C . SER A 1 179 ? 52.316 10.795 37.210 1.00 37.18 177 SER C C 1
ATOM 1072 O O . SER A 1 179 ? 52.104 11.460 36.198 1.00 35.97 177 SER C O 1
ATOM 1075 N N . ILE A 1 180 ? 52.475 9.479 37.254 1.00 34.56 178 ILE C N 1
ATOM 1076 C CA . ILE A 1 180 ? 52.409 8.566 36.091 1.00 35.26 178 ILE C CA 1
ATOM 1077 C C . ILE A 1 180 ? 51.272 7.613 36.368 1.00 31.43 178 ILE C C 1
ATOM 1078 O O . ILE A 1 180 ? 51.229 7.097 37.459 1.00 31.39 178 ILE C O 1
ATOM 1083 N N . PHE A 1 181 ? 50.328 7.524 35.452 1.00 29.76 179 PHE C N 1
ATOM 1084 C CA . PHE A 1 181 ? 49.154 6.643 35.566 1.00 33.04 179 PHE C CA 1
ATOM 1085 C C . PHE A 1 181 ? 49.258 5.501 34.548 1.00 37.22 179 PHE C C 1
ATOM 1086 O O . PHE A 1 181 ? 49.879 5.648 33.483 1.00 36.03 179 PHE C O 1
ATOM 1094 N N . TRP A 1 182 ? 48.681 4.368 34.923 1.00 36.63 180 TRP C N 1
ATOM 1095 C CA . TRP A 1 182 ? 48.700 3.088 34.164 1.00 35.44 180 TRP C CA 1
ATOM 1096 C C . TRP A 1 182 ? 47.322 2.873 33.567 1.00 39.50 180 TRP C C 1
ATOM 1097 O O . TRP A 1 182 ? 46.353 2.718 34.344 1.00 36.07 180 TRP C O 1
ATOM 1108 N N . VAL A 1 183 ? 47.240 2.911 32.241 1.00 35.40 181 VAL C N 1
ATOM 1109 C CA . VAL A 1 183 ? 45.961 2.917 31.482 1.00 34.28 181 VAL C CA 1
ATOM 1110 C C . VAL A 1 183 ? 45.965 1.754 30.495 1.00 40.54 181 VAL C C 1
ATOM 1111 O O . VAL A 1 183 ? 47.046 1.488 29.854 1.00 36.02 181 VAL C O 1
ATOM 1115 N N . GLN A 1 184 ? 44.800 1.135 30.341 1.00 38.23 182 GLN C N 1
ATOM 1116 C CA . GLN A 1 184 ? 44.566 0.040 29.368 1.00 43.51 182 GLN C CA 1
ATOM 1117 C C . GLN A 1 184 ? 44.429 0.655 27.979 1.00 42.23 182 GLN C C 1
ATOM 1118 O O . GLN A 1 184 ? 43.531 1.510 27.778 1.00 40.48 182 GLN C O 1
ATOM 1124 N N . ASP A 1 185 ? 45.326 0.273 27.040 1.00 39.84 183 ASP C N 1
ATOM 1125 C CA . ASP A 1 185 ? 45.391 0.894 25.691 1.00 37.50 183 ASP C CA 1
ATOM 1126 C C . ASP A 1 185 ? 46.203 -0.004 24.730 1.00 37.02 183 ASP C C 1
ATOM 1127 O O . ASP A 1 185 ? 47.431 -0.114 24.891 1.00 37.48 183 ASP C O 1
ATOM 1132 N N . LYS A 1 186 ? 45.521 -0.593 23.757 1.00 37.83 184 LYS C N 1
ATOM 1133 C CA . LYS A 1 186 ? 46.089 -1.604 22.817 1.00 41.84 184 LYS C CA 1
ATOM 1134 C C . LYS A 1 186 ? 47.236 -0.984 21.996 1.00 42.63 184 LYS C C 1
ATOM 1135 O O . LYS A 1 186 ? 48.132 -1.724 21.593 1.00 45.78 184 LYS C O 1
ATOM 1141 N N . GLN A 1 187 ? 47.234 0.337 21.800 1.00 41.17 185 GLN C N 1
ATOM 1142 C CA . GLN A 1 187 ? 48.242 1.051 20.979 1.00 39.45 185 GLN C CA 1
ATOM 1143 C C . GLN A 1 187 ? 49.637 0.844 21.576 1.00 37.27 185 GLN C C 1
ATOM 1144 O O . GLN A 1 187 ? 50.623 0.915 20.811 1.00 38.49 185 GLN C O 1
ATOM 1150 N N . PHE A 1 188 ? 49.745 0.593 22.875 1.00 31.73 186 PHE C N 1
ATOM 1151 C CA . PHE A 1 188 ? 51.023 0.683 23.601 1.00 32.95 186 PHE C CA 1
ATOM 1152 C C . PHE A 1 188 ? 51.298 -0.604 24.365 1.00 34.75 186 PHE C C 1
ATOM 1153 O O . PHE A 1 188 ? 50.361 -1.395 24.572 1.00 37.53 186 PHE C O 1
ATOM 1161 N N . SER A 1 189 ? 52.540 -0.752 24.827 1.00 33.38 187 SER C N 1
ATOM 1162 C CA . SER A 1 189 ? 52.929 -1.686 25.906 1.00 33.54 187 SER C CA 1
ATOM 1163 C C . SER A 1 189 ? 53.778 -0.916 26.895 1.00 35.94 187 SER C C 1
ATOM 1164 O O . SER A 1 189 ? 54.501 -0.000 26.469 1.00 37.34 187 SER C O 1
ATOM 1167 N N . THR A 1 190 ? 53.747 -1.306 28.167 1.00 34.17 188 THR C N 1
ATOM 1168 C CA . THR A 1 190 ? 54.554 -0.636 29.196 1.00 35.03 188 THR C CA 1
ATOM 1169 C C . THR A 1 190 ? 55.700 -1.548 29.556 1.00 32.86 188 THR C C 1
ATOM 1170 O O . THR A 1 190 ? 55.538 -2.769 29.464 1.00 38.30 188 THR C O 1
ATOM 1174 N N . ILE A 1 191 ? 56.790 -0.922 29.972 1.00 33.51 189 ILE C N 1
ATOM 1175 C CA . ILE A 1 191 ? 58.074 -1.538 30.393 1.00 36.86 189 ILE C CA 1
ATOM 1176 C C . ILE A 1 191 ? 58.434 -0.881 31.711 1.00 38.15 189 ILE C C 1
ATOM 1177 O O . ILE A 1 191 ? 58.374 0.357 31.793 1.00 40.38 189 ILE C O 1
ATOM 1182 N N . ARG A 1 192 ? 58.720 -1.677 32.729 1.00 36.63 190 ARG C N 1
ATOM 1183 C CA . ARG A 1 192 ? 59.011 -1.156 34.085 1.00 37.83 190 ARG C CA 1
ATOM 1184 C C . ARG A 1 192 ? 60.130 -1.978 34.724 1.00 40.46 190 ARG C C 1
ATOM 1185 O O . ARG A 1 192 ? 60.243 -3.171 34.454 1.00 41.12 190 ARG C O 1
ATOM 1193 N N . LEU A 1 193 ? 60.915 -1.301 35.532 1.00 42.39 191 LEU C N 1
ATOM 1194 C CA . LEU A 1 193 ? 61.907 -1.882 36.453 1.00 45.20 191 LEU C CA 1
ATOM 1195 C C . LEU A 1 193 ? 61.188 -2.019 37.781 1.00 51.43 191 LEU C C 1
ATOM 1196 O O . LEU A 1 193 ? 60.826 -1.002 38.348 1.00 47.27 191 LEU C O 1
ATOM 1201 N N . PRO A 1 194 ? 60.887 -3.230 38.293 1.00 57.24 192 PRO C N 1
ATOM 1202 C CA . PRO A 1 194 ? 60.113 -3.332 39.531 1.00 62.35 192 PRO C CA 1
ATOM 1203 C C . PRO A 1 194 ? 60.872 -2.620 40.664 1.00 57.16 192 PRO C C 1
ATOM 1204 O O . PRO A 1 194 ? 62.107 -2.722 40.709 1.00 51.10 192 PRO C O 1
ATOM 1208 N N . GLU A 1 195 ? 60.132 -1.841 41.460 1.00 62.23 193 GLU C N 1
ATOM 1209 C CA . GLU A 1 195 ? 60.586 -1.222 42.732 1.00 68.29 193 GLU C CA 1
ATOM 1210 C C . GLU A 1 195 ? 60.277 -2.218 43.857 1.00 70.15 193 GLU C C 1
ATOM 1211 O O . GLU A 1 195 ? 59.144 -2.726 43.896 1.00 58.90 193 GLU C O 1
ATOM 1213 N N . ASN A 1 196 ? 61.266 -2.548 44.691 1.00 70.63 194 ASN C N 1
ATOM 1214 C CA . ASN A 1 196 ? 61.057 -3.329 45.939 1.00 63.14 194 ASN C CA 1
ATOM 1215 C C . ASN A 1 196 ? 60.369 -2.389 46.931 1.00 57.96 194 ASN C C 1
ATOM 1216 O O . ASN A 1 196 ? 60.977 -1.329 47.222 1.00 54.35 194 ASN C O 1
ATOM 1221 N N . ILE A 1 197 ? 59.156 -2.717 47.397 1.00 49.38 195 ILE C N 1
ATOM 1222 C CA . ILE A 1 197 ? 58.477 -1.932 48.477 1.00 44.23 195 ILE C CA 1
ATOM 1223 C C . ILE A 1 197 ? 58.343 -2.768 49.754 1.00 43.42 195 ILE C C 1
ATOM 1224 O O . ILE A 1 197 ? 57.651 -3.783 49.737 1.00 44.25 195 ILE C O 1
ATOM 1229 N N . ASP A 1 198 ? 58.918 -2.277 50.841 1.00 40.97 196 ASP C N 1
ATOM 1230 C CA . ASP A 1 198 ? 58.845 -2.927 52.165 1.00 40.84 196 ASP C CA 1
ATOM 1231 C C . ASP A 1 198 ? 57.516 -2.524 52.804 1.00 35.16 196 ASP C C 1
ATOM 1232 O O . ASP A 1 198 ? 57.381 -1.386 53.264 1.00 34.87 196 ASP C O 1
ATOM 1237 N N . PRO A 1 199 ? 56.504 -3.416 52.861 1.00 37.39 197 PRO C N 1
ATOM 1238 C CA . PRO A 1 199 ? 55.187 -3.039 53.417 1.00 34.53 197 PRO C CA 1
ATOM 1239 C C . PRO A 1 199 ? 55.264 -2.709 54.912 1.00 37.32 197 PRO C C 1
ATOM 1240 O O . PRO A 1 199 ? 54.410 -2.001 55.408 1.00 36.30 197 PRO C O 1
ATOM 1244 N N . ALA A 1 200 ? 56.281 -3.219 55.605 1.00 37.40 198 ALA C N 1
ATOM 1245 C CA . ALA A 1 200 ? 56.540 -2.906 57.026 1.00 38.41 198 ALA C CA 1
ATOM 1246 C C . ALA A 1 200 ? 56.909 -1.433 57.191 1.00 38.59 198 ALA C C 1
ATOM 1247 O O . ALA A 1 200 ? 56.705 -0.918 58.270 1.00 35.72 198 ALA C O 1
ATOM 1249 N N . VAL A 1 201 ? 57.369 -0.764 56.132 1.00 39.93 199 VAL C N 1
ATOM 1250 C CA . VAL A 1 201 ? 57.708 0.691 56.136 1.00 36.95 199 VAL C CA 1
ATOM 1251 C C . VAL A 1 201 ? 56.628 1.472 55.376 1.00 34.45 199 VAL C C 1
ATOM 1252 O O . VAL A 1 201 ? 56.329 2.605 55.825 1.00 36.67 199 VAL C O 1
ATOM 1256 N N . LYS A 1 202 ? 56.099 0.948 54.264 1.00 32.12 200 LYS C N 1
ATOM 1257 C CA . LYS A 1 202 ? 55.313 1.778 53.297 1.00 34.71 200 LYS C CA 1
ATOM 1258 C C . LYS A 1 202 ? 53.846 1.339 53.169 1.00 31.53 200 LYS C C 1
ATOM 1259 O O . LYS A 1 202 ? 53.101 2.007 52.427 1.00 31.68 200 LYS C O 1
ATOM 1265 N N . GLY A 1 203 ? 53.427 0.318 53.913 1.00 32.00 201 GLY C N 1
ATOM 1266 C CA . GLY A 1 203 ? 52.108 -0.306 53.736 1.00 32.07 201 GLY C CA 1
ATOM 1267 C C . GLY A 1 203 ? 51.996 -0.986 52.398 1.00 32.76 201 GLY C C 1
ATOM 1268 O O . GLY A 1 203 ? 53.056 -1.226 51.705 1.00 31.33 201 GLY C O 1
ATOM 1269 N N . LYS A 1 204 ? 50.776 -1.320 52.004 1.00 33.73 202 LYS C N 1
ATOM 1270 C CA . LYS A 1 204 ? 50.550 -2.039 50.728 1.00 35.29 202 LYS C CA 1
ATOM 1271 C C . LYS A 1 204 ? 49.163 -1.695 50.238 1.00 34.68 202 LYS C C 1
ATOM 1272 O O . LYS A 1 204 ? 48.183 -1.804 51.033 1.00 33.48 202 LYS C O 1
ATOM 1278 N N . TRP A 1 205 ? 49.073 -1.329 48.972 1.00 31.64 203 TRP C N 1
ATOM 1279 C CA . TRP A 1 205 ? 47.765 -1.121 48.309 1.00 29.71 203 TRP C CA 1
ATOM 1280 C C . TRP A 1 205 ? 47.337 -2.429 47.653 1.00 35.98 203 TRP C C 1
ATOM 1281 O O . TRP A 1 205 ? 48.189 -3.104 47.076 1.00 30.22 203 TRP C O 1
ATOM 1292 N N . GLY A 1 206 ? 46.049 -2.745 47.740 1.00 32.82 204 GLY C N 1
ATOM 1293 C CA . GLY A 1 206 ? 45.405 -3.801 46.956 1.00 35.09 204 GLY C CA 1
ATOM 1294 C C . GLY A 1 206 ? 45.078 -3.264 45.593 1.00 35.68 204 GLY C C 1
ATOM 1295 O O . GLY A 1 206 ? 45.369 -2.062 45.332 1.00 37.66 204 GLY C O 1
ATOM 1296 N N . ASP A 1 207 ? 44.521 -4.116 44.743 1.00 33.78 205 ASP C N 1
ATOM 1297 C CA . ASP A 1 207 ? 44.117 -3.738 43.374 1.00 34.65 205 ASP C CA 1
ATOM 1298 C C . ASP A 1 207 ? 42.811 -2.942 43.374 1.00 35.38 205 ASP C C 1
ATOM 1299 O O . ASP A 1 207 ? 42.004 -2.965 44.371 1.00 36.82 205 ASP C O 1
ATOM 1304 N N . LEU A 1 208 ? 42.604 -2.251 42.270 1.00 33.92 206 LEU C N 1
ATOM 1305 C CA . LEU A 1 208 ? 41.369 -1.497 42.033 1.00 35.48 206 LEU C CA 1
ATOM 1306 C C . LEU A 1 208 ? 40.150 -2.419 42.122 1.00 37.71 206 LEU C C 1
ATOM 1307 O O . LEU A 1 208 ? 40.175 -3.530 41.554 1.00 31.27 206 LEU C O 1
ATOM 1312 N N . ILE A 1 209 ? 39.132 -1.925 42.829 1.00 34.59 207 ILE C N 1
ATOM 1313 C CA . ILE A 1 209 ? 37.769 -2.537 42.972 1.00 33.89 207 ILE C CA 1
ATOM 1314 C C . ILE A 1 209 ? 36.824 -1.726 42.116 1.00 36.57 207 ILE C C 1
ATOM 1315 O O . ILE A 1 209 ? 36.672 -0.525 42.431 1.00 33.49 207 ILE C O 1
ATOM 1320 N N . ARG A 1 210 ? 36.217 -2.319 41.084 1.00 29.68 208 ARG C N 1
ATOM 1321 C CA . ARG A 1 210 ? 35.362 -1.578 40.151 1.00 35.56 208 ARG C CA 1
ATOM 1322 C C . ARG A 1 210 ? 33.999 -1.431 40.837 1.00 38.33 208 ARG C C 1
ATOM 1323 O O . ARG A 1 210 ? 33.586 -2.367 41.532 1.00 37.51 208 ARG C O 1
ATOM 1331 N N . LEU A 1 211 ? 33.366 -0.274 40.674 1.00 34.05 209 LEU C N 1
ATOM 1332 C CA . LEU A 1 211 ? 32.106 0.050 41.373 1.00 36.08 209 LEU C CA 1
ATOM 1333 C C . LEU A 1 211 ? 31.135 0.558 40.337 1.00 32.54 209 LEU C C 1
ATOM 1334 O O . LEU A 1 211 ? 31.546 1.174 39.354 1.00 33.04 209 LEU C O 1
ATOM 1339 N N . PRO A 1 212 ? 29.826 0.395 40.610 1.00 32.06 210 PRO C N 1
ATOM 1340 C CA . PRO A 1 212 ? 28.772 0.845 39.702 1.00 35.37 210 PRO C CA 1
ATOM 1341 C C . PRO A 1 212 ? 28.543 2.358 39.644 1.00 36.33 210 PRO C C 1
ATOM 1342 O O . PRO A 1 212 ? 27.959 2.867 38.702 1.00 35.94 210 PRO C O 1
ATOM 1346 N N . VAL A 1 213 ? 28.947 3.069 40.685 1.00 34.04 211 VAL C N 1
ATOM 1347 C CA . VAL A 1 213 ? 28.763 4.534 40.701 1.00 33.90 211 VAL C CA 1
ATOM 1348 C C . VAL A 1 213 ? 30.000 5.126 41.363 1.00 30.88 211 VAL C C 1
ATOM 1349 O O . VAL A 1 213 ? 30.649 4.437 42.167 1.00 29.69 211 VAL C O 1
ATOM 1353 N N . ILE A 1 214 ? 30.334 6.334 40.963 1.00 32.10 212 ILE C N 1
ATOM 1354 C CA . ILE A 1 214 ? 31.554 6.989 41.480 1.00 30.57 212 ILE C CA 1
ATOM 1355 C C . ILE A 1 214 ? 31.241 7.262 42.935 1.00 31.11 212 ILE C C 1
ATOM 1356 O O . ILE A 1 214 ? 30.189 7.870 43.197 1.00 28.26 212 ILE C O 1
ATOM 1361 N N . PRO A 1 215 ? 32.092 6.794 43.872 1.00 29.08 213 PRO C N 1
ATOM 1362 C CA . PRO A 1 215 ? 31.883 7.055 45.294 1.00 29.98 213 PRO C CA 1
ATOM 1363 C C . PRO A 1 215 ? 32.265 8.478 45.692 1.00 27.41 213 PRO C C 1
ATOM 1364 O O . PRO A 1 215 ? 33.293 8.679 46.341 1.00 30.49 213 PRO C O 1
ATOM 1368 N N . VAL A 1 216 ? 31.414 9.425 45.301 1.00 27.38 214 VAL C N 1
ATOM 1369 C CA . VAL A 1 216 ? 31.604 10.873 45.571 1.00 28.56 214 VAL C CA 1
ATOM 1370 C C . VAL A 1 216 ? 31.356 11.142 47.056 1.00 28.19 214 VAL C C 1
ATOM 1371 O O . VAL A 1 216 ? 31.909 12.119 47.611 1.00 29.70 214 VAL C O 1
ATOM 1375 N N . ALA A 1 217 ? 30.509 10.322 47.670 1.00 26.53 215 ALA C N 1
ATOM 1376 C CA . ALA A 1 217 ? 30.160 10.360 49.095 1.00 25.54 215 ALA C CA 1
ATOM 1377 C C . ALA A 1 217 ? 30.060 8.920 49.570 1.00 26.23 215 ALA C C 1
ATOM 1378 O O . ALA A 1 217 ? 29.612 8.048 48.786 1.00 29.15 215 ALA C O 1
ATOM 1380 N N . ALA A 1 218 ? 30.487 8.648 50.794 1.00 27.92 216 ALA C N 1
ATOM 1381 C CA . ALA A 1 218 ? 30.441 7.286 51.349 1.00 30.16 216 ALA C CA 1
ATOM 1382 C C . ALA A 1 218 ? 30.255 7.306 52.861 1.00 29.62 216 ALA C C 1
ATOM 1383 O O . ALA A 1 218 ? 30.660 8.291 53.538 1.00 27.03 216 ALA C O 1
ATOM 1385 N N . TYR A 1 219 ? 29.704 6.210 53.377 1.00 26.71 217 TYR C N 1
ATOM 1386 C CA . TYR A 1 219 ? 29.603 6.000 54.825 1.00 28.46 217 TYR C CA 1
ATOM 1387 C C . TYR A 1 219 ? 29.566 4.507 55.130 1.00 30.86 217 TYR C C 1
ATOM 1388 O O . TYR A 1 219 ? 29.029 3.735 54.313 1.00 30.33 217 TYR C O 1
ATOM 1397 N N . ILE A 1 220 ? 30.163 4.163 56.261 1.00 27.10 218 ILE C N 1
ATOM 1398 C CA . ILE A 1 220 ? 30.114 2.821 56.896 1.00 29.56 218 ILE C CA 1
ATOM 1399 C C . ILE A 1 220 ? 28.711 2.618 57.456 1.00 31.74 218 ILE C C 1
ATOM 1400 O O . ILE A 1 220 ? 28.216 3.505 58.192 1.00 28.32 218 ILE C O 1
ATOM 1405 N N . VAL A 1 221 ? 28.091 1.503 57.126 1.00 31.37 219 VAL C N 1
ATOM 1406 C CA . VAL A 1 221 ? 26.775 1.130 57.714 1.00 31.62 219 VAL C CA 1
ATOM 1407 C C . VAL A 1 221 ? 26.996 0.544 59.103 1.00 30.94 219 VAL C C 1
ATOM 1408 O O . VAL A 1 221 ? 27.594 -0.517 59.261 1.00 32.29 219 VAL C O 1
ATOM 1412 N N . PRO A 1 222 ? 26.465 1.169 60.183 1.00 31.84 220 PRO C N 1
ATOM 1413 C CA . PRO A 1 222 ? 26.574 0.596 61.521 1.00 33.63 220 PRO C CA 1
ATOM 1414 C C . PRO A 1 222 ? 25.930 -0.788 61.549 1.00 35.19 220 PRO C C 1
ATOM 1415 O O . PRO A 1 222 ? 24.853 -0.954 61.032 1.00 34.89 220 PRO C O 1
ATOM 1419 N N . SER A 1 223 ? 26.593 -1.739 62.183 1.00 38.26 221 SER C N 1
ATOM 1420 C CA . SER A 1 223 ? 26.126 -3.142 62.207 1.00 42.75 221 SER C CA 1
ATOM 1421 C C . SER A 1 223 ? 26.932 -3.907 63.243 1.00 39.16 221 SER C C 1
ATOM 1422 O O . SER A 1 223 ? 28.109 -3.530 63.507 1.00 34.80 221 SER C O 1
ATOM 1425 N N . TYR A 1 224 ? 26.324 -4.950 63.805 1.00 40.10 222 TYR C N 1
ATOM 1426 C CA . TYR A 1 224 ? 26.981 -5.838 64.800 1.00 41.32 222 TYR C CA 1
ATOM 1427 C C . TYR A 1 224 ? 27.218 -7.183 64.138 1.00 36.63 222 TYR C C 1
ATOM 1428 O O . TYR A 1 224 ? 26.487 -7.539 63.227 1.00 40.07 222 TYR C O 1
ATOM 1437 N N . PRO A 1 225 ? 28.242 -7.944 64.544 1.00 37.22 223 PRO C N 1
ATOM 1438 C CA . PRO A 1 225 ? 29.195 -7.509 65.567 1.00 36.30 223 PRO C CA 1
ATOM 1439 C C . PRO A 1 225 ? 30.235 -6.474 65.093 1.00 33.30 223 PRO C C 1
ATOM 1440 O O . PRO A 1 225 ? 30.934 -5.931 65.942 1.00 34.64 223 PRO C O 1
ATOM 1444 N N . GLU A 1 226 ? 30.363 -6.304 63.776 1.00 36.46 224 GLU C N 1
ATOM 1445 C CA . GLU A 1 226 ? 31.267 -5.284 63.165 1.00 38.73 224 GLU C CA 1
ATOM 1446 C C . GLU A 1 226 ? 30.620 -4.894 61.851 1.00 35.10 224 GLU C C 1
ATOM 1447 O O . GLU A 1 226 ? 29.857 -5.671 61.264 1.00 33.15 224 GLU C O 1
ATOM 1453 N N . PRO A 1 227 ? 30.828 -3.653 61.373 1.00 33.65 225 PRO C N 1
ATOM 1454 C CA . PRO A 1 227 ? 30.218 -3.252 60.113 1.00 34.53 225 PRO C CA 1
ATOM 1455 C C . PRO A 1 227 ? 30.792 -4.139 59.004 1.00 35.72 225 PRO C C 1
ATOM 1456 O O . PRO A 1 227 ? 31.926 -4.535 59.134 1.00 35.12 225 PRO C O 1
ATOM 1460 N N . SER A 1 228 ? 30.039 -4.334 57.927 1.00 34.91 226 SER C N 1
ATOM 1461 C CA . SER A 1 228 ? 30.491 -5.127 56.764 1.00 37.01 226 SER C CA 1
ATOM 1462 C C . SER A 1 228 ? 30.238 -4.348 55.475 1.00 36.67 226 SER C C 1
ATOM 1463 O O . SER A 1 228 ? 30.639 -4.836 54.420 1.00 38.18 226 SER C O 1
ATOM 1466 N N . ARG A 1 229 ? 29.575 -3.187 55.540 1.00 34.46 227 ARG C N 1
ATOM 1467 C CA . ARG A 1 229 ? 29.100 -2.520 54.318 1.00 34.00 227 ARG C CA 1
ATOM 1468 C C . ARG A 1 229 ? 29.479 -1.040 54.306 1.00 34.15 227 ARG C C 1
ATOM 1469 O O . ARG A 1 229 ? 29.408 -0.342 55.360 1.00 31.12 227 ARG C O 1
ATOM 1477 N N . LEU A 1 230 ? 29.849 -0.617 53.108 1.00 34.81 228 LEU C N 1
ATOM 1478 C CA . LEU A 1 230 ? 30.045 0.795 52.721 1.00 35.69 228 LEU C CA 1
ATOM 1479 C C . LEU A 1 230 ? 28.962 1.171 51.715 1.00 35.77 228 LEU C C 1
ATOM 1480 O O . LEU A 1 230 ? 28.904 0.588 50.635 1.00 34.09 228 LEU C O 1
ATOM 1485 N N . LEU A 1 231 ? 28.150 2.164 52.052 1.00 30.02 229 LEU C N 1
ATOM 1486 C CA . LEU A 1 231 ? 27.240 2.770 51.067 1.00 29.79 229 LEU C CA 1
ATOM 1487 C C . LEU A 1 231 ? 27.967 3.951 50.444 1.00 29.76 229 LEU C C 1
ATOM 1488 O O . LEU A 1 231 ? 28.678 4.650 51.162 1.00 34.26 229 LEU C O 1
ATOM 1493 N N . PHE A 1 232 ? 27.671 4.241 49.200 1.00 29.57 230 PHE C N 1
ATOM 1494 C CA . PHE A 1 232 ? 28.331 5.336 48.474 1.00 29.38 230 PHE C CA 1
ATOM 1495 C C . PHE A 1 232 ? 27.363 5.803 47.410 1.00 32.08 230 PHE C C 1
ATOM 1496 O O . PHE A 1 232 ? 26.450 5.048 47.015 1.00 32.85 230 PHE C O 1
ATOM 1504 N N . PHE A 1 233 ? 27.495 7.049 47.012 1.00 28.14 231 PHE C N 1
ATOM 1505 C CA . PHE A 1 233 ? 26.475 7.691 46.172 1.00 29.11 231 PHE C CA 1
ATOM 1506 C C . PHE A 1 233 ? 27.101 8.810 45.383 1.00 29.88 231 PHE C C 1
ATOM 1507 O O . PHE A 1 233 ? 28.126 9.336 45.787 1.00 29.52 231 PHE C O 1
ATOM 1515 N N . SER A 1 234 ? 26.499 9.074 44.232 1.00 32.23 232 SER C N 1
ATOM 1516 C CA . SER A 1 234 ? 26.958 10.111 43.289 1.00 30.23 232 SER C CA 1
ATOM 1517 C C . SER A 1 234 ? 25.881 11.167 43.198 1.00 30.73 232 SER C C 1
ATOM 1518 O O . SER A 1 234 ? 25.891 12.075 44.030 1.00 30.53 232 SER C O 1
ATOM 1521 N N . SER A 1 235 ? 24.988 11.046 42.211 1.00 29.70 233 SER C N 1
ATOM 1522 C CA . SER A 1 235 ? 23.922 12.025 41.885 1.00 31.09 233 SER C CA 1
ATOM 1523 C C . SER A 1 235 ? 22.861 11.289 41.050 1.00 29.55 233 SER C C 1
ATOM 1524 O O . SER A 1 235 ? 22.684 10.088 41.264 1.00 31.25 233 SER C O 1
ATOM 1527 N N . TRP A 1 236 ? 22.134 11.993 40.206 1.00 32.27 234 TRP C N 1
ATOM 1528 C CA . TRP A 1 236 ? 21.019 11.391 39.426 1.00 39.06 234 TRP C CA 1
ATOM 1529 C C . TRP A 1 236 ? 21.626 10.347 38.483 1.00 42.14 234 TRP C C 1
ATOM 1530 O O . TRP A 1 236 ? 20.972 9.315 38.232 1.00 42.01 234 TRP C O 1
ATOM 1541 N N . SER A 1 237 ? 22.868 10.575 38.044 1.00 41.49 235 SER C N 1
ATOM 1542 C CA . SER A 1 237 ? 23.637 9.615 37.215 1.00 37.00 235 SER C CA 1
ATOM 1543 C C . SER A 1 237 ? 24.777 8.990 38.019 1.00 40.18 235 SER C C 1
ATOM 1544 O O . SER A 1 237 ? 25.258 9.587 38.997 1.00 37.84 235 SER C O 1
ATOM 1547 N N . ASN A 1 238 ? 25.244 7.839 37.552 1.00 38.89 236 ASN C N 1
ATOM 1548 C CA . ASN A 1 238 ? 26.413 7.123 38.111 1.00 38.82 236 ASN C CA 1
ATOM 1549 C C . ASN A 1 238 ? 27.696 7.947 37.927 1.00 36.78 236 ASN C C 1
ATOM 1550 O O . ASN A 1 238 ? 28.598 7.754 38.749 1.00 36.39 236 ASN C O 1
ATOM 1555 N N . ASP A 1 239 ? 27.737 8.891 36.978 1.00 35.02 237 ASP C N 1
ATOM 1556 C CA . ASP A 1 239 ? 28.969 9.667 36.666 1.00 34.58 237 ASP C CA 1
ATOM 1557 C C . ASP A 1 239 ? 28.607 11.081 36.243 1.00 33.75 237 ASP C C 1
ATOM 1558 O O . ASP A 1 239 ? 29.439 11.756 35.576 1.00 36.24 237 ASP C O 1
ATOM 1563 N N . ALA A 1 240 ? 27.421 11.569 36.603 1.00 34.80 238 ALA C N 1
ATOM 1564 C CA . ALA A 1 240 ? 27.032 12.943 36.235 1.00 35.14 238 ALA C CA 1
ATOM 1565 C C . ALA A 1 240 ? 26.063 13.538 37.258 1.00 34.43 238 ALA C C 1
ATOM 1566 O O . ALA A 1 240 ? 25.362 12.798 37.942 1.00 36.91 238 ALA C O 1
ATOM 1568 N N . PHE A 1 241 ? 25.986 14.854 37.261 1.00 34.92 239 PHE C N 1
ATOM 1569 C CA . PHE A 1 241 ? 25.068 15.634 38.117 1.00 37.43 239 PHE C CA 1
ATOM 1570 C C . PHE A 1 241 ? 24.565 16.804 37.289 1.00 38.68 239 PHE C C 1
ATOM 1571 O O . PHE A 1 241 ? 25.219 17.201 36.284 1.00 38.56 239 PHE C O 1
ATOM 1579 N N . SER A 1 242 ? 23.496 17.403 37.778 1.00 35.37 240 SER C N 1
ATOM 1580 C CA . SER A 1 242 ? 22.869 18.617 37.222 1.00 37.15 240 SER C CA 1
ATOM 1581 C C . SER A 1 242 ? 22.501 19.495 38.414 1.00 38.88 240 SER C C 1
ATOM 1582 O O . SER A 1 242 ? 23.409 19.872 39.173 1.00 39.26 240 SER C O 1
ATOM 1585 N N . GLY A 1 243 ? 21.237 19.859 38.550 1.00 39.29 241 GLY C N 1
ATOM 1586 C CA . GLY A 1 243 ? 20.725 20.500 39.769 1.00 41.05 241 GLY C CA 1
ATOM 1587 C C . GLY A 1 243 ? 19.718 19.585 40.416 1.00 36.55 241 GLY C C 1
ATOM 1588 O O . GLY A 1 243 ? 19.947 18.364 40.461 1.00 34.66 241 GLY C O 1
ATOM 1589 N N . ALA A 1 244 ? 18.624 20.165 40.902 1.00 39.48 242 ALA C N 1
ATOM 1590 C CA . ALA A 1 244 ? 17.544 19.417 41.574 1.00 36.78 242 ALA C CA 1
ATOM 1591 C C . ALA A 1 244 ? 17.098 18.312 40.620 1.00 38.97 242 ALA C C 1
ATOM 1592 O O . ALA A 1 244 ? 17.070 18.554 39.395 1.00 46.76 242 ALA C O 1
ATOM 1594 N N . SER A 1 245 ? 16.874 17.119 41.136 1.00 36.02 243 SER C N 1
ATOM 1595 C CA . SER A 1 245 ? 16.544 15.938 40.305 1.00 36.98 243 SER C CA 1
ATOM 1596 C C . SER A 1 245 ? 15.597 15.011 41.050 1.00 38.94 243 SER C C 1
ATOM 1597 O O . SER A 1 245 ? 14.925 14.244 40.383 1.00 41.47 243 SER C O 1
ATOM 1600 N N . GLY A 1 246 ? 15.614 15.006 42.384 1.00 35.79 244 GLY C N 1
ATOM 1601 C CA . GLY A 1 246 ? 14.825 14.052 43.170 1.00 34.74 244 GLY C CA 1
ATOM 1602 C C . GLY A 1 246 ? 15.309 12.613 43.165 1.00 35.49 244 GLY C C 1
ATOM 1603 O O . GLY A 1 246 ? 14.569 11.759 43.683 1.00 38.58 244 GLY C O 1
ATOM 1604 N N A MET A 1 247 ? 16.513 12.312 42.664 0.50 36.68 245 MET C N 1
ATOM 1605 N N B MET A 1 247 ? 16.508 12.301 42.662 0.50 37.05 245 MET C N 1
ATOM 1606 C CA A MET A 1 247 ? 17.033 10.912 42.693 0.50 36.59 245 MET C CA 1
ATOM 1607 C CA B MET A 1 247 ? 17.014 10.896 42.729 0.50 36.97 245 MET C CA 1
ATOM 1608 C C A MET A 1 247 ? 18.545 10.877 42.931 0.50 33.63 245 MET C C 1
ATOM 1609 C C B MET A 1 247 ? 18.533 10.865 42.925 0.50 34.03 245 MET C C 1
ATOM 1610 O O A MET A 1 247 ? 19.251 11.743 42.401 0.50 31.59 245 MET C O 1
ATOM 1611 O O B MET A 1 247 ? 19.228 11.736 42.385 0.50 32.02 245 MET C O 1
ATOM 1620 N N . THR A 1 248 ? 19.000 9.854 43.652 1.00 35.62 246 THR C N 1
ATOM 1621 C CA . THR A 1 248 ? 20.429 9.591 43.904 1.00 35.34 246 THR C CA 1
ATOM 1622 C C . THR A 1 248 ? 20.773 8.145 43.550 1.00 33.59 246 THR C C 1
ATOM 1623 O O . THR A 1 248 ? 20.122 7.240 44.074 1.00 34.92 246 THR C O 1
ATOM 1627 N N . GLN A 1 249 ? 21.829 7.930 42.763 1.00 32.18 247 GLN C N 1
ATOM 1628 C CA . GLN A 1 249 ? 22.359 6.564 42.547 1.00 33.00 247 GLN C CA 1
ATOM 1629 C C . GLN A 1 249 ? 23.271 6.213 43.718 1.00 33.19 247 GLN C C 1
ATOM 1630 O O . GLN A 1 249 ? 24.186 7.028 44.046 1.00 33.25 247 GLN C O 1
ATOM 1636 N N . PHE A 1 250 ? 23.034 5.046 44.298 1.00 31.11 248 PHE C N 1
ATOM 1637 C CA . PHE A 1 250 ? 23.776 4.468 45.434 1.00 34.28 248 PHE C CA 1
ATOM 1638 C C . PHE A 1 250 ? 24.428 3.184 44.952 1.00 37.07 248 PHE C C 1
ATOM 1639 O O . PHE A 1 250 ? 23.847 2.476 44.080 1.00 37.32 248 PHE C O 1
ATOM 1647 N N . GLY A 1 251 ? 25.604 2.903 45.495 1.00 35.87 249 GLY C N 1
ATOM 1648 C CA . GLY A 1 251 ? 26.207 1.561 45.508 1.00 33.41 249 GLY C CA 1
ATOM 1649 C C . GLY A 1 251 ? 26.271 1.043 46.906 1.00 33.57 249 GLY C C 1
ATOM 1650 O O . GLY A 1 251 ? 26.215 1.858 47.878 1.00 33.70 249 GLY C O 1
ATOM 1651 N N . ASP A 1 252 ? 26.388 -0.272 47.032 1.00 32.39 250 ASP C N 1
ATOM 1652 C CA . ASP A 1 252 ? 26.414 -0.999 48.315 1.00 34.73 250 ASP C CA 1
ATOM 1653 C C . ASP A 1 252 ? 27.525 -2.031 48.191 1.00 37.52 250 ASP C C 1
ATOM 1654 O O . ASP A 1 252 ? 27.364 -2.968 47.371 1.00 41.57 250 ASP C O 1
ATOM 1659 N N . TYR A 1 253 ? 28.610 -1.827 48.917 1.00 34.45 251 TYR C N 1
ATOM 1660 C CA . TYR A 1 253 ? 29.844 -2.649 48.852 1.00 33.92 251 TYR C CA 1
ATOM 1661 C C . TYR A 1 253 ? 29.995 -3.364 50.175 1.00 38.04 251 TYR C C 1
ATOM 1662 O O . TYR A 1 253 ? 30.283 -2.706 51.231 1.00 37.23 251 TYR C O 1
ATOM 1671 N N . ASP A 1 254 ? 29.814 -4.683 50.133 1.00 36.05 252 ASP C N 1
ATOM 1672 C CA . ASP A 1 254 ? 30.085 -5.560 51.284 1.00 37.92 252 ASP C CA 1
ATOM 1673 C C . ASP A 1 254 ? 31.556 -5.917 51.225 1.00 43.98 252 ASP C C 1
ATOM 1674 O O . ASP A 1 254 ? 31.900 -6.773 50.410 1.00 43.61 252 ASP C O 1
ATOM 1679 N N . PHE A 1 255 ? 32.385 -5.268 52.038 1.00 41.87 253 PHE C N 1
ATOM 1680 C CA . PHE A 1 255 ? 33.857 -5.440 51.978 1.00 41.70 253 PHE C CA 1
ATOM 1681 C C . PHE A 1 255 ? 34.212 -6.734 52.707 1.00 48.25 253 PHE C C 1
ATOM 1682 O O . PHE A 1 255 ? 35.344 -7.182 52.574 1.00 44.60 253 PHE C O 1
ATOM 1690 N N . ALA A 1 256 ? 33.256 -7.346 53.402 1.00 45.28 254 ALA C N 1
ATOM 1691 C CA . ALA A 1 256 ? 33.452 -8.667 54.029 1.00 53.08 254 ALA C CA 1
ATOM 1692 C C . ALA A 1 256 ? 33.499 -9.739 52.926 1.00 50.66 254 ALA C C 1
ATOM 1693 O O . ALA A 1 256 ? 34.425 -10.552 52.915 1.00 54.47 254 ALA C O 1
ATOM 1695 N N . THR A 1 257 ? 32.530 -9.727 52.021 1.00 55.09 255 THR C N 1
ATOM 1696 C CA . THR A 1 257 ? 32.301 -10.806 51.028 1.00 51.00 255 THR C CA 1
ATOM 1697 C C . THR A 1 257 ? 32.652 -10.351 49.614 1.00 57.77 255 THR C C 1
ATOM 1698 O O . THR A 1 257 ? 32.703 -11.220 48.723 1.00 51.81 255 THR C O 1
ATOM 1702 N N . GLY A 1 258 ? 32.816 -9.044 49.391 1.00 45.47 256 GLY C N 1
ATOM 1703 C CA . GLY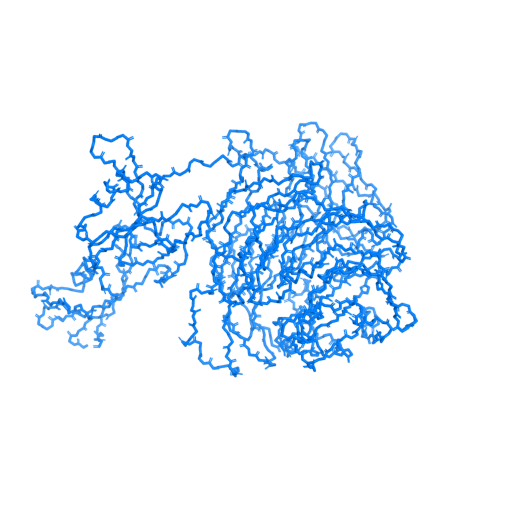 A 1 258 ? 33.088 -8.483 48.057 1.00 41.05 256 GLY C CA 1
ATOM 1704 C C . GLY A 1 258 ? 31.825 -8.265 47.249 1.00 39.22 256 GLY C C 1
ATOM 1705 O O . GLY A 1 258 ? 31.920 -7.678 46.191 1.00 45.98 256 GLY C O 1
ATOM 1706 N N . ALA A 1 259 ? 30.644 -8.594 47.762 1.00 38.97 257 ALA C N 1
ATOM 1707 C CA . ALA A 1 259 ? 29.388 -8.375 47.023 1.00 39.74 257 ALA C CA 1
ATOM 1708 C C . ALA A 1 259 ? 29.176 -6.869 46.810 1.00 44.97 257 ALA C C 1
ATOM 1709 O O . ALA A 1 259 ? 29.395 -6.087 47.776 1.00 40.20 257 ALA C O 1
ATOM 1711 N N . ILE A 1 260 ? 28.740 -6.488 45.608 1.00 38.29 258 ILE C N 1
ATOM 1712 C CA . ILE A 1 260 ? 28.423 -5.084 45.231 1.00 43.77 258 ILE C CA 1
ATOM 1713 C C . ILE A 1 260 ? 27.070 -5.083 44.536 1.00 48.06 258 ILE C C 1
ATOM 1714 O O . ILE A 1 260 ? 26.893 -5.914 43.649 1.00 45.74 258 ILE C O 1
ATOM 1719 N N . SER A 1 261 ? 26.204 -4.139 44.893 1.00 44.62 259 SER C N 1
ATOM 1720 C CA . SER A 1 261 ? 24.899 -3.865 44.240 1.00 44.69 259 SER C CA 1
ATOM 1721 C C . SER A 1 261 ? 24.717 -2.364 44.120 1.00 43.79 259 SER C C 1
ATOM 1722 O O . SER A 1 261 ? 25.531 -1.581 44.685 1.00 39.35 259 SER C O 1
ATOM 1725 N N . GLN A 1 262 ? 23.681 -1.979 43.404 1.00 43.82 260 GLN C N 1
ATOM 1726 C CA . GLN A 1 262 ? 23.293 -0.564 43.254 1.00 45.73 260 GLN C CA 1
ATOM 1727 C C . GLN A 1 262 ? 21.780 -0.446 43.385 1.00 44.66 260 GLN C C 1
ATOM 1728 O O . GLN A 1 262 ? 21.076 -1.466 43.245 1.00 42.16 260 GLN C O 1
ATOM 1734 N N . ARG A 1 263 ? 21.334 0.760 43.691 1.00 40.58 261 ARG C N 1
ATOM 1735 C CA . ARG A 1 263 ? 19.907 1.150 43.814 1.00 42.86 261 ARG C CA 1
ATOM 1736 C C . ARG A 1 263 ? 19.820 2.623 43.441 1.00 43.08 261 ARG C C 1
ATOM 1737 O O . ARG A 1 263 ? 20.861 3.342 43.508 1.00 41.06 261 ARG C O 1
ATOM 1745 N N . THR A 1 264 ? 18.640 3.050 43.028 1.00 38.44 262 THR C N 1
ATOM 1746 C CA . THR A 1 264 ? 18.300 4.447 42.732 1.00 39.26 262 THR C CA 1
ATOM 1747 C C . THR A 1 264 ? 17.356 4.898 43.838 1.00 43.30 262 THR C C 1
ATOM 1748 O O . THR A 1 264 ? 16.245 4.386 43.867 1.00 41.66 262 THR C O 1
ATOM 1752 N N . VAL A 1 265 ? 17.799 5.781 44.728 1.00 37.60 263 VAL C N 1
ATOM 1753 C CA . VAL A 1 265 ? 16.945 6.267 45.837 1.00 36.01 263 VAL C CA 1
ATOM 1754 C C . VAL A 1 265 ? 16.177 7.486 45.341 1.00 39.86 263 VAL C C 1
ATOM 1755 O O . VAL A 1 265 ? 16.786 8.555 45.138 1.00 36.64 263 VAL C O 1
ATOM 1759 N N . THR A 1 266 ? 14.862 7.322 45.189 1.00 36.32 264 THR C N 1
ATOM 1760 C CA . THR A 1 266 ? 13.940 8.356 44.688 1.00 38.44 264 THR C CA 1
ATOM 1761 C C . THR A 1 266 ? 12.869 8.688 45.730 1.00 36.63 264 THR C C 1
ATOM 1762 O O . THR A 1 266 ? 12.240 9.736 45.574 1.00 39.32 264 THR C O 1
ATOM 1766 N N . ASN A 1 267 ? 12.618 7.832 46.722 1.00 36.72 265 ASN C N 1
ATOM 1767 C CA . ASN A 1 267 ? 11.400 7.956 47.564 1.00 39.93 265 ASN C CA 1
ATOM 1768 C C . ASN A 1 267 ? 11.459 9.214 48.447 1.00 42.25 265 ASN C C 1
ATOM 1769 O O . ASN A 1 267 ? 10.380 9.599 48.884 1.00 39.61 265 ASN C O 1
ATOM 1774 N N . THR A 1 268 ? 12.640 9.832 48.686 1.00 34.61 266 THR C N 1
ATOM 1775 C CA . THR A 1 268 ? 12.792 11.076 49.480 1.00 33.19 266 THR C CA 1
ATOM 1776 C C . THR A 1 268 ? 12.852 12.289 48.552 1.00 36.18 266 THR C C 1
ATOM 1777 O O . THR A 1 268 ? 12.942 13.405 49.074 1.00 36.70 266 THR C O 1
ATOM 1781 N N . HIS A 1 269 ? 12.711 12.098 47.234 1.00 36.67 267 HIS C N 1
ATOM 1782 C CA . HIS A 1 269 ? 12.731 13.180 46.222 1.00 37.16 267 HIS C CA 1
ATOM 1783 C C . HIS A 1 269 ? 14.036 13.971 46.419 1.00 35.09 267 HIS C C 1
ATOM 1784 O O . HIS A 1 269 ? 14.027 15.214 46.469 1.00 30.76 267 HIS C O 1
ATOM 1791 N N . HIS A 1 270 ? 15.149 13.261 46.512 1.00 34.84 268 HIS C N 1
ATOM 1792 C CA . HIS A 1 270 ? 16.425 13.856 46.990 1.00 34.01 268 HIS C CA 1
ATOM 1793 C C . HIS A 1 270 ? 17.587 13.411 46.103 1.00 32.63 268 HIS C C 1
ATOM 1794 O O . HIS A 1 270 ? 17.996 12.241 46.199 1.00 33.57 268 HIS C O 1
ATOM 1801 N N . ASP A 1 271 ? 18.119 14.369 45.351 1.00 35.16 269 ASP C N 1
ATOM 1802 C CA . ASP A 1 271 ? 19.453 14.275 44.711 1.00 34.14 269 ASP C CA 1
ATOM 1803 C C . ASP A 1 271 ? 20.458 14.760 45.769 1.00 29.45 269 ASP C C 1
ATOM 1804 O O . ASP A 1 271 ? 20.525 15.975 46.005 1.00 29.60 269 ASP C O 1
ATOM 1809 N N . MET A 1 272 ? 21.138 13.812 46.405 1.00 28.84 270 MET C N 1
ATOM 1810 C CA . MET A 1 272 ? 21.952 13.996 47.635 1.00 33.89 270 MET C CA 1
ATOM 1811 C C . MET A 1 272 ? 23.387 14.425 47.308 1.00 33.74 270 MET C C 1
ATOM 1812 O O . MET A 1 272 ? 24.175 14.573 48.256 1.00 34.17 270 MET C O 1
ATOM 1817 N N . PHE A 1 273 ? 23.703 14.656 46.040 1.00 32.68 271 PHE C N 1
ATOM 1818 C CA . PHE A 1 273 ? 25.015 15.194 45.596 1.00 31.42 271 PHE C CA 1
ATOM 1819 C C . PHE A 1 273 ? 25.274 16.503 46.350 1.00 32.00 271 PHE C C 1
ATOM 1820 O O . PHE A 1 273 ? 24.353 17.325 46.425 1.00 28.86 271 PHE C O 1
ATOM 1828 N N . CYS A 1 274 ? 26.508 16.719 46.814 1.00 31.60 272 CYS C N 1
ATOM 1829 C CA . CYS A 1 274 ? 26.959 17.985 47.450 1.00 28.57 272 CYS C CA 1
ATOM 1830 C C . CYS A 1 274 ? 26.228 18.239 48.780 1.00 25.27 272 CYS C C 1
ATOM 1831 O O . CYS A 1 274 ? 25.926 19.374 49.098 1.00 30.09 272 CYS C O 1
ATOM 1834 N N . PRO A 1 275 ? 26.040 17.235 49.669 1.00 28.04 273 PRO C N 1
ATOM 1835 C CA . PRO A 1 275 ? 25.309 17.446 50.927 1.00 29.79 273 PRO C CA 1
ATOM 1836 C C . PRO A 1 275 ? 26.164 17.639 52.190 1.00 28.57 273 PRO C C 1
ATOM 1837 O O . PRO A 1 275 ? 27.398 17.425 52.154 1.00 25.81 273 PRO C O 1
ATOM 1841 N N . GLY A 1 276 ? 25.488 17.987 53.298 1.00 26.66 274 GLY C N 1
ATOM 1842 C CA . GLY A 1 276 ? 26.010 17.743 54.644 1.00 26.31 274 GLY C CA 1
ATOM 1843 C C . GLY A 1 276 ? 25.692 16.329 55.067 1.00 24.70 274 GLY C C 1
ATOM 1844 O O . GLY A 1 276 ? 24.640 15.782 54.644 1.00 26.18 274 GLY C O 1
ATOM 1845 N N . ILE A 1 277 ? 26.557 15.727 55.865 1.00 25.61 275 ILE C N 1
ATOM 1846 C CA . ILE A 1 277 ? 26.344 14.346 56.367 1.00 25.98 275 ILE C CA 1
ATOM 1847 C C . ILE A 1 277 ? 26.735 14.297 57.835 1.00 24.32 275 ILE C C 1
ATOM 1848 O O . ILE A 1 277 ? 27.872 14.575 58.146 1.00 26.84 275 ILE C O 1
ATOM 1853 N N . SER A 1 278 ? 25.852 13.752 58.659 1.00 27.33 276 SER C N 1
ATOM 1854 C CA . SER A 1 278 ? 26.144 13.457 60.071 1.00 25.50 276 SER C CA 1
ATOM 1855 C C . SER A 1 278 ? 25.439 12.182 60.499 1.00 26.24 276 SER C C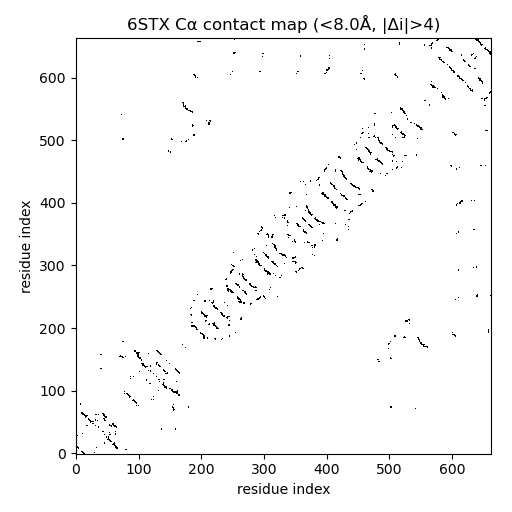 1
ATOM 1856 O O . SER A 1 278 ? 24.354 11.870 59.999 1.00 28.59 276 SER C O 1
ATOM 1859 N N . GLN A 1 279 ? 26.090 11.479 61.409 1.00 26.94 277 GLN C N 1
ATOM 1860 C CA . GLN A 1 279 ? 25.526 10.269 62.028 1.00 27.58 277 GLN C CA 1
ATOM 1861 C C . GLN A 1 279 ? 24.827 10.672 63.338 1.00 27.48 277 GLN C C 1
ATOM 1862 O O . GLN A 1 279 ? 25.506 11.289 64.205 1.00 28.86 277 GLN C O 1
ATOM 1868 N N . LEU A 1 280 ? 23.561 10.304 63.461 1.00 29.27 278 LEU C N 1
ATOM 1869 C CA . LEU A 1 280 ? 22.760 10.571 64.676 1.00 30.65 278 LEU C CA 1
ATOM 1870 C C . LEU A 1 280 ? 23.106 9.551 65.773 1.00 32.40 278 LEU C C 1
ATOM 1871 O O . LEU A 1 280 ? 23.764 8.518 65.520 1.00 30.23 278 LEU C O 1
ATOM 1876 N N . GLU A 1 281 ? 22.681 9.859 66.990 1.00 32.49 279 GLU C N 1
ATOM 1877 C CA . GLU A 1 281 ? 22.878 9.010 68.185 1.00 32.79 279 GLU C CA 1
ATOM 1878 C C . GLU A 1 281 ? 22.546 7.546 67.893 1.00 30.37 279 GLU C C 1
ATOM 1879 O O . GLU A 1 281 ? 23.275 6.659 68.416 1.00 33.31 279 GLU C O 1
ATOM 1885 N N . ASP A 1 282 ? 21.480 7.281 67.152 1.00 31.34 280 ASP C N 1
ATOM 1886 C CA . ASP A 1 282 ? 20.949 5.917 66.953 1.00 33.38 280 ASP C CA 1
ATOM 1887 C C . ASP A 1 282 ? 21.614 5.281 65.715 1.00 32.06 280 ASP C C 1
ATOM 1888 O O . ASP A 1 282 ? 21.214 4.187 65.327 1.00 33.82 280 ASP C O 1
ATOM 1893 N N . GLY A 1 283 ? 22.589 5.948 65.099 1.00 31.33 281 GLY C N 1
ATOM 1894 C CA . GLY A 1 283 ? 23.351 5.420 63.946 1.00 32.41 281 GLY C CA 1
ATOM 1895 C C . GLY A 1 283 ? 22.638 5.683 62.642 1.00 33.28 281 GLY C C 1
ATOM 1896 O O . GLY A 1 283 ? 23.169 5.296 61.602 1.00 35.24 281 GLY C O 1
ATOM 1897 N N . ARG A 1 284 ? 21.483 6.367 62.663 1.00 30.02 282 ARG C N 1
ATOM 1898 C CA . ARG A 1 284 ? 20.849 6.834 61.413 1.00 30.50 282 ARG C CA 1
ATOM 1899 C C . ARG A 1 284 ? 21.738 7.921 60.792 1.00 28.14 282 ARG C C 1
ATOM 1900 O O . ARG A 1 284 ? 22.484 8.619 61.526 1.00 29.04 282 ARG C O 1
ATOM 1908 N N . ILE A 1 285 ? 21.720 8.005 59.472 1.00 26.61 283 ILE C N 1
ATOM 1909 C CA . ILE A 1 285 ? 22.629 8.910 58.714 1.00 27.54 283 ILE C CA 1
ATOM 1910 C C . ILE A 1 285 ? 21.762 10.010 58.148 1.00 27.11 283 ILE C C 1
ATOM 1911 O O . ILE A 1 285 ? 20.817 9.687 57.394 1.00 30.62 283 ILE C O 1
ATOM 1916 N N . LEU A 1 286 ? 22.066 11.250 58.532 1.00 29.87 284 LEU C N 1
ATOM 1917 C CA . LEU A 1 286 ? 21.294 12.435 58.138 1.00 28.74 284 LEU C CA 1
ATOM 1918 C C . LEU A 1 286 ? 22.001 13.049 56.934 1.00 30.18 284 LEU C C 1
ATOM 1919 O O . LEU A 1 286 ? 23.129 13.534 57.098 1.00 28.21 284 LEU C O 1
ATOM 1924 N N . ILE A 1 287 ? 21.349 13.025 55.779 1.00 31.98 285 ILE C N 1
ATOM 1925 C CA . ILE A 1 287 ? 21.927 13.532 54.514 1.00 28.88 285 ILE C CA 1
ATOM 1926 C C . ILE A 1 287 ? 21.160 14.783 54.097 1.00 29.07 285 ILE C C 1
ATOM 1927 O O . ILE A 1 287 ? 19.960 14.690 53.827 1.00 31.31 285 ILE C O 1
ATOM 1932 N N . GLN A 1 288 ? 21.858 15.910 54.000 1.00 26.22 286 GLN C N 1
ATOM 1933 C CA . GLN A 1 288 ? 21.214 17.234 54.065 1.00 28.23 286 GLN C CA 1
ATOM 1934 C C . GLN A 1 288 ? 21.525 18.042 52.809 1.00 29.14 286 GLN C C 1
ATOM 1935 O O . GLN A 1 288 ? 22.708 18.417 52.577 1.00 28.12 286 GLN C O 1
ATOM 1941 N N . GLY A 1 289 ? 20.474 18.433 52.080 1.00 27.55 287 GLY C N 1
ATOM 1942 C CA . GLY A 1 289 ? 20.590 19.381 50.960 1.00 26.33 287 GLY C CA 1
ATOM 1943 C C . GLY A 1 289 ? 21.444 18.827 49.844 1.00 27.44 287 GLY C C 1
ATOM 1944 O O . GLY A 1 289 ? 21.398 17.625 49.591 1.00 29.83 287 GLY C O 1
ATOM 1945 N N . GLY A 1 290 ? 22.219 19.698 49.216 1.00 29.39 288 GLY C N 1
ATOM 1946 C CA . GLY A 1 290 ? 22.947 19.392 47.981 1.00 30.26 288 GLY C CA 1
ATOM 1947 C C . GLY A 1 290 ? 22.092 19.781 46.761 1.00 30.80 288 GLY C C 1
ATOM 1948 O O . GLY A 1 290 ? 21.565 20.923 46.722 1.00 32.83 288 GLY C O 1
ATOM 1949 N N . SER A 1 291 ? 22.029 18.902 45.768 1.00 34.04 289 SER C N 1
ATOM 1950 C CA . SER A 1 291 ? 21.371 19.180 44.463 1.00 33.46 289 SER C CA 1
ATOM 1951 C C . SER A 1 291 ? 19.901 19.514 44.713 1.00 30.74 289 SER C C 1
ATOM 1952 O O . SER A 1 291 ? 19.433 20.566 44.205 1.00 35.40 289 SER C O 1
ATOM 1955 N N . ASP A 1 292 ? 19.222 18.729 45.541 1.00 32.75 290 ASP C N 1
ATOM 1956 C CA . ASP A 1 292 ? 17.922 19.172 46.132 1.00 34.92 290 ASP C CA 1
ATOM 1957 C C . ASP A 1 292 ? 18.217 19.891 47.456 1.00 33.57 290 ASP C C 1
ATOM 1958 O O . ASP A 1 292 ? 18.275 19.237 48.522 1.00 29.88 290 ASP C O 1
ATOM 1963 N N . ALA A 1 293 ? 18.396 21.200 47.378 1.00 33.45 291 ALA C N 1
ATOM 1964 C CA . ALA A 1 293 ? 19.169 21.992 48.360 1.00 34.26 291 ALA C CA 1
ATOM 1965 C C . ALA A 1 293 ? 18.408 22.143 49.686 1.00 36.07 291 ALA C C 1
ATOM 1966 O O . ALA A 1 293 ? 19.074 22.423 50.725 1.00 30.97 291 ALA C O 1
ATOM 1968 N N . ASP A 1 294 ? 17.072 21.986 49.693 1.00 35.60 292 ASP C N 1
ATOM 1969 C CA . ASP A 1 294 ? 16.299 22.140 50.954 1.00 37.19 292 ASP C CA 1
ATOM 1970 C C . ASP A 1 294 ? 15.787 20.783 51.442 1.00 36.09 292 ASP C C 1
ATOM 1971 O O . ASP A 1 294 ? 15.061 20.754 52.453 1.00 35.32 292 ASP C O 1
ATOM 1976 N N . THR A 1 295 ? 16.163 19.684 50.782 1.00 32.64 293 THR C N 1
ATOM 1977 C CA . THR A 1 295 ? 15.649 18.339 51.107 1.00 32.88 293 THR C CA 1
ATOM 1978 C C . THR A 1 295 ? 16.575 17.602 52.085 1.00 32.69 293 THR C C 1
ATOM 1979 O O . THR A 1 295 ? 17.827 17.705 52.001 1.00 30.69 293 THR C O 1
ATOM 1983 N N . VAL A 1 296 ? 15.981 16.821 52.969 1.00 28.40 294 VAL C N 1
ATOM 1984 C CA . VAL A 1 296 ? 16.752 16.032 53.961 1.00 30.04 294 VAL C CA 1
ATOM 1985 C C . VAL A 1 296 ? 16.293 14.589 53.920 1.00 33.52 294 VAL C C 1
ATOM 1986 O O . VAL A 1 296 ? 15.044 14.349 53.977 1.00 32.24 294 VAL C O 1
ATOM 1990 N N . SER A 1 297 ? 17.261 13.660 53.913 1.00 30.07 295 SER C N 1
ATOM 1991 C CA . SER A 1 297 ? 16.988 12.212 53.909 1.00 32.04 295 SER C CA 1
ATOM 1992 C C . SER A 1 297 ? 17.665 11.598 55.109 1.00 30.85 295 SER C C 1
ATOM 1993 O O . SER A 1 297 ? 18.730 12.064 55.517 1.00 30.06 295 SER C O 1
ATOM 1996 N N . ILE A 1 298 ? 17.010 10.615 55.702 1.00 31.80 296 ILE C N 1
ATOM 1997 C CA . ILE A 1 298 ? 17.566 9.885 56.866 1.00 31.48 296 ILE C CA 1
ATOM 1998 C C . ILE A 1 298 ? 17.718 8.429 56.469 1.00 36.33 296 ILE C C 1
ATOM 1999 O O . ILE A 1 298 ? 16.693 7.803 56.116 1.00 33.23 296 ILE C O 1
ATOM 2004 N N . TYR A 1 299 ? 18.951 7.931 56.490 1.00 34.85 297 TYR C N 1
ATOM 2005 C CA . TYR A 1 299 ? 19.246 6.510 56.218 1.00 31.89 297 TYR C CA 1
ATOM 2006 C C . TYR A 1 299 ? 19.142 5.757 57.533 1.00 33.42 297 TYR C C 1
ATOM 2007 O O . TYR A 1 299 ? 19.791 6.130 58.516 1.00 33.26 297 TYR C O 1
ATOM 2016 N N . ASP A 1 300 ? 18.333 4.701 57.548 1.00 33.25 298 ASP C N 1
ATOM 2017 C CA . ASP A 1 300 ? 18.181 3.853 58.760 1.00 35.12 298 ASP C CA 1
ATOM 2018 C C . ASP A 1 300 ? 18.855 2.523 58.480 1.00 35.48 298 ASP C C 1
ATOM 2019 O O . ASP A 1 300 ? 18.374 1.734 57.672 1.00 38.74 298 ASP C O 1
ATOM 2024 N N . PRO A 1 301 ? 19.999 2.253 59.125 1.00 35.78 299 PRO C N 1
ATOM 2025 C CA . PRO A 1 301 ? 20.698 0.988 58.940 1.00 37.46 299 PRO C CA 1
ATOM 2026 C C . PRO A 1 301 ? 19.828 -0.219 59.303 1.00 45.54 299 PRO C C 1
ATOM 2027 O O . PRO A 1 301 ? 20.072 -1.245 58.735 1.00 42.83 299 PRO C O 1
ATOM 2031 N N . ALA A 1 302 ? 18.851 -0.064 60.218 1.00 44.78 300 ALA C N 1
ATOM 2032 C CA . ALA A 1 302 ? 18.010 -1.189 60.714 1.00 44.90 300 ALA C CA 1
ATOM 2033 C C . ALA A 1 302 ? 17.100 -1.678 59.589 1.00 44.80 300 ALA C C 1
ATOM 2034 O O . ALA A 1 302 ? 16.894 -2.867 59.499 1.00 50.50 300 ALA C O 1
ATOM 2036 N N . THR A 1 303 ? 16.658 -0.791 58.699 1.00 41.53 301 THR C N 1
ATOM 2037 C CA . THR A 1 303 ? 15.697 -1.081 57.610 1.00 40.73 301 THR C CA 1
ATOM 2038 C C . THR A 1 303 ? 16.394 -1.109 56.247 1.00 42.31 301 THR C C 1
ATOM 2039 O O . THR A 1 303 ? 15.769 -1.580 55.291 1.00 43.58 301 THR C O 1
ATOM 2043 N N . ASN A 1 304 ? 17.583 -0.511 56.124 1.00 41.22 302 ASN C N 1
ATOM 2044 C CA . ASN A 1 304 ? 18.265 -0.285 54.825 1.00 37.50 302 ASN C CA 1
ATOM 2045 C C . ASN A 1 304 ? 17.431 0.657 53.962 1.00 33.99 302 ASN C C 1
ATOM 2046 O O . ASN A 1 304 ? 17.557 0.603 52.734 1.00 37.50 302 ASN C O 1
ATOM 2051 N N . GLU A 1 305 ? 16.596 1.497 54.582 1.00 35.04 303 GLU C N 1
ATOM 2052 C CA . GLU A 1 305 ? 15.706 2.422 53.850 1.00 35.68 303 GLU C CA 1
ATOM 2053 C C . GLU A 1 305 ? 15.974 3.878 54.252 1.00 34.70 303 GLU C C 1
ATOM 2054 O O . GLU A 1 305 ? 16.544 4.141 55.344 1.00 34.02 303 GLU C O 1
ATOM 2060 N N . PHE A 1 306 ? 15.569 4.773 53.352 1.00 37.26 304 PHE C N 1
ATOM 2061 C CA . PHE A 1 306 ? 15.620 6.241 53.507 1.00 36.86 304 PHE C CA 1
ATOM 2062 C C . PHE A 1 306 ? 14.207 6.749 53.799 1.00 38.88 304 PHE C C 1
ATOM 2063 O O . PHE A 1 306 ? 13.249 6.321 53.090 1.00 38.35 304 PHE C O 1
ATOM 2071 N N . THR A 1 307 ? 14.117 7.690 54.743 1.00 33.92 305 THR C N 1
ATOM 2072 C CA . THR A 1 307 ? 12.887 8.447 55.059 1.00 37.91 305 THR C CA 1
ATOM 2073 C C . THR A 1 307 ? 13.187 9.931 54.889 1.00 41.08 305 THR C C 1
ATOM 2074 O O . THR A 1 307 ? 14.335 10.376 55.033 1.00 41.13 305 THR C O 1
ATOM 2078 N N . ARG A 1 308 ? 12.159 10.677 54.556 1.00 34.60 306 ARG C N 1
ATOM 2079 C CA . ARG A 1 308 ? 12.217 12.127 54.430 1.00 38.98 306 ARG C CA 1
ATOM 2080 C C . ARG A 1 308 ? 12.472 12.688 55.835 1.00 44.34 306 ARG C C 1
ATOM 2081 O O . ARG A 1 308 ? 11.790 12.253 56.821 1.00 45.65 306 ARG C O 1
ATOM 2089 N N . GLY A 1 309 ? 13.424 13.608 55.972 1.00 35.48 307 GLY C N 1
ATOM 2090 C CA . GLY A 1 309 ? 13.487 14.438 57.198 1.00 34.48 307 GLY C CA 1
ATOM 2091 C C . GLY A 1 309 ? 12.665 15.689 56.976 1.00 32.77 307 GLY C C 1
ATOM 2092 O O . GLY A 1 309 ? 12.262 15.943 55.854 1.00 36.36 307 GLY C O 1
ATOM 2093 N N . PRO A 1 310 ? 12.519 16.584 57.979 1.00 37.29 308 PRO C N 1
ATOM 2094 C CA . PRO A 1 310 ? 11.973 17.908 57.726 1.00 34.44 308 PRO C CA 1
ATOM 2095 C C . PRO A 1 310 ? 12.961 18.689 56.851 1.00 33.91 308 PRO C C 1
ATOM 2096 O O . PRO A 1 310 ? 14.169 18.498 56.950 1.00 35.91 308 PRO C O 1
ATOM 2100 N N . ASN A 1 311 ? 12.422 19.500 55.961 1.00 30.60 309 ASN C N 1
ATOM 2101 C CA . ASN A 1 311 ? 13.187 20.445 55.133 1.00 30.53 309 ASN C CA 1
ATOM 2102 C C . ASN A 1 311 ? 14.037 21.322 56.061 1.00 35.04 309 ASN C C 1
ATOM 2103 O O . ASN A 1 311 ? 13.571 21.700 57.154 1.00 32.66 309 ASN C O 1
ATOM 2108 N N . MET A 1 312 ? 15.237 21.677 55.624 1.00 34.20 310 MET C N 1
ATOM 2109 C CA . MET A 1 312 ? 16.111 22.606 56.366 1.00 32.86 310 MET C CA 1
ATOM 2110 C C . MET A 1 312 ? 15.458 23.988 56.376 1.00 34.62 310 MET C C 1
ATOM 2111 O O . MET A 1 312 ? 14.704 24.334 55.437 1.00 33.73 310 MET C O 1
ATOM 2116 N N . THR A 1 313 ? 15.745 24.796 57.383 1.00 33.84 311 THR C N 1
ATOM 2117 C CA . THR A 1 313 ? 15.234 26.186 57.403 1.00 33.67 311 THR C CA 1
ATOM 2118 C C . THR A 1 313 ? 15.819 26.986 56.223 1.00 34.93 311 THR C C 1
ATOM 2119 O O . THR A 1 313 ? 15.116 27.866 55.730 1.00 34.14 311 THR C O 1
ATOM 2123 N N . LEU A 1 314 ? 17.056 26.715 55.778 1.00 35.27 312 LEU C N 1
ATOM 2124 C CA . LEU A 1 314 ? 17.700 27.405 54.618 1.00 36.63 312 LEU C CA 1
ATOM 2125 C C . LEU A 1 314 ? 18.162 26.323 53.640 1.00 35.93 312 LEU C C 1
ATOM 2126 O O . LEU A 1 314 ? 18.846 25.375 54.081 1.00 33.49 312 LEU C O 1
ATOM 2131 N N . ALA A 1 315 ? 17.947 26.496 52.355 1.00 34.34 313 ALA C N 1
ATOM 2132 C CA . ALA A 1 315 ? 18.442 25.531 51.350 1.00 33.84 313 ALA C CA 1
ATOM 2133 C C . ALA A 1 315 ? 19.966 25.705 51.264 1.00 29.77 313 ALA C C 1
ATOM 2134 O O . ALA A 1 315 ? 20.442 26.834 51.353 1.00 30.90 313 ALA C O 1
ATOM 2136 N N . ARG A 1 316 ? 20.723 24.616 51.188 1.00 32.12 314 ARG C N 1
ATOM 2137 C CA . ARG A 1 316 ? 22.205 24.633 51.274 1.00 30.96 314 ARG C CA 1
ATOM 2138 C C . ARG A 1 316 ? 22.791 23.518 50.420 1.00 29.37 314 ARG C C 1
ATOM 2139 O O . ARG A 1 316 ? 22.179 22.456 50.353 1.00 28.95 314 ARG C O 1
ATOM 2147 N N . GLY A 1 317 ? 24.015 23.727 49.945 1.00 28.40 315 GLY C N 1
ATOM 2148 C CA . GLY A 1 317 ? 24.890 22.663 49.431 1.00 26.78 315 GLY C CA 1
ATOM 2149 C C . GLY A 1 317 ? 26.351 22.982 49.688 1.00 26.62 315 GLY C C 1
ATOM 2150 O O . GLY A 1 317 ? 26.704 24.174 49.744 1.00 28.39 315 GLY C O 1
ATOM 2151 N N . TYR A 1 318 ? 27.165 21.935 49.821 1.00 26.18 316 TYR C N 1
ATOM 2152 C CA . TYR A 1 318 ? 28.612 21.966 50.116 1.00 26.65 316 TYR C CA 1
ATOM 2153 C C . TYR A 1 318 ? 28.818 22.438 51.549 1.00 27.06 316 TYR C C 1
ATOM 2154 O O . TYR A 1 318 ? 29.975 22.806 51.883 1.00 28.37 316 TYR C O 1
ATOM 2163 N N . GLN A 1 319 ? 27.764 22.411 52.373 1.00 26.49 317 GLN C N 1
ATOM 2164 C CA . GLN A 1 319 ? 27.901 22.782 53.802 1.00 26.75 317 GLN C CA 1
ATOM 2165 C C . GLN A 1 319 ? 28.502 21.586 54.549 1.00 29.06 317 GLN C C 1
ATOM 2166 O O . GLN A 1 319 ? 28.435 20.420 54.023 1.00 27.97 317 GLN C O 1
ATOM 2172 N N . THR A 1 320 ? 29.033 21.836 55.741 1.00 26.88 318 THR C N 1
ATOM 2173 C CA . THR A 1 320 ? 29.361 20.768 56.713 1.00 26.35 318 THR C CA 1
ATOM 2174 C C . THR A 1 320 ? 28.301 20.753 57.817 1.00 27.06 318 THR C C 1
ATOM 2175 O O . THR A 1 320 ? 27.807 21.837 58.261 1.00 28.07 318 THR C O 1
ATOM 2179 N N . SER A 1 321 ? 27.971 19.560 58.277 1.00 25.58 319 SER C N 1
ATOM 2180 C CA . SER A 1 321 ? 27.153 19.344 59.488 1.00 26.21 319 SER C CA 1
ATOM 2181 C C . SER A 1 321 ? 28.015 18.601 60.515 1.00 29.33 319 SER C C 1
ATOM 2182 O O . SER A 1 321 ? 28.883 17.821 60.094 1.00 27.11 319 SER C O 1
ATOM 2185 N N . CYS A 1 322 ? 27.755 18.798 61.808 1.00 27.66 320 CYS C N 1
ATOM 2186 C CA . CYS A 1 322 ? 28.379 18.002 62.879 1.00 25.73 320 CYS C CA 1
ATOM 2187 C C . CYS A 1 322 ? 27.344 17.618 63.931 1.00 29.39 320 CYS C C 1
ATOM 2188 O O . CYS A 1 322 ? 26.538 18.454 64.413 1.00 31.28 320 CYS C O 1
ATOM 2191 N N . THR A 1 323 ? 27.403 16.370 64.315 1.00 26.00 321 THR C N 1
ATOM 2192 C CA . THR A 1 323 ? 26.666 15.851 65.476 1.00 28.01 321 THR C CA 1
ATOM 2193 C C . THR A 1 323 ? 27.258 16.503 66.738 1.00 27.99 321 THR C C 1
ATOM 2194 O O . THR A 1 323 ? 28.488 16.689 66.830 1.00 27.88 321 THR C O 1
ATOM 2198 N N . LEU A 1 324 ? 26.378 16.894 67.653 1.00 27.09 322 LEU C N 1
ATOM 2199 C CA . LEU A 1 324 ? 26.764 17.571 68.910 1.00 27.05 322 LEU C CA 1
ATOM 2200 C C . LEU A 1 324 ? 26.737 16.556 70.070 1.00 28.91 322 LEU C C 1
ATOM 2201 O O . LEU A 1 324 ? 26.164 15.449 69.938 1.00 26.84 322 LEU C O 1
ATOM 2206 N N . SER A 1 325 ? 27.219 17.005 71.217 1.00 28.90 323 SER C N 1
ATOM 2207 C CA . SER A 1 325 ? 27.263 16.258 72.493 1.00 31.98 323 SER C CA 1
ATOM 2208 C C . SER A 1 325 ? 25.854 15.826 72.913 1.00 32.88 323 SER C C 1
ATOM 2209 O O . SER A 1 325 ? 25.751 14.821 73.598 1.00 35.63 323 SER C O 1
ATOM 2212 N N . ASN A 1 326 ? 24.800 16.532 72.488 1.00 34.31 324 ASN C N 1
ATOM 2213 C CA . ASN A 1 3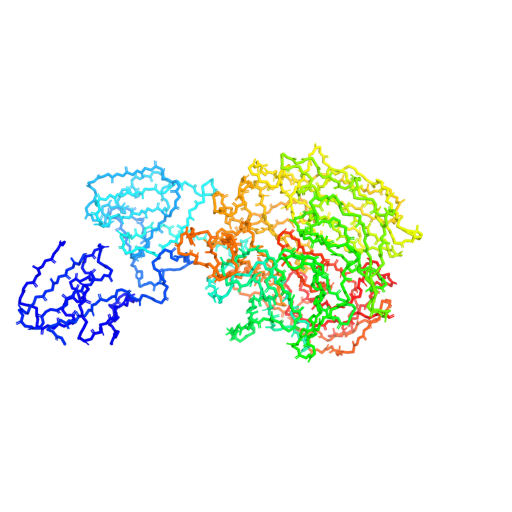26 ? 23.402 16.263 72.895 1.00 32.42 324 ASN C CA 1
ATOM 2214 C C . ASN A 1 326 ? 22.644 15.582 71.749 1.00 34.16 324 ASN C C 1
ATOM 2215 O O . ASN A 1 326 ? 21.432 15.419 71.854 1.00 28.45 324 ASN C O 1
ATOM 2220 N N . GLY A 1 327 ? 23.328 15.124 70.700 1.00 30.95 325 GLY C N 1
ATOM 2221 C CA . GLY A 1 327 ? 22.663 14.331 69.642 1.00 28.33 325 GLY C CA 1
ATOM 2222 C C . GLY A 1 327 ? 22.022 15.223 68.584 1.00 30.11 325 GLY C C 1
ATOM 2223 O O . GLY A 1 327 ? 21.559 14.707 67.571 1.00 31.47 325 GLY C O 1
ATOM 2224 N N . LYS A 1 328 ? 21.997 16.534 68.803 1.00 28.13 326 LYS C N 1
ATOM 2225 C CA . LYS A 1 328 ? 21.528 17.478 67.765 1.00 28.34 326 LYS C CA 1
ATOM 2226 C C . LYS A 1 328 ? 22.615 17.628 66.695 1.00 25.15 326 LYS C C 1
ATOM 2227 O O . LYS A 1 328 ? 23.742 17.133 66.893 1.00 26.54 326 LYS C O 1
ATOM 2233 N N . VAL A 1 329 ? 22.248 18.173 65.550 1.00 24.97 327 VAL C N 1
ATOM 2234 C CA . VAL A 1 329 ? 23.196 18.355 64.419 1.00 25.20 327 VAL C CA 1
ATOM 2235 C C . VAL A 1 329 ? 23.185 19.816 64.010 1.00 25.81 327 VAL C C 1
ATOM 2236 O O . VAL A 1 329 ? 22.106 20.368 63.692 1.00 28.28 327 VAL C O 1
ATOM 2240 N N . PHE A 1 330 ? 24.360 20.411 64.078 1.00 27.50 328 PHE C N 1
ATOM 2241 C CA . PHE A 1 330 ? 24.591 21.798 63.680 1.00 26.09 328 PHE C CA 1
ATOM 2242 C C . PHE A 1 330 ? 25.106 21.807 62.244 1.00 30.26 328 PHE C C 1
ATOM 2243 O O . PHE A 1 330 ? 25.872 20.914 61.864 1.00 27.55 328 PHE C O 1
ATOM 2251 N N . THR A 1 331 ? 24.723 22.828 61.477 1.00 26.95 329 THR C N 1
ATOM 2252 C CA . THR A 1 331 ? 25.315 23.067 60.136 1.00 27.24 329 THR C CA 1
ATOM 2253 C C . THR A 1 331 ? 25.444 24.574 59.922 1.00 26.64 329 THR C C 1
ATOM 2254 O O . THR A 1 331 ? 24.643 25.334 60.525 1.00 28.97 329 THR C O 1
ATOM 2258 N N . ILE A 1 332 ? 26.406 24.983 59.122 1.00 25.89 330 ILE C N 1
ATOM 2259 C CA . ILE A 1 332 ? 26.557 26.399 58.709 1.00 27.83 330 ILE C CA 1
ATOM 2260 C C . ILE A 1 332 ? 27.127 26.417 57.310 1.00 28.36 330 ILE C C 1
ATOM 2261 O O . ILE A 1 332 ? 27.792 25.441 56.917 1.00 26.84 330 ILE C O 1
ATOM 2266 N N . GLY A 1 333 ? 26.895 27.514 56.586 1.00 29.34 331 GLY C N 1
ATOM 2267 C CA . GLY A 1 333 ? 27.422 27.650 55.218 1.00 30.25 331 GLY C CA 1
ATOM 2268 C C . GLY A 1 333 ? 26.596 26.829 54.238 1.00 28.15 331 GLY C C 1
ATOM 2269 O O . GLY A 1 333 ? 25.470 26.365 54.580 1.00 28.21 331 GLY C O 1
ATOM 2270 N N . GLY A 1 334 ? 27.132 26.623 53.037 1.00 27.55 332 GLY C N 1
ATOM 2271 C CA . GLY A 1 334 ? 26.381 25.944 51.967 1.00 27.41 332 GLY C CA 1
ATOM 2272 C C . GLY A 1 334 ? 25.886 26.853 50.846 1.00 26.11 332 GLY C C 1
ATOM 2273 O O . GLY A 1 334 ? 24.792 26.595 50.364 1.00 29.83 332 GLY C O 1
ATOM 2274 N N . ALA A 1 335 ? 26.682 27.808 50.345 1.00 27.44 333 ALA C N 1
ATOM 2275 C CA . ALA A 1 335 ? 26.283 28.696 49.230 1.00 30.03 333 ALA C CA 1
ATOM 2276 C C . ALA A 1 335 ? 26.295 27.982 47.854 1.00 34.18 333 ALA C C 1
ATOM 2277 O O . ALA A 1 335 ? 25.879 28.621 46.859 1.00 32.99 333 ALA C O 1
ATOM 2279 N N . TYR A 1 336 ? 26.759 26.728 47.755 1.00 31.35 334 TYR C N 1
ATOM 2280 C CA . TYR A 1 336 ? 26.887 26.011 46.467 1.00 29.01 334 TYR C CA 1
ATOM 2281 C C . TYR A 1 336 ? 25.526 25.918 45.749 1.00 33.30 334 TYR C C 1
ATOM 2282 O O . TYR A 1 336 ? 25.470 26.166 44.534 1.00 32.61 334 TYR C O 1
ATOM 2291 N N . SER A 1 337 ? 24.461 25.619 46.480 1.00 30.73 335 SER C N 1
ATOM 2292 C CA . SER A 1 337 ? 23.082 25.432 45.960 1.00 32.31 335 SER C CA 1
ATOM 2293 C C . SER A 1 337 ? 22.096 26.170 46.873 1.00 32.14 335 SER C C 1
ATOM 2294 O O . SER A 1 337 ? 22.554 26.756 47.891 1.00 31.97 335 SER C O 1
ATOM 2297 N N . GLY A 1 338 ? 20.812 26.221 46.499 1.00 32.50 336 GLY C N 1
ATOM 2298 C CA . GLY A 1 338 ? 19.862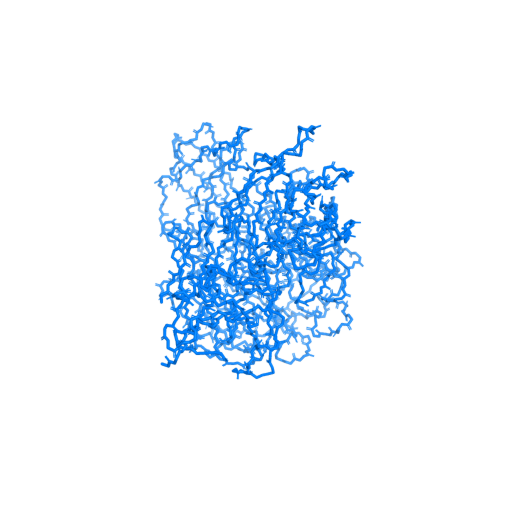 27.161 47.120 1.00 34.15 336 GLY C CA 1
ATOM 2299 C C . GLY A 1 338 ? 20.224 28.570 46.679 1.00 34.86 336 GLY C C 1
ATOM 2300 O O . GLY A 1 338 ? 20.867 28.722 45.637 1.00 35.48 336 GLY C O 1
ATOM 2301 N N . GLU A 1 339 ? 19.954 29.568 47.483 1.00 35.42 337 GLU C N 1
ATOM 2302 C CA . GLU A 1 339 ? 20.355 30.958 47.136 1.00 36.98 337 GLU C CA 1
ATOM 2303 C C . GLU A 1 339 ? 21.881 31.035 47.161 1.00 40.38 337 GLU C C 1
ATOM 2304 O O . GLU A 1 339 ? 22.516 30.321 47.962 1.00 34.64 337 GLU C O 1
ATOM 2310 N N A ARG A 1 340 ? 22.457 31.898 46.329 0.50 35.70 338 ARG C N 1
ATOM 2311 N N B ARG A 1 340 ? 22.466 31.886 46.317 0.50 36.02 338 ARG C N 1
ATOM 2312 C CA A ARG A 1 340 ? 23.930 31.991 46.175 0.50 37.59 338 ARG C CA 1
ATOM 2313 C CA B ARG A 1 340 ? 23.942 31.985 46.151 0.50 37.93 338 ARG C CA 1
ATOM 2314 C C A ARG A 1 340 ? 24.417 33.122 47.080 0.50 37.34 338 ARG C C 1
ATOM 2315 C C B ARG A 1 340 ? 24.426 33.112 47.073 0.50 37.48 338 ARG C C 1
ATOM 2316 O O A ARG A 1 340 ? 24.897 34.174 46.563 0.50 37.82 338 ARG C O 1
ATOM 2317 O O B ARG A 1 340 ? 24.910 34.164 46.560 0.50 38.02 338 ARG C O 1
ATOM 2332 N N . VAL A 1 341 ? 24.248 32.909 48.387 1.00 32.78 339 VAL C N 1
ATOM 2333 C CA . VAL A 1 341 ? 24.564 33.891 49.453 1.00 33.15 339 VAL C CA 1
ATOM 2334 C C . VAL A 1 341 ? 25.120 33.107 50.637 1.00 32.86 339 VAL C C 1
ATOM 2335 O O . VAL A 1 341 ? 24.840 31.910 50.707 1.00 30.24 339 VAL C O 1
ATOM 2339 N N . GLY A 1 342 ? 25.802 33.769 51.562 1.00 30.29 340 GLY C N 1
ATOM 2340 C CA . GLY A 1 342 ? 26.237 33.129 52.810 1.00 31.39 340 GLY C CA 1
ATOM 2341 C C . GLY A 1 342 ? 25.056 32.596 53.603 1.00 30.69 340 GLY C C 1
ATOM 2342 O O . GLY A 1 342 ? 23.971 33.222 53.590 1.00 30.90 340 GLY C O 1
ATOM 2343 N N . LYS A 1 343 ? 25.250 31.478 54.278 1.00 30.03 341 LYS C N 1
ATOM 2344 C CA . LYS A 1 343 ? 24.197 30.733 55.008 1.00 31.30 341 LYS C CA 1
ATOM 2345 C C . LYS A 1 343 ? 24.580 30.665 56.489 1.00 31.06 341 LYS C C 1
ATOM 2346 O O . LYS A 1 343 ? 25.543 29.963 56.857 1.00 27.95 341 LYS C O 1
ATOM 2352 N N . ASN A 1 344 ? 23.785 31.335 57.311 1.00 31.24 342 ASN C N 1
ATOM 2353 C CA . ASN A 1 344 ? 23.867 31.244 58.779 1.00 31.12 342 ASN C CA 1
ATOM 2354 C C . ASN A 1 344 ? 23.576 29.800 59.217 1.00 28.21 342 ASN C C 1
ATOM 2355 O O . ASN A 1 344 ? 23.053 28.990 58.441 1.00 31.73 342 ASN C O 1
ATOM 2360 N N . GLY A 1 345 ? 23.856 29.546 60.487 1.00 28.70 343 GLY C N 1
ATOM 2361 C CA . GLY A 1 345 ? 23.679 28.236 61.120 1.00 29.56 343 GLY C CA 1
ATOM 2362 C C . GLY A 1 345 ? 22.248 27.851 61.285 1.00 29.73 343 GLY C C 1
ATOM 2363 O O . GLY A 1 345 ? 21.341 28.717 61.214 1.00 31.83 343 GLY C O 1
ATOM 2364 N N . GLU A 1 346 ? 22.059 26.558 61.460 1.00 26.91 344 GLU C N 1
ATOM 2365 C CA . GLU A 1 346 ? 20.791 25.968 61.914 1.00 26.37 344 GLU C CA 1
ATOM 2366 C C . GLU A 1 346 ? 21.121 24.664 62.618 1.00 28.82 344 GLU C C 1
ATOM 2367 O O . GLU A 1 346 ? 22.259 24.141 62.466 1.00 31.41 344 GLU C O 1
ATOM 2373 N N . VAL A 1 347 ? 20.150 24.129 63.328 1.00 28.26 345 VAL C N 1
ATOM 2374 C CA . VAL A 1 347 ? 20.341 22.915 64.153 1.00 29.48 345 VAL C CA 1
ATOM 2375 C C . VAL A 1 347 ? 19.095 22.042 64.001 1.00 30.85 345 VAL C C 1
ATOM 2376 O O . VAL A 1 347 ? 17.934 22.552 64.076 1.00 30.43 345 VAL C O 1
ATOM 2380 N N . TYR A 1 348 ? 19.358 20.758 63.838 1.00 26.31 346 TYR C N 1
ATOM 2381 C CA . TYR A 1 348 ? 18.376 19.678 63.749 1.00 27.44 346 TYR C CA 1
ATOM 2382 C C . TYR A 1 348 ? 18.326 18.969 65.094 1.00 30.73 346 TYR C C 1
ATOM 2383 O O . TYR A 1 348 ? 19.398 18.561 65.619 1.00 27.24 346 TYR C O 1
ATOM 2392 N N . ASP A 1 349 ? 17.097 18.799 65.586 1.00 30.81 347 ASP C N 1
ATOM 2393 C CA . ASP A 1 349 ? 16.800 18.001 66.795 1.00 29.86 347 ASP C CA 1
ATOM 2394 C C . ASP A 1 349 ? 16.062 16.742 66.352 1.00 30.58 347 ASP C C 1
ATOM 2395 O O . ASP A 1 349 ? 14.918 16.774 65.907 1.00 32.91 347 ASP C O 1
ATOM 2400 N N . PRO A 1 350 ? 16.706 15.555 66.402 1.00 28.91 348 PRO C N 1
ATOM 2401 C CA . PRO A 1 350 ? 16.067 14.334 65.908 1.00 31.09 348 PRO C CA 1
ATOM 2402 C C . PRO A 1 350 ? 14.906 13.863 66.813 1.00 34.59 348 PRO C C 1
ATOM 2403 O O . PRO A 1 350 ? 14.072 13.133 66.349 1.00 34.56 348 PRO C O 1
ATOM 2407 N N . VAL A 1 351 ? 14.873 14.324 68.061 1.00 35.45 349 VAL C N 1
ATOM 2408 C CA . VAL A 1 351 ? 13.788 13.960 69.023 1.00 39.34 349 VAL C CA 1
ATOM 2409 C C . VAL A 1 351 ? 12.552 14.811 68.722 1.00 35.76 349 VAL C C 1
ATOM 2410 O O . VAL A 1 351 ? 11.497 14.222 68.539 1.00 36.55 349 VAL C O 1
ATOM 2414 N N . ALA A 1 352 ? 12.672 16.137 68.629 1.00 37.06 350 ALA C N 1
ATOM 2415 C CA . ALA A 1 352 ? 11.556 16.999 68.181 1.00 35.37 350 ALA C CA 1
ATOM 2416 C C . ALA A 1 352 ? 11.287 16.720 66.703 1.00 37.06 350 ALA C C 1
ATOM 2417 O O . ALA A 1 352 ? 10.189 16.986 66.247 1.00 37.08 350 ALA C O 1
ATOM 2419 N N . ASN A 1 353 ? 12.310 16.258 65.967 1.00 33.67 351 ASN C N 1
ATOM 2420 C CA . ASN A 1 353 ? 12.266 16.085 64.493 1.00 34.42 351 ASN C CA 1
ATOM 2421 C C . ASN A 1 353 ? 12.011 17.459 63.855 1.00 32.29 351 ASN C C 1
ATOM 2422 O O . ASN A 1 353 ? 11.025 17.609 63.092 1.00 32.20 351 ASN C O 1
ATOM 2427 N N . ALA A 1 354 ? 12.885 18.407 64.150 1.00 33.47 352 ALA C N 1
ATOM 2428 C CA . ALA A 1 354 ? 12.730 19.820 63.763 1.00 35.69 352 ALA C CA 1
ATOM 2429 C C . ALA A 1 354 ? 14.090 20.430 63.470 1.00 32.17 352 ALA C C 1
ATOM 2430 O O . ALA A 1 354 ? 15.033 20.180 64.220 1.00 36.78 352 ALA C O 1
ATOM 2432 N N . TRP A 1 355 ? 14.096 21.366 62.539 1.00 30.41 353 TRP C N 1
ATOM 2433 C CA . TRP A 1 355 ? 15.193 22.309 62.283 1.00 29.91 353 TRP C CA 1
ATOM 2434 C C . TRP A 1 355 ? 14.867 23.655 62.917 1.00 31.09 353 TRP C C 1
ATOM 2435 O O . TRP A 1 355 ? 13.753 24.186 62.668 1.00 33.01 353 TRP C O 1
ATOM 2446 N N . THR A 1 356 ? 15.850 24.253 63.568 1.00 29.80 354 THR C N 1
ATOM 2447 C CA . THR A 1 356 ? 15.772 25.643 64.062 1.00 29.51 354 THR C CA 1
ATOM 2448 C C . THR A 1 356 ? 16.848 26.506 63.397 1.00 32.67 354 THR C C 1
ATOM 2449 O O . THR A 1 356 ? 18.039 26.195 63.525 1.00 31.85 354 THR C O 1
ATOM 2453 N N . TYR A 1 357 ? 16.436 27.632 62.815 1.00 32.87 355 TYR C N 1
ATOM 2454 C CA . TYR A 1 357 ? 17.329 28.624 62.193 1.00 29.55 355 TYR C CA 1
ATOM 2455 C C . TYR A 1 357 ? 18.131 29.334 63.277 1.00 33.75 355 TYR C C 1
ATOM 2456 O O . TYR A 1 357 ? 17.562 29.701 64.308 1.00 32.81 355 TYR C O 1
ATOM 2465 N N . LEU A 1 358 ? 19.432 29.520 63.065 1.00 28.26 356 LEU C N 1
ATOM 2466 C CA . LEU A 1 358 ? 20.291 30.192 64.072 1.00 28.45 356 LEU C CA 1
ATOM 2467 C C . LEU A 1 358 ? 20.983 31.378 63.418 1.00 29.84 356 LEU C C 1
ATOM 2468 O O . LEU A 1 358 ? 22.191 31.319 63.135 1.00 32.82 356 LEU C O 1
ATOM 2473 N N . PRO A 1 359 ? 20.275 32.521 63.247 1.00 29.97 357 PRO C N 1
ATOM 2474 C CA . PRO A 1 359 ? 20.885 33.719 62.644 1.00 32.92 357 PRO C CA 1
ATOM 2475 C C . PRO A 1 359 ? 22.099 34.254 63.427 1.00 34.66 357 PRO C C 1
ATOM 2476 O O . PRO A 1 359 ? 22.962 34.798 62.808 1.00 34.37 357 PRO C O 1
ATOM 2480 N N . GLY A 1 360 ? 22.171 34.055 64.748 1.00 35.37 358 GLY C N 1
ATOM 2481 C CA . GLY A 1 360 ? 23.339 34.470 65.580 1.00 32.47 358 GLY C CA 1
ATOM 2482 C C . GLY A 1 360 ? 24.572 33.598 65.309 1.00 32.65 358 GLY C C 1
ATOM 2483 O O . GLY A 1 360 ? 25.713 34.000 65.601 1.00 30.40 358 GLY C O 1
ATOM 2484 N N . ALA A 1 361 ? 24.374 32.430 64.706 1.00 31.96 359 ALA C N 1
ATOM 2485 C CA . ALA A 1 361 ? 25.479 31.589 64.195 1.00 30.86 359 ALA C CA 1
ATOM 2486 C C . ALA A 1 361 ? 25.874 32.143 62.824 1.00 32.03 359 ALA C C 1
ATOM 2487 O O . ALA A 1 361 ? 25.444 31.600 61.813 1.00 32.61 359 ALA C O 1
ATOM 2489 N N . ASP A 1 362 ? 26.566 33.279 62.846 1.00 31.34 360 ASP C N 1
ATOM 2490 C CA . ASP A 1 362 ? 26.810 34.192 61.702 1.00 30.01 360 ASP C CA 1
ATOM 2491 C C . ASP A 1 362 ? 27.858 33.549 60.780 1.00 31.85 360 ASP C C 1
ATOM 2492 O O . ASP A 1 362 ? 28.947 33.222 61.265 1.00 31.78 360 ASP C O 1
ATOM 2497 N N . PHE A 1 363 ? 27.556 33.431 59.484 1.00 30.19 361 PHE C N 1
ATOM 2498 C CA . PHE A 1 363 ? 28.486 32.866 58.488 1.00 29.51 361 PHE C CA 1
ATOM 2499 C C . PHE A 1 363 ? 29.666 33.805 58.291 1.00 29.60 361 PHE C C 1
ATOM 2500 O O . PHE A 1 363 ? 30.755 33.347 57.833 1.00 30.35 361 PHE C O 1
ATOM 2508 N N . ARG A 1 364 ? 29.519 35.103 58.575 1.00 30.61 362 ARG C N 1
ATOM 2509 C CA . ARG A 1 364 ? 30.551 36.062 58.080 1.00 32.49 362 ARG C CA 1
ATOM 2510 C C . ARG A 1 364 ? 31.926 35.727 58.668 1.00 29.91 362 ARG C C 1
ATOM 2511 O O . ARG A 1 364 ? 32.939 35.800 57.968 1.00 33.14 362 ARG C O 1
ATOM 2519 N N . PRO A 1 365 ? 32.066 35.476 59.979 1.00 31.94 363 PRO C N 1
ATOM 2520 C CA . PRO A 1 365 ? 33.394 35.207 60.544 1.00 32.22 363 PRO C CA 1
ATOM 2521 C C . PRO A 1 365 ? 34.081 33.989 59.907 1.00 32.31 363 PRO C C 1
ATOM 2522 O O . PRO A 1 365 ? 35.299 33.908 59.936 1.00 30.46 363 PRO C O 1
ATOM 2526 N N . MET A 1 366 ? 33.311 33.044 59.375 1.00 31.54 364 MET C N 1
ATOM 2527 C CA . MET A 1 366 ? 33.927 31.773 58.883 1.00 33.10 364 MET C CA 1
ATOM 2528 C C . MET A 1 366 ? 34.156 31.838 57.361 1.00 33.17 364 MET C C 1
ATOM 2529 O O . MET A 1 366 ? 34.717 30.860 56.821 1.00 31.49 364 MET C O 1
ATOM 2534 N N . LEU A 1 367 ? 33.846 32.945 56.681 1.00 31.03 365 LEU C N 1
ATOM 2535 C CA . LEU A 1 367 ? 34.115 33.045 55.216 1.00 33.38 365 LEU C CA 1
ATOM 2536 C C . LEU A 1 367 ? 35.609 32.977 54.901 1.00 30.89 365 LEU C C 1
ATOM 2537 O O . LEU A 1 367 ? 36.440 33.639 55.575 1.00 31.40 365 LEU C O 1
ATOM 2542 N N . THR A 1 368 ? 35.965 32.231 53.857 1.00 30.16 366 THR C N 1
ATOM 2543 C CA . THR A 1 368 ? 37.248 32.437 53.143 1.00 29.65 366 THR C CA 1
ATOM 2544 C C . THR A 1 368 ? 37.083 33.675 52.258 1.00 30.70 366 THR C C 1
ATOM 2545 O O . THR A 1 368 ? 35.950 34.184 52.138 1.00 31.29 366 THR C O 1
ATOM 2549 N N . ASN A 1 369 ? 38.189 34.113 51.683 1.00 33.56 367 ASN C N 1
ATOM 2550 C CA . ASN A 1 369 ? 38.246 35.059 50.550 1.00 38.13 367 ASN C CA 1
ATOM 2551 C C . ASN A 1 369 ? 38.515 34.216 49.317 1.00 35.00 367 ASN C C 1
ATOM 2552 O O . ASN A 1 369 ? 39.613 33.665 49.211 1.00 36.25 367 ASN C O 1
ATOM 2557 N N . ASP A 1 370 ? 37.530 34.079 48.444 1.00 34.31 368 ASP C N 1
ATOM 2558 C CA . ASP A 1 370 ? 37.670 33.211 47.260 1.00 35.89 368 ASP C CA 1
ATOM 2559 C C . ASP A 1 370 ? 37.537 34.070 46.000 1.00 37.23 368 ASP C C 1
ATOM 2560 O O . ASP A 1 370 ? 36.619 34.892 45.952 1.00 33.35 368 ASP C O 1
ATOM 2565 N N . HIS A 1 371 ? 38.384 33.840 44.994 1.00 40.05 369 HIS C N 1
ATOM 2566 C CA . HIS A 1 371 ? 38.285 34.498 43.661 1.00 40.91 369 HIS C CA 1
ATOM 2567 C C . HIS A 1 371 ? 36.930 34.198 43.007 1.00 39.12 369 HIS C C 1
ATOM 2568 O O . HIS A 1 371 ? 36.520 35.019 42.183 1.00 39.37 369 HIS C O 1
ATOM 2575 N N . GLU A 1 372 ? 36.230 33.111 43.361 1.00 35.35 370 GLU C N 1
ATOM 2576 C CA . GLU A 1 372 ? 34.876 32.850 42.825 1.00 34.36 370 GLU C CA 1
ATOM 2577 C C . GLU A 1 372 ? 33.800 33.459 43.730 1.00 32.27 370 GLU C C 1
ATOM 2578 O O . GLU A 1 372 ? 32.649 33.323 43.392 1.00 33.83 370 GLU C O 1
ATOM 2584 N N . GLY A 1 373 ? 34.163 34.165 44.793 1.00 35.19 371 GLY C N 1
ATOM 2585 C CA . GLY A 1 373 ? 33.178 34.889 45.621 1.00 36.33 371 GLY C CA 1
ATOM 2586 C C . GLY A 1 373 ? 32.382 33.983 46.554 1.00 32.91 371 GLY C C 1
ATOM 2587 O O . GLY A 1 373 ? 32.801 32.844 46.811 1.00 31.24 371 GLY C O 1
ATOM 2588 N N . ILE A 1 374 ? 31.258 34.499 47.053 1.00 34.93 372 ILE C N 1
ATOM 2589 C CA . ILE A 1 374 ? 30.467 33.918 48.180 1.00 33.88 372 ILE C CA 1
ATOM 2590 C C . ILE A 1 374 ? 30.053 32.486 47.852 1.00 33.61 372 ILE C C 1
ATOM 2591 O O . ILE A 1 374 ? 29.990 31.673 48.810 1.00 35.99 372 ILE C O 1
ATOM 2596 N N . TRP A 1 375 ? 29.794 32.150 46.570 1.00 31.33 373 TRP C N 1
ATOM 2597 C CA . TRP A 1 375 ? 29.473 30.766 46.131 1.00 32.67 373 TRP C CA 1
ATOM 2598 C C . TRP A 1 375 ? 30.360 29.727 46.866 1.00 32.15 373 TRP C C 1
ATOM 2599 O O . TRP A 1 375 ? 29.879 28.625 47.187 1.00 29.52 373 TRP C O 1
ATOM 2610 N N . ARG A 1 376 ? 31.639 30.040 47.031 1.00 30.87 374 ARG C N 1
ATOM 2611 C CA . ARG A 1 376 ? 32.689 29.133 47.586 1.00 30.61 374 ARG C CA 1
ATOM 2612 C C . ARG A 1 376 ? 32.931 29.376 49.085 1.00 30.95 374 ARG C C 1
ATOM 2613 O O . ARG A 1 376 ? 33.408 28.463 49.756 1.00 28.66 374 ARG C O 1
ATOM 2621 N N . GLU A 1 377 ? 32.711 30.586 49.593 1.00 32.12 375 GLU C N 1
ATOM 2622 C CA . GLU A 1 377 ? 33.469 31.066 50.779 1.00 32.03 375 GLU C CA 1
ATOM 2623 C C . GLU A 1 377 ? 32.994 30.401 52.072 1.00 28.67 375 GLU C C 1
ATOM 2624 O O . GLU A 1 377 ? 33.760 30.412 53.039 1.00 29.17 375 GLU C O 1
ATOM 2630 N N . ASP A 1 378 ? 31.769 29.898 52.098 1.00 29.66 376 ASP C N 1
ATOM 2631 C CA . ASP A 1 378 ? 31.139 29.343 53.323 1.00 32.44 376 ASP C CA 1
ATOM 2632 C C . ASP A 1 378 ? 31.090 27.812 53.196 1.00 28.83 376 ASP C C 1
ATOM 2633 O O . ASP A 1 378 ? 30.464 27.171 54.019 1.00 28.26 376 ASP C O 1
ATOM 2638 N N . ASN A 1 379 ? 31.816 27.250 52.241 1.00 27.19 377 ASN C N 1
ATOM 2639 C CA . ASN A 1 379 ? 31.733 25.803 51.930 1.00 27.77 377 ASN C CA 1
ATOM 2640 C C . ASN A 1 379 ? 32.652 25.003 52.878 1.00 26.51 377 ASN C C 1
ATOM 2641 O O . ASN A 1 379 ? 33.719 25.503 53.245 1.00 28.60 377 ASN C O 1
ATOM 2646 N N . HIS A 1 380 ? 32.262 23.759 53.170 1.00 24.47 378 HIS C N 1
ATOM 2647 C CA . HIS A 1 380 ? 33.136 22.692 53.708 1.00 25.54 378 HIS C CA 1
ATOM 2648 C C . HIS A 1 380 ? 33.820 23.172 54.994 1.00 24.94 378 HIS C C 1
ATOM 2649 O O . HIS A 1 380 ? 35.046 22.961 55.118 1.00 27.97 378 HIS C O 1
ATOM 2656 N N . ALA A 1 381 ? 33.078 23.751 55.941 1.00 25.04 379 ALA C N 1
ATOM 2657 C CA . ALA A 1 381 ? 33.663 24.173 57.237 1.00 27.04 379 ALA C CA 1
ATOM 2658 C C . ALA A 1 381 ? 34.235 22.948 57.979 1.00 26.45 379 ALA C C 1
ATOM 2659 O O . ALA A 1 381 ? 33.651 21.856 57.890 1.00 27.04 379 ALA C O 1
ATOM 2661 N N . TRP A 1 382 ? 35.331 23.138 58.689 1.00 26.04 380 TRP C N 1
ATOM 2662 C CA . TRP A 1 382 ? 35.959 22.066 59.498 1.00 27.26 380 TRP C CA 1
ATOM 2663 C C . TRP A 1 382 ? 35.270 22.062 60.865 1.00 25.77 380 TRP C C 1
ATOM 2664 O O . TRP A 1 382 ? 35.754 22.775 61.761 1.00 28.59 380 TRP C O 1
ATOM 2675 N N . LEU A 1 383 ? 34.174 21.331 61.004 1.00 24.82 381 LEU C N 1
ATOM 2676 C CA . LEU A 1 383 ? 33.282 21.445 62.196 1.00 27.04 381 LEU C CA 1
ATOM 2677 C C . LEU A 1 383 ? 33.439 20.235 63.088 1.00 29.43 381 LEU C C 1
ATOM 2678 O O . LEU A 1 383 ? 33.342 19.138 62.587 1.00 28.38 381 LEU C O 1
ATOM 2683 N N . PHE A 1 384 ? 33.480 20.478 64.399 1.00 27.95 382 PHE C N 1
ATOM 2684 C CA . PHE A 1 384 ? 33.569 19.419 65.424 1.00 29.56 382 PHE C CA 1
ATOM 2685 C C . PHE A 1 384 ? 32.605 19.737 66.555 1.00 30.77 382 PHE C C 1
ATOM 2686 O O . PHE A 1 384 ? 32.650 20.847 67.067 1.00 30.55 382 PHE C O 1
ATOM 2694 N N . GLY A 1 385 ? 31.772 18.774 66.896 1.00 28.39 383 GLY C N 1
ATOM 2695 C CA . GLY A 1 385 ? 30.937 18.819 68.102 1.00 32.15 383 GLY C CA 1
ATOM 2696 C C . GLY A 1 385 ? 31.845 18.729 69.312 1.00 30.67 383 GLY C C 1
ATOM 2697 O O . GLY A 1 385 ? 32.751 17.890 69.306 1.00 31.04 383 GLY C O 1
ATOM 2698 N N . TRP A 1 386 ? 31.633 19.566 70.315 1.00 28.60 384 TRP C N 1
ATOM 2699 C CA . TRP A 1 386 ? 32.536 19.584 71.503 1.00 29.77 384 TRP C CA 1
ATOM 2700 C C . TRP A 1 386 ? 31.684 19.776 72.765 1.00 27.34 384 TRP C C 1
ATOM 2701 O O . TRP A 1 386 ? 30.475 19.501 72.735 1.00 27.01 384 TRP C O 1
ATOM 2712 N N . LYS A 1 387 ? 32.316 20.148 73.858 1.00 32.88 385 LYS C N 1
ATOM 2713 C CA . LYS A 1 387 ? 31.715 20.130 75.211 1.00 32.86 385 LYS C CA 1
ATOM 2714 C C . LYS A 1 387 ? 30.492 21.072 75.263 1.00 31.21 385 LYS C C 1
ATOM 2715 O O . LYS A 1 387 ? 30.544 22.153 74.590 1.00 33.73 385 LYS C O 1
ATOM 2721 N N . ASN A 1 388 ? 29.432 20.634 75.964 1.00 32.36 386 ASN C N 1
ATOM 2722 C CA . ASN A 1 388 ? 28.244 21.456 76.336 1.00 37.69 386 ASN C CA 1
ATOM 2723 C C . ASN A 1 388 ? 27.529 21.938 75.077 1.00 36.53 386 ASN C C 1
ATOM 2724 O O . ASN A 1 388 ? 27.038 23.080 75.078 1.00 33.07 386 ASN C O 1
ATOM 2729 N N . GLY A 1 389 ? 27.542 21.138 74.008 1.00 32.22 387 GLY C N 1
ATOM 2730 C CA . GLY A 1 389 ? 26.770 21.475 72.795 1.00 29.46 387 GLY C CA 1
ATOM 2731 C C . GLY A 1 389 ? 27.493 22.508 71.963 1.00 27.67 387 GLY C C 1
ATOM 2732 O O . GLY A 1 389 ? 26.869 23.114 71.088 1.00 32.01 387 GLY C O 1
ATOM 2733 N N . SER A 1 390 ? 28.765 22.752 72.226 1.00 25.69 388 SER C N 1
ATOM 2734 C CA . SER A 1 390 ? 29.575 23.704 71.429 1.00 28.34 388 SER C CA 1
ATOM 2735 C C . SER A 1 390 ? 29.964 23.115 70.056 1.00 30.19 388 SER C C 1
ATOM 2736 O O . SER A 1 390 ? 29.930 21.887 69.877 1.00 31.53 388 SER C O 1
ATOM 2739 N N . ILE A 1 391 ? 30.353 23.984 69.137 1.00 29.41 389 ILE C N 1
ATOM 2740 C CA . ILE A 1 391 ? 30.942 23.631 67.823 1.00 29.52 389 ILE C CA 1
ATOM 2741 C C . ILE A 1 391 ? 32.256 24.368 67.667 1.00 29.84 389 ILE C C 1
ATOM 2742 O O . ILE A 1 391 ? 32.269 25.563 67.780 1.00 29.62 389 ILE C O 1
ATOM 2747 N N . PHE A 1 392 ? 33.318 23.635 67.343 1.00 27.62 390 PHE C N 1
ATOM 2748 C CA . PHE A 1 392 ? 34.609 24.206 66.965 1.00 29.16 390 PHE C CA 1
ATOM 2749 C C . PHE A 1 392 ? 34.680 24.237 65.436 1.00 31.08 390 PHE C C 1
ATOM 2750 O O . PHE A 1 392 ? 34.446 23.177 64.786 1.00 28.02 390 PHE C O 1
ATOM 2758 N N . GLN A 1 393 ? 35.001 25.404 64.885 1.00 28.38 391 GLN C N 1
ATOM 2759 C CA . GLN A 1 393 ? 35.240 25.571 63.433 1.00 28.54 391 GLN C CA 1
ATOM 2760 C C . GLN A 1 393 ? 36.731 25.871 63.253 1.00 33.24 391 GLN C C 1
ATOM 2761 O O . GLN A 1 393 ? 37.165 27.019 63.533 1.00 30.92 391 GLN C O 1
ATOM 2767 N N . ALA A 1 394 ? 37.472 24.878 62.747 1.00 29.10 392 ALA C N 1
ATOM 2768 C CA . ALA A 1 394 ? 38.947 24.850 62.695 1.00 27.75 392 ALA C CA 1
ATOM 2769 C C . ALA A 1 394 ? 39.477 25.485 61.410 1.00 26.98 392 ALA C C 1
ATOM 2770 O O . ALA A 1 394 ? 40.703 25.648 61.287 1.00 30.95 392 ALA C O 1
ATOM 2772 N N . GLY A 1 395 ? 38.592 25.782 60.454 1.00 27.59 393 GLY C N 1
ATOM 2773 C CA . GLY A 1 395 ? 38.936 26.195 59.091 1.00 27.17 393 GLY C CA 1
ATOM 2774 C C . GLY A 1 395 ? 37.732 25.953 58.174 1.00 29.41 393 GLY C C 1
ATOM 2775 O O . GLY A 1 395 ? 36.639 25.621 58.664 1.00 25.55 393 GLY C O 1
ATOM 2776 N N . PRO A 1 396 ? 37.920 26.048 56.847 1.00 28.69 394 PRO C N 1
ATOM 2777 C CA . PRO A 1 396 ? 39.237 26.370 56.246 1.00 28.75 394 PRO C CA 1
ATOM 2778 C C . PRO A 1 396 ? 39.688 27.846 56.313 1.00 30.05 394 PRO C C 1
ATOM 2779 O O . PRO A 1 396 ? 40.807 28.182 55.932 1.00 29.04 394 PRO C O 1
ATOM 2783 N N . SER A 1 397 ? 38.792 28.737 56.725 1.00 30.19 395 SER C N 1
ATOM 2784 C CA . SER A 1 397 ? 39.118 30.170 56.918 1.00 29.19 395 SER C CA 1
ATOM 2785 C C . SER A 1 397 ? 40.376 30.275 57.798 1.00 30.73 395 SER C C 1
ATOM 2786 O O . SER A 1 397 ? 40.562 29.415 58.711 1.00 28.24 395 SER C O 1
ATOM 2789 N N . LYS A 1 398 ? 41.232 31.254 57.487 1.00 31.46 396 LYS C N 1
ATOM 2790 C CA . LYS A 1 398 ? 42.437 31.624 58.284 1.00 33.26 396 LYS C CA 1
ATOM 2791 C C . LYS A 1 398 ? 42.132 31.536 59.778 1.00 30.19 396 LYS C C 1
ATOM 2792 O O . LYS A 1 398 ? 42.946 30.981 60.565 1.00 31.08 396 LYS C O 1
ATOM 2798 N N . ASP A 1 399 ? 41.033 32.160 60.194 1.00 30.43 397 ASP C N 1
ATOM 2799 C CA . ASP A 1 399 ? 40.641 32.223 61.613 1.00 32.34 397 ASP C CA 1
ATOM 2800 C C . ASP A 1 399 ? 39.704 31.082 61.990 1.00 32.29 397 ASP C C 1
ATOM 2801 O O . ASP A 1 399 ? 38.827 30.753 61.185 1.00 29.82 397 ASP C O 1
ATOM 2806 N N . GLN A 1 400 ? 39.877 30.573 63.223 1.00 30.93 398 GLN C N 1
ATOM 2807 C CA . GLN A 1 400 ? 39.027 29.525 63.838 1.00 28.96 398 GLN C CA 1
ATOM 2808 C C . GLN A 1 400 ? 38.011 30.203 64.753 1.00 32.07 398 GLN C C 1
ATOM 2809 O O . GLN A 1 400 ? 38.350 31.239 65.360 1.00 34.09 398 GLN C O 1
ATOM 2815 N N . HIS A 1 401 ? 36.833 29.598 64.881 1.00 29.61 399 HIS C N 1
ATOM 2816 C CA . HIS A 1 401 ? 35.693 30.136 65.640 1.00 31.13 399 HIS C CA 1
ATOM 2817 C C . HIS A 1 401 ? 35.055 29.010 66.461 1.00 32.93 399 HIS C C 1
ATOM 2818 O O . HIS A 1 401 ? 35.058 27.828 66.069 1.00 30.96 399 HIS C O 1
ATOM 2825 N N . TRP A 1 402 ? 34.513 29.401 67.596 1.00 31.00 400 TRP C N 1
ATOM 2826 C CA . TRP A 1 402 ? 33.458 28.686 68.343 1.00 29.34 400 TRP C CA 1
ATOM 2827 C C . TRP A 1 402 ? 32.086 29.115 67.858 1.00 32.97 400 TRP C C 1
ATOM 2828 O O . TRP A 1 402 ? 31.798 30.346 67.849 1.00 30.91 400 TRP C O 1
ATOM 2839 N N . TYR A 1 403 ? 31.251 28.142 67.517 1.00 29.60 401 TYR C N 1
ATOM 2840 C CA . TYR A 1 403 ? 29.828 28.385 67.214 1.00 30.20 401 TYR C CA 1
ATOM 2841 C C . TYR A 1 403 ? 29.038 27.750 68.347 1.00 30.72 401 TYR C C 1
ATOM 2842 O O . TYR A 1 403 ? 29.523 26.781 68.985 1.00 32.95 401 TYR C O 1
ATOM 2851 N N . GLY A 1 404 ? 27.832 28.234 68.565 1.00 31.06 402 GLY C N 1
ATOM 2852 C CA . GLY A 1 404 ? 26.910 27.633 69.533 1.00 30.88 402 GLY C CA 1
ATOM 2853 C C . GLY A 1 404 ? 25.478 27.779 69.099 1.00 27.81 402 GLY C C 1
ATOM 2854 O O . GLY A 1 404 ? 25.194 28.575 68.172 1.00 30.52 402 GLY C O 1
ATOM 2855 N N . ILE A 1 405 ? 24.597 27.068 69.773 1.00 26.22 403 ILE C N 1
ATOM 2856 C CA . ILE A 1 405 ? 23.168 26.984 69.400 1.00 29.59 403 ILE C CA 1
ATOM 2857 C C . ILE A 1 405 ? 22.263 27.651 70.456 1.00 30.74 403 ILE C C 1
ATOM 2858 O O . ILE A 1 405 ? 21.014 27.541 70.316 1.00 31.46 403 ILE C O 1
ATOM 2863 N N . GLN A 1 406 ? 22.826 28.256 71.494 1.00 33.57 404 GLN C N 1
ATOM 2864 C CA . GLN A 1 406 ? 22.012 28.910 72.566 1.00 33.26 404 GLN C CA 1
ATOM 2865 C C . GLN A 1 406 ? 21.510 30.245 72.022 1.00 35.17 404 GLN C C 1
ATOM 2866 O O . GLN A 1 406 ? 22.244 30.879 71.210 1.00 32.02 404 GLN C O 1
ATOM 2872 N N A GLY A 1 407 ? 20.363 30.654 72.566 0.50 35.28 405 GLY C N 1
ATOM 2873 N N B GLY A 1 407 ? 20.331 30.701 72.435 0.50 38.04 405 GLY C N 1
ATOM 2874 C CA A GLY A 1 407 ? 19.479 31.704 72.030 0.50 36.66 405 GLY C CA 1
ATOM 2875 C CA B GLY A 1 407 ? 19.881 32.100 72.235 0.50 39.66 405 GLY C CA 1
ATOM 2876 C C A GLY A 1 407 ? 19.222 31.486 70.556 0.50 32.69 405 GLY C C 1
ATOM 2877 C C B GLY A 1 407 ? 19.969 32.598 70.794 0.50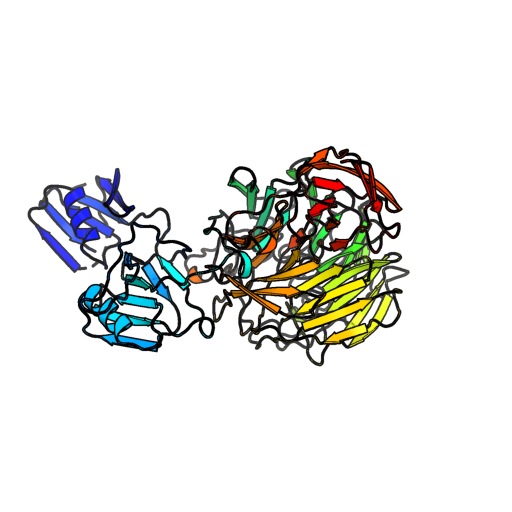 38.11 405 GLY C C 1
ATOM 2878 O O A GLY A 1 407 ? 18.721 30.390 70.177 0.50 33.22 405 GLY C O 1
ATOM 2879 O O B GLY A 1 407 ? 20.442 33.747 70.589 0.50 35.94 405 GLY C O 1
ATOM 2880 N N A ASN A 1 408 ? 19.629 32.472 69.760 0.50 31.52 406 ASN C N 1
ATOM 2881 N N B ASN A 1 408 ? 19.470 31.816 69.831 0.50 37.26 406 ASN C N 1
ATOM 2882 C CA A ASN A 1 408 ? 19.520 32.471 68.285 0.50 35.13 406 ASN C CA 1
ATOM 2883 C CA B ASN A 1 408 ? 19.423 32.174 68.385 0.50 39.97 406 ASN C CA 1
ATOM 2884 C C A ASN A 1 408 ? 20.851 32.016 67.679 0.50 32.83 406 ASN C C 1
ATOM 2885 C C B ASN A 1 408 ? 20.790 31.944 67.720 0.50 35.35 406 ASN C C 1
ATOM 2886 O O A ASN A 1 408 ? 20.987 32.186 66.463 0.50 31.72 406 ASN C O 1
ATOM 2887 O O B ASN A 1 408 ? 20.887 32.196 66.510 0.50 32.76 406 ASN C O 1
ATOM 2896 N N . GLY A 1 409 ? 21.786 31.495 68.493 1.00 34.17 407 GLY C N 1
ATOM 2897 C CA . GLY A 1 409 ? 23.111 31.065 68.028 1.00 34.13 407 GLY C CA 1
ATOM 2898 C C . GLY A 1 409 ? 24.186 32.047 68.421 1.00 33.83 407 GLY C C 1
ATOM 2899 O O . GLY A 1 409 ? 23.895 33.217 68.626 1.00 33.83 407 GLY C O 1
ATOM 2900 N N . THR A 1 410 ? 25.422 31.587 68.481 1.00 29.19 408 THR C N 1
ATOM 2901 C CA . THR A 1 410 ? 26.589 32.374 68.897 1.00 29.01 408 THR C CA 1
ATOM 2902 C C . THR A 1 410 ? 27.766 32.099 67.976 1.00 33.66 408 THR C C 1
ATOM 2903 O O . THR A 1 410 ? 27.824 31.016 67.357 1.00 32.74 408 THR C O 1
ATOM 2907 N N . VAL A 1 411 ? 28.685 33.052 67.951 1.00 30.85 409 VAL C N 1
ATOM 2908 C CA . VAL A 1 411 ? 29.973 32.946 67.227 1.00 30.65 409 VAL C CA 1
ATOM 2909 C C . VAL A 1 411 ? 30.992 33.806 67.965 1.00 35.66 409 VAL C C 1
ATOM 2910 O O . VAL A 1 411 ? 30.583 34.888 68.436 1.00 31.80 409 VAL C O 1
ATOM 2914 N N . ALA A 1 412 ? 32.233 33.339 68.043 1.00 35.08 410 ALA C N 1
ATOM 2915 C CA . ALA A 1 412 ? 33.410 34.080 68.559 1.00 37.75 410 ALA C CA 1
ATOM 2916 C C . ALA A 1 412 ? 34.691 33.523 67.935 1.00 35.74 410 ALA C C 1
ATOM 2917 O O . ALA A 1 412 ? 34.781 32.305 67.710 1.00 30.89 410 ALA C O 1
ATOM 2919 N N . LYS A 1 413 ? 35.684 34.385 67.717 1.00 37.10 411 LYS C N 1
ATOM 2920 C CA . LYS A 1 413 ? 37.030 33.952 67.281 1.00 39.43 411 LYS C CA 1
ATOM 2921 C C . LYS A 1 413 ? 37.676 33.091 68.372 1.00 40.81 411 LYS C C 1
ATOM 2922 O O . LYS A 1 413 ? 37.486 33.374 69.544 1.00 34.21 411 LYS C O 1
ATOM 2928 N N . ALA A 1 414 ? 38.410 32.050 67.974 1.00 34.74 412 ALA C N 1
ATOM 2929 C CA . ALA A 1 414 ? 39.078 31.096 68.885 1.00 37.05 412 ALA C CA 1
ATOM 2930 C C . ALA A 1 414 ? 40.589 31.197 68.695 1.00 33.71 412 ALA C C 1
ATOM 2931 O O . ALA A 1 414 ? 41.301 30.989 69.678 1.00 35.55 412 ALA C O 1
ATOM 2933 N N . ALA A 1 415 ? 41.065 31.455 67.470 1.00 32.82 413 ALA C N 1
ATOM 2934 C CA . ALA A 1 415 ? 42.503 31.460 67.141 1.00 33.48 413 ALA C CA 1
ATOM 2935 C C . ALA A 1 415 ? 42.686 31.805 65.671 1.00 35.03 413 ALA C C 1
ATOM 2936 O O . ALA A 1 415 ? 41.697 31.842 64.900 1.00 37.06 413 ALA C O 1
ATOM 2938 N N . THR A 1 416 ? 43.918 32.068 65.293 1.00 32.98 414 THR C N 1
ATOM 2939 C CA . THR A 1 416 ? 44.334 32.214 63.875 1.00 35.49 414 THR C CA 1
ATOM 2940 C C . THR A 1 416 ? 45.103 30.948 63.559 1.00 39.75 414 THR C C 1
ATOM 2941 O O . THR A 1 416 ? 46.077 30.652 64.301 1.00 34.25 414 THR C O 1
ATOM 2945 N N . ARG A 1 417 ? 44.635 30.146 62.605 1.00 33.47 415 ARG C N 1
ATOM 2946 C CA . ARG A 1 417 ? 45.400 28.933 62.213 1.00 32.69 415 ARG C CA 1
ATOM 2947 C C . ARG A 1 417 ? 46.592 29.297 61.323 1.00 32.10 415 ARG C C 1
ATOM 2948 O O . ARG A 1 417 ? 47.674 28.674 61.444 1.00 34.04 415 ARG C O 1
ATOM 2956 N N . ASP A 1 418 ? 46.399 30.151 60.336 1.00 34.48 416 ASP C N 1
ATOM 2957 C CA . ASP A 1 418 ? 47.391 30.288 59.236 1.00 35.89 416 ASP C CA 1
ATOM 2958 C C . ASP A 1 418 ? 47.240 31.683 58.637 1.00 36.01 416 ASP C C 1
ATOM 2959 O O . ASP A 1 418 ? 46.282 32.384 59.028 1.00 36.99 416 ASP C O 1
ATOM 2964 N N . ASP A 1 419 ? 48.107 32.088 57.710 1.00 36.98 417 ASP C N 1
ATOM 2965 C CA . ASP A 1 419 ? 47.938 33.426 57.075 1.00 44.05 417 ASP C CA 1
ATOM 2966 C C . ASP A 1 419 ? 47.208 33.300 55.737 1.00 42.72 417 ASP C C 1
ATOM 2967 O O . ASP A 1 419 ? 47.097 34.319 55.026 1.00 39.73 417 ASP C O 1
ATOM 2972 N N . ASP A 1 420 ? 46.759 32.103 55.349 1.00 38.21 418 ASP C N 1
ATOM 2973 C CA . ASP A 1 420 ? 45.839 31.993 54.196 1.00 36.08 418 ASP C CA 1
ATOM 2974 C C . ASP A 1 420 ? 44.772 30.922 54.473 1.00 35.27 418 ASP C C 1
ATOM 2975 O O . ASP A 1 420 ? 44.967 30.096 55.378 1.00 33.10 418 ASP C O 1
ATOM 2980 N N . ASP A 1 421 ? 43.671 31.011 53.726 1.00 33.83 419 ASP C N 1
ATOM 2981 C CA . ASP A 1 421 ? 42.552 30.042 53.709 1.00 32.65 419 ASP C CA 1
ATOM 2982 C C . ASP A 1 421 ? 43.105 28.718 53.151 1.00 31.88 419 ASP C C 1
ATOM 2983 O O . ASP A 1 421 ? 44.065 28.744 52.335 1.00 27.49 419 ASP C O 1
ATOM 2988 N N . ALA A 1 422 ? 42.529 27.601 53.581 1.00 29.66 420 ALA C N 1
ATOM 2989 C CA . ALA A 1 422 ? 42.922 26.248 53.134 1.00 29.29 420 ALA C CA 1
ATOM 2990 C C . ALA A 1 422 ? 41.663 25.491 52.715 1.00 28.21 420 ALA C C 1
ATOM 2991 O O . ALA A 1 422 ? 41.329 24.443 53.343 1.00 28.91 420 ALA C O 1
ATOM 2993 N N . MET A 1 423 ? 40.929 26.027 51.737 1.00 29.52 421 MET C N 1
ATOM 2994 C CA . MET A 1 423 ? 39.690 25.378 51.253 1.00 28.57 421 MET C CA 1
ATOM 2995 C C . MET A 1 423 ? 39.990 23.903 50.886 1.00 28.95 421 MET C C 1
ATOM 2996 O O . MET A 1 423 ? 41.008 23.616 50.235 1.00 27.93 421 MET C O 1
ATOM 3001 N N . CYS A 1 424 ? 39.168 22.966 51.373 1.00 26.57 422 CYS C N 1
ATOM 3002 C CA . CYS A 1 424 ? 39.273 21.510 51.058 1.00 27.57 422 CYS C CA 1
ATOM 3003 C C . CYS A 1 424 ? 40.622 20.943 51.487 1.00 28.72 422 CYS C C 1
ATOM 3004 O O . CYS A 1 424 ? 41.128 19.987 50.843 1.00 27.77 422 CYS C O 1
ATOM 3007 N N . GLY A 1 425 ? 41.179 21.521 52.538 1.00 29.07 423 GLY C N 1
ATOM 3008 C CA . GLY A 1 425 ? 42.251 20.888 53.303 1.00 27.93 423 GLY C CA 1
ATOM 3009 C C . GLY A 1 425 ? 41.686 19.695 54.036 1.00 28.18 423 GLY C C 1
ATOM 3010 O O . GLY A 1 425 ? 40.446 19.585 54.156 1.00 28.63 423 GLY C O 1
ATOM 3011 N N . VAL A 1 426 ? 42.550 18.848 54.584 1.00 28.07 424 VAL C N 1
ATOM 3012 C CA . VAL A 1 426 ? 42.070 17.671 55.367 1.00 27.23 424 VAL C CA 1
ATOM 3013 C C . VAL A 1 426 ? 42.124 18.037 56.838 1.00 29.21 424 VAL C C 1
ATOM 3014 O O . VAL A 1 426 ? 42.959 18.907 57.214 1.00 28.44 424 VAL C O 1
ATOM 3018 N N . TRP A 1 427 ? 41.314 17.381 57.663 1.00 28.11 425 TRP C N 1
ATOM 3019 C CA . TRP A 1 427 ? 41.210 17.764 59.094 1.00 26.75 425 TRP C CA 1
ATOM 3020 C C . TRP A 1 427 ? 40.567 16.619 59.836 1.00 26.67 425 TRP C C 1
ATOM 3021 O O . TRP A 1 427 ? 39.604 16.018 59.301 1.00 26.55 425 TRP C O 1
ATOM 3032 N N . VAL A 1 428 ? 41.081 16.335 61.020 1.00 26.59 426 VAL C N 1
ATOM 3033 C CA . VAL A 1 428 ? 40.611 15.154 61.785 1.00 27.10 426 VAL C CA 1
ATOM 3034 C C . VAL A 1 428 ? 40.911 15.356 63.263 1.00 25.59 426 VAL C C 1
ATOM 3035 O O . VAL A 1 428 ? 41.995 15.884 63.583 1.00 30.39 426 VAL C O 1
ATOM 3039 N N . MET A 1 429 ? 39.984 14.931 64.109 1.00 31.88 427 MET C N 1
ATOM 3040 C CA . MET A 1 429 ? 40.169 14.886 65.576 1.00 32.82 427 MET C CA 1
ATOM 3041 C C . MET A 1 429 ? 40.819 13.548 65.929 1.00 30.76 427 MET C C 1
ATOM 3042 O O . MET A 1 429 ? 40.117 12.531 66.066 1.00 29.71 427 MET C O 1
ATOM 3047 N N . TYR A 1 430 ? 42.125 13.541 66.069 1.00 29.04 428 TYR C N 1
ATOM 3048 C CA . TYR A 1 430 ? 42.902 12.287 66.241 1.00 30.37 428 TYR C CA 1
ATOM 3049 C C . TYR A 1 430 ? 42.961 11.919 67.720 1.00 31.53 428 TYR C C 1
ATOM 3050 O O . TYR A 1 430 ? 43.253 10.741 68.016 1.00 30.31 428 TYR C O 1
ATOM 3059 N N . ASP A 1 431 ? 42.696 12.872 68.621 1.00 30.15 429 ASP C N 1
ATOM 3060 C CA . ASP A 1 431 ? 42.681 12.590 70.070 1.00 31.62 429 ASP C CA 1
ATOM 3061 C C . ASP A 1 431 ? 41.669 13.524 70.734 1.00 28.77 429 ASP C C 1
ATOM 3062 O O . ASP A 1 431 ? 42.045 14.605 71.169 1.00 30.37 429 ASP C O 1
ATOM 3067 N N . ALA A 1 432 ? 40.443 13.038 70.813 1.00 31.74 430 ALA C N 1
ATOM 3068 C CA . ALA A 1 432 ? 39.277 13.738 71.379 1.00 33.56 430 ALA C CA 1
ATOM 3069 C C . ALA A 1 432 ? 39.540 13.980 72.868 1.00 37.29 430 ALA C C 1
ATOM 3070 O O . ALA A 1 432 ? 39.151 15.032 73.379 1.00 33.21 430 ALA C O 1
ATOM 3072 N N . VAL A 1 433 ? 40.201 13.028 73.541 1.00 38.69 431 VAL C N 1
ATOM 3073 C CA . VAL A 1 433 ? 40.430 13.111 75.012 1.00 34.88 431 VAL C CA 1
ATOM 3074 C C . VAL A 1 433 ? 41.272 14.349 75.297 1.00 36.68 431 VAL C C 1
ATOM 3075 O O . VAL A 1 433 ? 40.969 15.037 76.260 1.00 39.28 431 VAL C O 1
ATOM 3079 N N . ALA A 1 434 ? 42.306 14.602 74.500 1.00 34.15 432 ALA C N 1
ATOM 3080 C CA . ALA A 1 434 ? 43.239 15.736 74.655 1.00 35.59 432 ALA C CA 1
ATOM 3081 C C . ALA A 1 434 ? 42.855 16.917 73.742 1.00 33.15 432 ALA C C 1
ATOM 3082 O O . ALA A 1 434 ? 43.637 17.871 73.631 1.00 31.64 432 ALA C O 1
ATOM 3084 N N . GLY A 1 435 ? 41.704 16.866 73.070 1.00 32.24 433 GLY C N 1
ATOM 3085 C CA . GLY A 1 435 ? 41.202 17.995 72.263 1.00 29.71 433 GLY C CA 1
ATOM 3086 C C . GLY A 1 435 ? 42.136 18.302 71.121 1.00 31.54 433 GLY C C 1
ATOM 3087 O O . GLY A 1 435 ? 42.355 19.491 70.849 1.00 32.76 433 GLY C O 1
ATOM 3088 N N . LYS A 1 436 ? 42.639 17.263 70.437 1.00 30.31 434 LYS C N 1
ATOM 3089 C CA . LYS A 1 436 ? 43.696 17.441 69.400 1.00 31.74 434 LYS C CA 1
ATOM 3090 C C . LYS A 1 436 ? 43.098 17.210 68.009 1.00 29.62 434 LYS C C 1
ATOM 3091 O O . LYS A 1 436 ? 42.478 16.136 67.791 1.00 31.47 434 LYS C O 1
ATOM 3097 N N . ILE A 1 437 ? 43.281 18.212 67.164 1.00 30.38 435 ILE C N 1
ATOM 3098 C CA . ILE A 1 437 ? 42.868 18.275 65.743 1.00 28.43 435 ILE C CA 1
ATOM 3099 C C . ILE A 1 437 ? 44.118 18.493 64.888 1.00 30.58 435 ILE C C 1
ATOM 3100 O O . ILE A 1 437 ? 44.976 19.373 65.191 1.00 33.96 435 ILE C O 1
ATOM 3105 N N . PHE A 1 438 ? 44.221 17.697 63.829 1.00 27.84 436 PHE C N 1
ATOM 3106 C CA . PHE A 1 438 ? 45.298 17.787 62.841 1.00 26.88 436 PHE C CA 1
ATOM 3107 C C . PHE A 1 438 ? 44.649 18.249 61.554 1.00 28.74 436 PHE C C 1
ATOM 3108 O O . PHE A 1 438 ? 43.545 17.750 61.255 1.00 29.34 436 PHE C O 1
ATOM 3116 N N . SER A 1 439 ? 45.287 19.184 60.867 1.00 29.78 437 SER C N 1
ATOM 3117 C CA . SER A 1 439 ? 44.846 19.645 59.534 1.00 30.07 437 SER C CA 1
ATOM 3118 C C . SER A 1 439 ? 46.070 19.890 58.658 1.00 30.24 437 SER C C 1
ATOM 3119 O O . SER A 1 439 ? 47.172 20.118 59.201 1.00 30.32 437 SER C O 1
ATOM 3122 N N . ALA A 1 440 ? 45.906 19.710 57.349 1.00 27.83 438 ALA C N 1
ATOM 3123 C CA . ALA A 1 440 ? 46.993 19.825 56.360 1.00 27.79 438 ALA C CA 1
ATOM 3124 C C . ALA A 1 440 ? 46.408 20.145 54.984 1.00 29.77 438 ALA C C 1
ATOM 3125 O O . ALA A 1 440 ? 45.287 19.681 54.671 1.00 27.89 438 ALA C O 1
ATOM 3127 N N . GLY A 1 441 ? 47.191 20.821 54.158 1.00 27.05 439 GLY C N 1
ATOM 3128 C CA . GLY A 1 441 ? 46.866 21.006 52.743 1.00 28.44 439 GLY C CA 1
ATOM 3129 C C . GLY A 1 441 ? 45.687 21.917 52.546 1.00 28.27 439 GLY C C 1
ATOM 3130 O O . GLY A 1 441 ? 45.337 22.737 53.463 1.00 27.83 439 GLY C O 1
ATOM 3131 N N . GLY A 1 442 ? 45.055 21.790 51.378 1.00 30.30 440 GLY C N 1
ATOM 3132 C CA . GLY A 1 442 ? 44.004 22.742 51.001 1.00 29.09 440 GLY C CA 1
ATOM 3133 C C . GLY A 1 442 ? 44.586 23.853 50.143 1.00 31.03 440 GLY C C 1
ATOM 3134 O O . GLY A 1 442 ? 45.810 23.839 49.874 1.00 31.45 440 GLY C O 1
ATOM 3135 N N . SER A 1 443 ? 43.743 24.764 49.680 1.00 31.69 441 SER C N 1
ATOM 3136 C CA . SER A 1 443 ? 44.180 25.845 48.757 1.00 30.22 441 SER C CA 1
ATOM 3137 C C . SER A 1 443 ? 43.420 27.118 49.106 1.00 34.08 441 SER C C 1
ATOM 3138 O O . SER A 1 443 ? 42.289 27.078 49.645 1.00 27.89 441 SER C O 1
ATOM 3141 N N . PRO A 1 444 ? 44.056 28.285 48.874 1.00 32.21 442 PRO C N 1
ATOM 3142 C CA . PRO A 1 444 ? 43.453 29.560 49.263 1.00 35.48 442 PRO C CA 1
ATOM 3143 C C . PRO A 1 444 ? 42.135 29.833 48.538 1.00 33.62 442 PRO C C 1
ATOM 3144 O O . PRO A 1 444 ? 41.249 30.430 49.102 1.00 37.93 442 PRO C O 1
ATOM 3148 N N . ASP A 1 445 ? 42.020 29.375 47.298 1.00 30.21 443 ASP C N 1
ATOM 3149 C CA . ASP A 1 445 ? 40.735 29.417 46.563 1.00 31.55 443 ASP C CA 1
ATOM 3150 C C . ASP A 1 445 ? 40.276 27.999 46.284 1.00 30.77 443 ASP C C 1
ATOM 3151 O O . ASP A 1 445 ? 41.131 27.090 46.207 1.00 31.47 443 ASP C O 1
ATOM 3156 N N . TYR A 1 446 ? 38.978 27.824 46.072 1.00 28.67 444 TYR C N 1
ATOM 3157 C CA . TYR A 1 446 ? 38.348 26.505 45.847 1.00 31.33 444 TYR C CA 1
ATOM 3158 C C . TYR A 1 446 ? 39.010 25.836 44.644 1.00 30.10 444 TYR C C 1
ATOM 3159 O O . TYR A 1 446 ? 39.317 24.632 44.677 1.00 28.69 444 TYR C O 1
ATOM 3168 N N . THR A 1 447 ? 39.251 26.598 43.584 1.00 29.89 445 THR C N 1
ATOM 3169 C CA . THR A 1 447 ? 39.857 26.038 42.352 1.00 29.06 445 THR C CA 1
ATOM 3170 C C . THR A 1 447 ? 40.769 27.047 41.660 1.00 33.55 445 THR C C 1
ATOM 3171 O O . THR A 1 447 ? 40.745 28.245 42.053 1.00 31.96 445 THR C O 1
ATOM 3175 N N . ASP A 1 448 ? 41.578 26.545 40.711 1.00 33.48 446 ASP C N 1
ATOM 3176 C CA . ASP A 1 448 ? 42.666 27.300 40.027 1.00 33.66 446 ASP C CA 1
ATOM 3177 C C . ASP A 1 448 ? 43.583 27.893 41.080 1.00 31.16 446 ASP C C 1
ATOM 3178 O O . ASP A 1 448 ? 43.817 29.107 41.078 1.00 33.08 446 ASP C O 1
ATOM 3183 N N . SER A 1 449 ? 44.029 27.069 42.007 1.00 30.61 447 SER C N 1
ATOM 3184 C CA . SER A 1 449 ? 44.664 27.569 43.234 1.00 30.95 447 SER C CA 1
ATOM 3185 C C . SER A 1 449 ? 45.757 26.599 43.627 1.00 32.48 447 SER C C 1
ATOM 3186 O O . SER A 1 449 ? 45.453 25.449 43.917 1.00 29.78 447 SER C O 1
ATOM 3189 N N . PRO A 1 450 ? 47.019 27.058 43.724 1.00 36.00 448 PRO C N 1
ATOM 3190 C CA . PRO A 1 450 ? 48.099 26.210 44.221 1.00 34.34 448 PRO C CA 1
ATOM 3191 C C . PRO A 1 450 ? 47.782 25.764 45.657 1.00 35.44 448 PRO C C 1
ATOM 3192 O O . PRO A 1 450 ? 47.352 26.603 46.455 1.00 30.18 448 PRO C O 1
ATOM 3196 N N . ALA A 1 451 ? 47.980 24.473 45.952 1.00 33.37 449 ALA C N 1
ATOM 3197 C CA . ALA A 1 451 ? 47.684 23.913 47.284 1.00 31.41 449 ALA C CA 1
ATOM 3198 C C . ALA A 1 451 ? 48.901 24.147 48.167 1.00 32.52 449 ALA C C 1
ATOM 3199 O O . ALA A 1 451 ? 50.002 24.287 47.669 1.00 31.43 449 ALA C O 1
ATOM 3201 N N . THR A 1 452 ? 48.653 24.238 49.447 1.00 29.51 450 THR C N 1
ATOM 3202 C CA . THR A 1 452 ? 49.647 24.398 50.514 1.00 30.46 450 THR C CA 1
ATOM 3203 C C . THR A 1 452 ? 50.154 23.023 50.952 1.00 34.34 450 THR C C 1
ATOM 3204 O O . THR A 1 452 ? 49.392 22.017 50.862 1.00 32.23 450 THR C O 1
ATOM 3208 N N . GLN A 1 453 ? 51.368 23.028 51.502 1.00 31.18 451 GLN C N 1
ATOM 3209 C CA . GLN A 1 453 ? 51.990 21.916 52.257 1.00 32.88 451 GLN C CA 1
ATOM 3210 C C . GLN A 1 453 ? 51.872 22.140 53.762 1.00 30.79 451 GLN C C 1
ATOM 3211 O O . GLN A 1 453 ? 52.279 21.241 54.524 1.00 30.75 451 GLN C O 1
ATOM 3217 N N . ARG A 1 454 ? 51.288 23.243 54.190 1.00 33.25 452 ARG C N 1
ATOM 3218 C CA . ARG A 1 454 ? 51.275 23.579 55.629 1.00 35.45 452 ARG C CA 1
ATOM 3219 C C . ARG A 1 454 ? 50.332 22.642 56.367 1.00 35.67 452 ARG C C 1
ATOM 3220 O O . ARG A 1 454 ? 49.234 22.296 55.803 1.00 32.85 452 ARG C O 1
ATOM 3228 N N . ALA A 1 455 ? 50.728 22.317 57.592 1.00 32.85 453 ALA C N 1
ATOM 3229 C CA . ALA A 1 455 ? 49.984 21.428 58.509 1.00 30.41 453 ALA C CA 1
ATOM 3230 C C . ALA A 1 455 ? 50.083 21.979 59.925 1.00 32.33 453 ALA C C 1
ATOM 3231 O O . ALA A 1 455 ? 51.134 22.634 60.281 1.00 33.30 453 ALA C O 1
ATOM 3233 N N . HIS A 1 456 ? 49.057 21.698 60.727 1.00 31.78 454 HIS C N 1
ATOM 3234 C CA . HIS A 1 456 ? 48.879 22.288 62.073 1.00 32.50 454 HIS C CA 1
ATOM 3235 C C . HIS A 1 456 ? 48.222 21.293 63.007 1.00 32.21 454 HIS C C 1
ATOM 3236 O O . HIS A 1 456 ? 47.374 20.500 62.571 1.00 28.92 454 HIS C O 1
ATOM 3243 N N . ILE A 1 457 ? 48.611 21.354 64.266 1.00 31.54 455 ILE C N 1
ATOM 3244 C CA . ILE A 1 457 ? 47.878 20.698 65.365 1.00 30.78 455 ILE C CA 1
ATOM 3245 C C . ILE A 1 457 ? 47.153 21.798 66.125 1.00 31.90 455 ILE C C 1
ATOM 3246 O O . ILE A 1 457 ? 47.814 22.703 66.661 1.00 32.33 455 ILE C O 1
ATOM 3251 N N . THR A 1 458 ? 45.833 21.704 66.189 1.00 32.10 456 THR C N 1
ATOM 3252 C CA . THR A 1 458 ? 45.006 22.637 66.985 1.00 33.42 456 THR C CA 1
ATOM 3253 C C . THR A 1 458 ? 44.641 21.913 68.266 1.00 34.92 456 THR C C 1
ATOM 3254 O O . THR A 1 458 ? 44.212 20.743 68.182 1.00 32.90 456 THR C O 1
ATOM 3258 N N . THR A 1 459 ? 44.750 22.609 69.398 1.00 33.27 457 THR C N 1
ATOM 3259 C CA . THR A 1 459 ? 44.389 22.049 70.705 1.00 34.03 457 THR C CA 1
ATOM 3260 C C . THR A 1 459 ? 43.249 22.883 71.266 1.00 35.18 457 THR C C 1
ATOM 3261 O O . THR A 1 459 ? 43.428 24.106 71.329 1.00 32.46 457 THR C O 1
ATOM 3265 N N . ILE A 1 460 ? 42.141 22.229 71.622 1.00 32.72 458 ILE C N 1
ATOM 3266 C CA . ILE A 1 460 ? 40.946 22.902 72.203 1.00 33.81 458 ILE C CA 1
ATOM 3267 C C . ILE A 1 460 ? 40.738 22.351 73.614 1.00 35.32 458 ILE C C 1
ATOM 3268 O O . ILE A 1 460 ? 41.042 21.187 73.825 1.00 37.64 458 ILE C O 1
ATOM 3273 N N . GLY A 1 461 ? 40.241 23.180 74.533 1.00 40.50 459 GLY C N 1
ATOM 3274 C CA . GLY A 1 461 ? 39.851 22.717 75.876 1.00 39.25 459 GLY C CA 1
ATOM 3275 C C . GLY A 1 461 ? 38.474 23.207 76.231 1.00 42.19 459 GLY C C 1
ATOM 3276 O O . GLY A 1 461 ? 37.492 22.507 75.977 1.00 46.20 459 GLY C O 1
ATOM 3277 N N . GLU A 1 462 ? 38.392 24.384 76.826 1.00 40.68 460 GLU C N 1
ATOM 3278 C CA . GLU A 1 462 ? 37.100 24.952 77.28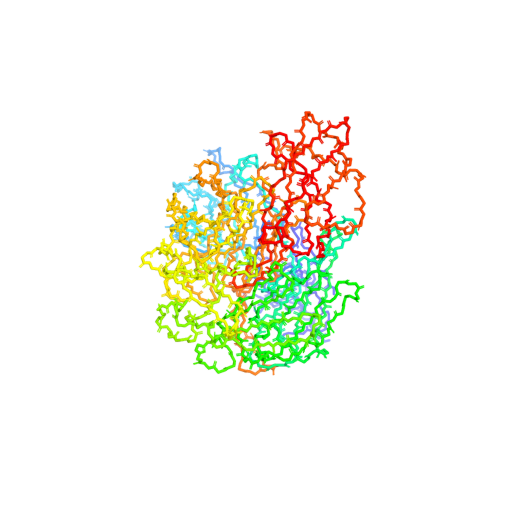8 1.00 40.22 460 GLU C CA 1
ATOM 3279 C C . GLU A 1 462 ? 36.486 25.606 76.057 1.00 36.66 460 GLU C C 1
ATOM 3280 O O . GLU A 1 462 ? 37.137 26.416 75.386 1.00 35.75 460 GLU C O 1
ATOM 3286 N N . PRO A 1 463 ? 35.258 25.244 75.648 1.00 36.01 461 PRO C N 1
ATOM 3287 C CA . PRO A 1 463 ? 34.626 25.951 74.531 1.00 35.99 461 PRO C CA 1
ATOM 3288 C C . PRO A 1 463 ? 34.563 27.453 74.876 1.00 39.87 461 PRO C C 1
ATOM 3289 O O . PRO A 1 463 ? 34.534 27.807 76.048 1.00 38.14 461 PRO C O 1
ATOM 3293 N N . ASN A 1 464 ? 34.609 28.291 73.842 1.00 36.76 462 ASN C N 1
ATOM 3294 C CA . ASN A 1 464 ? 34.490 29.771 73.886 1.00 39.45 462 ASN C CA 1
ATOM 3295 C C . ASN A 1 464 ? 35.666 30.344 74.682 1.00 41.26 462 ASN C C 1
ATOM 3296 O O . ASN A 1 464 ? 35.511 31.417 75.288 1.00 40.31 462 ASN C O 1
ATOM 3301 N N . THR A 1 465 ? 36.818 29.677 74.611 1.00 37.63 463 THR C N 1
ATOM 3302 C CA . THR A 1 465 ? 38.116 30.187 75.106 1.00 40.07 463 THR C CA 1
ATOM 3303 C C . THR A 1 465 ? 39.141 29.946 74.013 1.00 41.62 463 THR C C 1
ATOM 3304 O O . THR A 1 465 ? 38.867 29.182 73.096 1.00 37.72 463 THR C O 1
ATOM 3308 N N . PRO A 1 466 ? 40.301 30.634 74.040 1.00 36.48 464 PRO C N 1
ATOM 3309 C CA . PRO A 1 466 ? 41.250 30.539 72.951 1.00 38.16 464 PRO C CA 1
ATOM 3310 C C . PRO A 1 466 ? 41.606 29.085 72.634 1.00 37.17 464 PRO C C 1
ATOM 3311 O O . PRO A 1 466 ? 41.664 28.259 73.492 1.00 38.53 464 PRO C O 1
ATOM 3315 N N . ALA A 1 467 ? 41.819 28.804 71.357 1.00 37.22 465 ALA C N 1
ATOM 3316 C CA . ALA A 1 467 ? 42.406 27.528 70.918 1.00 37.87 465 ALA C CA 1
ATOM 3317 C C . ALA A 1 467 ? 43.896 27.760 70.772 1.00 39.09 465 ALA C C 1
ATOM 3318 O O . ALA A 1 467 ? 44.299 28.905 70.632 1.00 39.39 465 ALA C O 1
ATOM 3320 N N . GLU A 1 468 ? 44.673 26.686 70.801 1.00 37.39 466 GLU C N 1
ATOM 3321 C CA . GLU A 1 468 ? 46.107 26.773 70.490 1.00 40.23 466 GLU C CA 1
ATOM 3322 C C . GLU A 1 468 ? 46.363 26.080 69.151 1.00 34.00 466 GLU C C 1
ATOM 3323 O O . GLU A 1 468 ? 45.837 24.981 68.951 1.00 38.57 466 GLU C O 1
ATOM 3329 N N . VAL A 1 469 ? 47.198 26.702 68.331 1.00 34.77 467 VAL C N 1
ATOM 3330 C CA . VAL A 1 469 ? 47.602 26.222 66.981 1.00 38.98 467 VAL C CA 1
ATOM 3331 C C . VAL A 1 469 ? 49.124 26.167 66.917 1.00 37.42 467 VAL C C 1
ATOM 3332 O O . VAL A 1 469 ? 49.764 27.190 67.154 1.00 34.69 467 VAL C O 1
ATOM 3336 N N . GLU A 1 470 ? 49.661 25.000 66.609 1.00 37.21 468 GLU C N 1
ATOM 3337 C CA . GLU A 1 470 ? 51.096 24.753 66.385 1.00 35.49 468 GLU C CA 1
ATOM 3338 C C . GLU A 1 470 ? 51.294 24.308 64.933 1.00 37.57 468 GLU C C 1
ATOM 3339 O O . GLU A 1 470 ? 50.719 23.271 64.539 1.00 36.07 468 GLU C O 1
ATOM 3345 N N . ARG A 1 471 ? 52.040 25.072 64.147 1.00 33.40 469 ARG C N 1
ATOM 3346 C CA . ARG A 1 471 ? 52.398 24.633 62.791 1.00 34.89 469 ARG C CA 1
ATOM 3347 C C . ARG A 1 471 ? 53.374 23.474 62.932 1.00 41.58 469 ARG C C 1
ATOM 3348 O O . ARG A 1 471 ? 54.281 23.590 63.765 1.00 39.57 469 ARG C O 1
ATOM 3356 N N . VAL A 1 472 ? 53.200 22.404 62.165 1.00 33.44 470 VAL C N 1
ATOM 3357 C CA . VAL A 1 472 ? 54.106 21.231 62.277 1.00 31.91 470 VAL C CA 1
ATOM 3358 C C . VAL A 1 472 ? 54.852 21.139 60.967 1.00 33.67 470 VAL C C 1
ATOM 3359 O O . VAL A 1 472 ? 54.615 21.998 60.123 1.00 37.15 470 VAL C O 1
ATOM 3363 N N . ALA A 1 473 ? 55.691 20.120 60.792 1.00 35.55 471 ALA C N 1
ATOM 3364 C CA . ALA A 1 473 ? 56.414 19.898 59.535 1.00 36.36 471 ALA C CA 1
ATOM 3365 C C . ALA A 1 473 ? 55.415 19.938 58.368 1.00 35.16 471 ALA C C 1
ATOM 3366 O O . ALA A 1 473 ? 54.326 19.403 58.477 1.00 33.56 471 ALA C O 1
ATOM 3368 N N . ASP A 1 474 ? 55.810 20.592 57.286 1.00 38.22 472 ASP C N 1
ATOM 3369 C CA . ASP A 1 474 ? 55.096 20.577 55.998 1.00 36.89 472 ASP C CA 1
ATOM 3370 C C . ASP A 1 474 ? 54.926 19.141 55.522 1.00 39.14 472 ASP C C 1
ATOM 3371 O O . ASP A 1 474 ? 55.837 18.284 55.725 1.00 33.42 472 ASP C O 1
ATOM 3376 N N . MET A 1 475 ? 53.808 18.902 54.856 1.00 35.74 473 MET C N 1
ATOM 3377 C CA . MET A 1 475 ? 53.610 17.723 53.992 1.00 31.96 473 MET C CA 1
ATOM 3378 C C . MET A 1 475 ? 54.690 17.673 52.924 1.00 30.75 473 MET C C 1
ATOM 3379 O O . MET A 1 475 ? 55.119 18.732 52.479 1.00 31.49 473 MET C O 1
ATOM 3384 N N . GLY A 1 476 ? 55.049 16.482 52.482 1.00 31.88 474 GLY C N 1
ATOM 3385 C CA . GLY A 1 476 ? 56.007 16.289 51.378 1.00 35.80 474 GLY C CA 1
ATOM 3386 C C . GLY A 1 476 ? 55.467 16.741 50.040 1.00 34.67 474 GLY C C 1
ATOM 3387 O O . GLY A 1 476 ? 56.240 16.909 49.140 1.00 35.40 474 GLY C O 1
ATOM 3388 N N . PHE A 1 477 ? 54.155 16.923 49.901 1.00 32.90 475 PHE C N 1
ATOM 3389 C CA . PHE A 1 477 ? 53.491 17.280 48.632 1.00 29.39 475 PHE C CA 1
ATOM 3390 C C . PHE A 1 477 ? 52.400 18.293 48.931 1.00 31.41 475 PHE C C 1
ATOM 3391 O O . PHE A 1 477 ? 51.685 18.163 49.918 1.00 31.57 475 PHE C O 1
ATOM 3399 N N . PRO A 1 478 ? 52.215 19.311 48.064 1.00 30.74 476 PRO C N 1
ATOM 3400 C CA . PRO A 1 478 ? 51.067 20.188 48.189 1.00 29.94 476 PRO C CA 1
ATOM 3401 C C . PRO A 1 478 ? 49.861 19.344 47.765 1.00 29.40 476 PRO C C 1
ATOM 3402 O O . PRO A 1 478 ? 49.985 18.581 46.800 1.00 27.38 476 PRO C O 1
ATOM 3406 N N . ARG A 1 479 ? 48.732 19.472 48.483 1.00 28.51 477 ARG C N 1
ATOM 3407 C CA . ARG A 1 479 ? 47.541 18.635 48.179 1.00 26.01 477 ARG C CA 1
ATOM 3408 C C . ARG A 1 479 ? 46.278 19.470 48.268 1.00 30.94 477 ARG C C 1
ATOM 3409 O O . ARG A 1 479 ? 45.943 19.927 49.377 1.00 26.56 477 ARG C O 1
ATOM 3417 N N . GLY A 1 480 ? 45.605 19.663 47.142 1.00 29.25 478 GLY C N 1
ATOM 3418 C CA . GLY A 1 480 ? 44.204 20.097 47.152 1.00 31.43 478 GLY C CA 1
ATOM 3419 C C . GLY A 1 480 ? 43.288 18.918 46.870 1.00 28.70 478 GLY C C 1
ATOM 3420 O O . GLY A 1 480 ? 43.648 18.104 46.028 1.00 28.58 478 GLY C O 1
ATOM 3421 N N . PHE A 1 481 ? 42.162 18.859 47.581 1.00 30.63 479 PHE C N 1
ATOM 3422 C CA . PHE A 1 481 ? 41.088 17.840 47.481 1.00 28.81 479 PHE C CA 1
ATOM 3423 C C . PHE A 1 481 ? 41.617 16.469 47.924 1.00 27.44 479 PHE C C 1
ATOM 3424 O O . PHE A 1 481 ? 41.092 15.420 47.444 1.00 28.47 479 PHE C O 1
ATOM 3432 N N . ALA A 1 482 ? 42.549 16.445 48.887 1.00 25.70 480 ALA C N 1
ATOM 3433 C CA . ALA A 1 482 ? 42.990 15.187 49.535 1.00 26.52 480 ALA C CA 1
ATOM 3434 C C . ALA A 1 482 ? 41.932 14.717 50.551 1.00 26.40 480 ALA C C 1
ATOM 3435 O O . ALA A 1 482 ? 40.958 15.439 50.832 1.00 26.12 480 ALA C O 1
ATOM 3437 N N . ASN A 1 483 ? 42.140 13.515 51.090 1.00 24.91 481 ASN C N 1
ATOM 3438 C CA . ASN A 1 483 ? 41.280 12.941 52.152 1.00 25.80 481 ASN C CA 1
ATOM 3439 C C . ASN A 1 483 ? 42.194 12.469 53.288 1.00 28.13 481 ASN C C 1
ATOM 3440 O O . ASN A 1 483 ? 43.403 12.175 53.028 1.00 28.71 481 ASN C O 1
ATOM 3445 N N . ALA A 1 484 ? 41.649 12.390 54.493 1.00 26.25 482 ALA C N 1
ATOM 3446 C CA . ALA A 1 484 ? 42.410 11.944 55.673 1.00 26.61 482 ALA C CA 1
ATOM 3447 C C . ALA A 1 484 ? 41.525 11.099 56.573 1.00 26.92 482 ALA C C 1
ATOM 3448 O O . ALA A 1 484 ? 40.295 11.374 56.692 1.00 27.82 482 ALA C O 1
ATOM 3450 N N . VAL A 1 485 ? 42.165 10.139 57.217 1.00 27.93 483 VAL C N 1
ATOM 3451 C CA . VAL A 1 485 ? 41.519 9.342 58.288 1.00 29.54 483 VAL C CA 1
ATOM 3452 C C . VAL A 1 485 ? 42.498 9.221 59.436 1.00 29.46 483 VAL C C 1
ATOM 3453 O O . VAL A 1 485 ? 43.723 9.179 59.186 1.00 26.37 483 VAL C O 1
ATOM 3457 N N . VAL A 1 486 ? 41.950 9.128 60.653 1.00 29.34 484 VAL C N 1
ATOM 3458 C CA . VAL A 1 486 ? 42.738 8.752 61.852 1.00 28.20 484 VAL C CA 1
ATOM 3459 C C . VAL A 1 486 ? 42.658 7.222 61.955 1.00 28.24 484 VAL C C 1
ATOM 3460 O O . VAL A 1 486 ? 41.578 6.671 61.771 1.00 27.24 484 VAL C O 1
ATOM 3464 N N . LEU A 1 487 ? 43.784 6.588 62.268 1.00 28.84 485 LEU C N 1
ATOM 3465 C CA . LEU A 1 487 ? 43.954 5.130 62.498 1.00 29.40 485 LEU C CA 1
ATOM 3466 C C . LEU A 1 487 ? 43.980 4.846 63.999 1.00 32.16 485 LEU C C 1
ATOM 3467 O O . LEU A 1 487 ? 44.191 5.746 64.822 1.00 29.66 485 LEU C O 1
ATOM 3472 N N . PRO A 1 488 ? 43.830 3.568 64.408 1.00 33.08 486 PRO C N 1
ATOM 3473 C CA . PRO A 1 488 ? 43.820 3.217 65.828 1.00 33.40 486 PRO C CA 1
ATOM 3474 C C . PRO A 1 488 ? 44.987 3.735 66.681 1.00 34.01 486 PRO C C 1
ATOM 3475 O O . PRO A 1 488 ? 44.740 4.075 67.814 1.00 36.40 486 PRO C O 1
ATOM 3479 N N . ASP A 1 489 ? 46.194 3.847 66.114 1.00 32.90 487 ASP C N 1
ATOM 3480 C CA . ASP A 1 489 ? 47.410 4.308 66.813 1.00 34.17 487 ASP C CA 1
ATOM 3481 C C . ASP A 1 489 ? 47.474 5.832 66.872 1.00 34.78 487 ASP C C 1
ATOM 3482 O O . ASP A 1 489 ? 48.439 6.349 67.485 1.00 36.41 487 ASP C O 1
ATOM 3487 N N . GLY A 1 490 ? 46.494 6.548 66.315 1.00 34.06 488 GLY C N 1
ATOM 3488 C CA . GLY A 1 490 ? 46.434 8.022 66.409 1.00 33.00 488 GLY C CA 1
ATOM 3489 C C . GLY A 1 490 ? 47.138 8.704 65.251 1.00 31.67 488 GLY C C 1
ATOM 3490 O O . GLY A 1 490 ? 47.140 9.938 65.188 1.00 34.10 488 GLY C O 1
ATOM 3491 N N . GLN A 1 491 ? 47.759 7.936 64.357 1.00 31.13 489 GLN C N 1
ATOM 3492 C CA . GLN A 1 491 ? 48.397 8.486 63.152 1.00 28.76 489 GLN C CA 1
ATOM 3493 C C . GLN A 1 491 ? 47.295 8.877 62.161 1.00 29.67 489 GLN C C 1
ATOM 3494 O O . GLN A 1 491 ? 46.183 8.310 62.210 1.00 28.83 489 GLN C O 1
ATOM 3500 N N . VAL A 1 492 ? 47.612 9.802 61.264 1.00 30.87 490 VAL C N 1
ATOM 3501 C CA . VAL A 1 492 ? 46.663 10.316 60.246 1.00 29.60 490 VAL C CA 1
ATOM 3502 C C . VAL A 1 492 ? 47.209 9.996 58.858 1.00 28.97 490 VAL C C 1
ATOM 3503 O O . VAL A 1 492 ? 48.301 10.469 58.505 1.00 29.73 490 VAL C O 1
ATOM 3507 N N . LEU A 1 493 ? 46.439 9.232 58.099 1.00 28.65 491 LEU C N 1
ATOM 3508 C CA . LEU A 1 493 ? 46.774 8.911 56.706 1.00 27.72 491 LEU C CA 1
ATOM 3509 C C . LEU A 1 493 ? 46.077 9.916 55.792 1.00 27.29 491 LEU C C 1
ATOM 3510 O O . LEU A 1 493 ? 44.810 9.905 55.671 1.00 26.52 491 LEU C O 1
ATOM 3515 N N . VAL A 1 494 ? 46.899 10.653 55.063 1.00 27.71 492 VAL C N 1
ATOM 3516 C CA . VAL A 1 494 ? 46.464 11.575 53.976 1.00 29.21 492 VAL C CA 1
ATOM 3517 C C . VAL A 1 494 ? 46.649 10.875 52.637 1.00 30.54 492 VAL C C 1
ATOM 3518 O O . VAL A 1 494 ? 47.790 10.388 52.349 1.00 28.96 492 VAL C O 1
ATOM 3522 N N . THR A 1 495 ? 45.587 10.852 51.834 1.00 28.29 493 THR C N 1
ATOM 3523 C CA . THR A 1 495 ? 45.531 10.132 50.541 1.00 27.66 493 THR C CA 1
ATOM 3524 C C . THR A 1 495 ? 45.115 11.121 49.457 1.00 29.62 493 THR C C 1
ATOM 3525 O O . THR A 1 495 ? 44.208 11.919 49.679 1.00 30.66 493 THR C O 1
ATOM 3529 N N . GLY A 1 496 ? 45.740 11.003 48.302 1.00 28.91 494 GLY C N 1
ATOM 3530 C CA . GLY A 1 496 ? 45.364 11.720 47.074 1.00 30.60 494 GLY C CA 1
ATOM 3531 C C . GLY A 1 496 ? 45.486 13.223 47.200 1.00 27.31 494 GLY C C 1
ATOM 3532 O O . GLY A 1 496 ? 46.403 13.748 47.891 1.00 27.20 494 GLY C O 1
ATOM 3533 N N . GLY A 1 497 ? 44.618 13.932 46.510 1.00 25.10 495 GLY C N 1
ATOM 3534 C CA . GLY A 1 497 ? 44.788 15.374 46.306 1.00 27.60 495 GLY C CA 1
ATOM 3535 C C . GLY A 1 497 ? 45.818 15.663 45.222 1.00 29.05 495 GLY C C 1
ATOM 3536 O O . GLY A 1 497 ? 46.562 14.706 44.797 1.00 29.05 495 GLY C O 1
ATOM 3537 N N . GLN A 1 498 ? 45.881 16.928 44.790 1.00 28.25 496 GLN C N 1
ATOM 3538 C CA . GLN A 1 498 ? 46.681 17.352 43.608 1.00 29.28 496 GLN C CA 1
ATOM 3539 C C . GLN A 1 498 ? 47.438 18.640 43.929 1.00 29.95 496 GLN C C 1
ATOM 3540 O O . GLN A 1 498 ? 47.046 19.372 44.829 1.00 27.62 496 GLN C O 1
ATOM 3546 N N . ARG A 1 499 ? 48.519 18.912 43.185 1.00 30.82 497 ARG C N 1
ATOM 3547 C CA . ARG A 1 499 ? 49.452 19.994 43.538 1.00 29.24 497 ARG C CA 1
ATOM 3548 C C . ARG A 1 499 ? 48.737 21.341 43.452 1.00 29.99 497 ARG C C 1
ATOM 3549 O O . ARG A 1 499 ? 49.075 22.253 44.247 1.00 32.30 497 ARG C O 1
ATOM 3557 N N . MET A 1 500 ? 47.801 21.464 42.509 1.00 29.08 498 MET C N 1
ATOM 3558 C CA . MET A 1 500 ? 46.995 22.667 42.297 1.00 30.91 498 MET C CA 1
ATOM 3559 C C . MET A 1 500 ? 45.534 22.227 42.238 1.00 29.87 498 MET C C 1
ATOM 3560 O O . MET A 1 500 ? 45.200 21.367 41.396 1.00 30.31 498 MET C O 1
ATOM 3565 N N . SER A 1 501 ? 44.687 22.826 43.062 1.00 29.04 499 SER C N 1
ATOM 3566 C CA . SER A 1 501 ? 43.228 22.564 43.028 1.00 28.41 499 SER C CA 1
ATOM 3567 C C . SER A 1 501 ? 42.709 22.952 41.647 1.00 29.54 499 SER C C 1
ATOM 3568 O O . SER A 1 501 ? 42.826 24.123 41.271 1.00 31.59 499 SER C O 1
ATOM 3571 N N . LEU A 1 502 ? 42.197 21.976 40.905 1.00 31.85 500 LEU C N 1
ATOM 3572 C CA . LEU A 1 502 ? 41.638 22.139 39.552 1.00 31.51 500 LEU C CA 1
ATOM 3573 C C . LEU A 1 502 ? 40.450 21.173 39.494 1.00 30.50 500 LEU C C 1
ATOM 3574 O O . LEU A 1 502 ? 40.660 19.976 39.193 1.00 31.35 500 LEU C O 1
ATOM 3579 N N . VAL A 1 503 ? 39.261 21.660 39.839 1.00 31.38 501 VAL C N 1
ATOM 3580 C CA . VAL A 1 503 ? 38.072 20.774 39.940 1.00 30.77 501 VAL C CA 1
ATOM 3581 C C . VAL A 1 503 ? 37.950 19.935 38.660 1.00 31.62 501 VAL C C 1
ATOM 3582 O O . VAL A 1 503 ? 38.158 20.472 37.537 1.00 32.59 501 VAL C O 1
ATOM 3586 N N . PHE A 1 504 ? 37.662 18.649 38.838 1.00 32.57 502 PHE C N 1
ATOM 3587 C CA . PHE A 1 504 ? 37.336 17.682 37.760 1.00 34.59 502 PHE C CA 1
ATOM 3588 C C . PHE A 1 504 ? 38.579 17.375 36.923 1.00 35.87 502 PHE C C 1
ATOM 3589 O O . PHE A 1 504 ? 38.423 17.144 35.704 1.00 38.33 502 PHE C O 1
ATOM 3597 N N . THR A 1 505 ? 39.775 17.390 37.515 1.00 32.37 503 THR C N 1
ATOM 3598 C CA . THR A 1 505 ? 40.999 16.968 36.790 1.00 33.31 503 THR C CA 1
ATOM 3599 C C . THR A 1 505 ? 41.743 15.865 37.537 1.00 31.57 503 THR C C 1
ATOM 3600 O O . THR A 1 505 ? 41.648 15.753 38.805 1.00 32.47 503 THR C O 1
ATOM 3604 N N . ASN A 1 506 ? 42.560 15.139 36.793 1.00 29.40 504 ASN C N 1
ATOM 3605 C CA . ASN A 1 506 ? 43.562 14.200 37.359 1.00 29.88 504 ASN C CA 1
ATOM 3606 C C . ASN A 1 506 ? 44.878 14.923 37.636 1.00 30.94 504 ASN C C 1
ATOM 3607 O O . ASN A 1 506 ? 45.719 14.354 38.349 1.00 31.63 504 ASN C O 1
ATOM 3612 N N . THR A 1 507 ? 45.027 16.104 37.047 1.00 29.97 505 THR C N 1
ATOM 3613 C CA . THR A 1 507 ? 46.282 16.852 36.849 1.00 30.09 505 THR C CA 1
ATOM 3614 C C . THR A 1 507 ? 47.107 16.893 38.130 1.00 31.20 505 THR C C 1
ATOM 3615 O O . THR A 1 507 ? 46.641 17.529 39.136 1.00 31.56 505 THR C O 1
ATOM 3619 N N . ASP A 1 508 ? 48.304 16.305 38.064 1.00 29.31 506 ASP C N 1
ATOM 3620 C CA . ASP A 1 508 ? 49.293 16.362 39.157 1.00 30.01 506 ASP C CA 1
ATOM 3621 C C . ASP A 1 508 ? 48.632 15.801 40.425 1.00 29.23 506 ASP C C 1
ATOM 3622 O O . ASP A 1 508 ? 48.973 16.277 41.499 1.00 30.35 506 ASP C O 1
ATOM 3627 N N . GLY A 1 509 ? 47.827 14.754 40.282 1.00 29.52 507 GLY C N 1
ATOM 3628 C CA . GLY A 1 509 ? 47.320 13.959 41.421 1.00 28.59 507 GLY C CA 1
ATOM 3629 C C . GLY A 1 509 ? 48.486 13.294 42.130 1.00 30.96 507 GLY C C 1
ATOM 3630 O O . GLY A 1 509 ? 49.345 12.669 41.459 1.00 33.06 507 GLY C O 1
ATOM 3631 N N . ILE A 1 510 ? 48.572 13.439 43.439 1.00 27.19 508 ILE C N 1
ATOM 3632 C CA . ILE A 1 510 ? 49.652 12.786 44.222 1.00 28.64 508 ILE C CA 1
ATOM 3633 C C . ILE A 1 510 ? 49.208 11.355 44.451 1.00 29.91 508 ILE C C 1
ATOM 3634 O O . ILE A 1 510 ? 48.091 11.170 44.989 1.00 30.22 508 ILE C O 1
ATOM 3639 N N . LEU A 1 511 ? 50.032 10.368 44.105 1.00 29.93 509 LEU C N 1
ATOM 3640 C CA . LEU A 1 511 ? 49.671 8.942 44.355 1.00 31.19 509 LEU C CA 1
ATOM 3641 C C . LEU A 1 511 ? 50.261 8.453 45.679 1.00 30.87 509 LEU C C 1
ATOM 3642 O O . LEU A 1 511 ? 49.656 7.573 46.321 1.00 27.65 509 LEU C O 1
ATOM 3647 N N . VAL A 1 512 ? 51.408 8.987 46.063 1.00 30.62 510 VAL C N 1
ATOM 3648 C CA . VAL A 1 512 ? 52.091 8.657 47.335 1.00 32.14 510 VAL C CA 1
ATOM 3649 C C . VAL A 1 512 ? 51.173 9.105 48.475 1.00 33.17 510 VAL C C 1
ATOM 3650 O O . VAL A 1 512 ? 50.812 10.293 48.535 1.00 30.61 510 VAL C O 1
ATOM 3654 N N . ALA A 1 513 ? 50.771 8.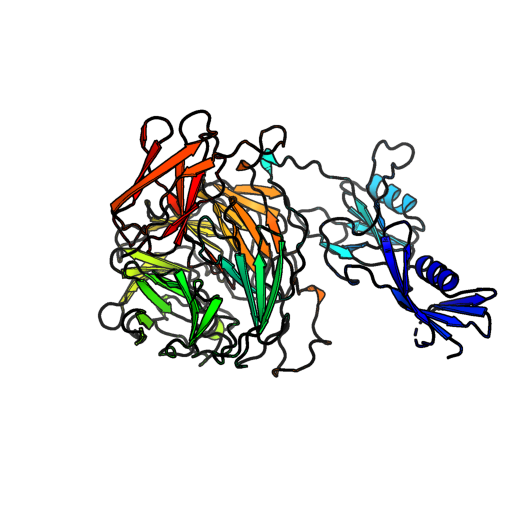177 49.346 1.00 33.03 511 ALA C N 1
ATOM 3655 C CA . ALA A 1 513 ? 50.070 8.538 50.591 1.00 29.98 511 ALA C CA 1
ATOM 3656 C C . ALA A 1 513 ? 51.131 8.981 51.589 1.00 32.22 511 ALA C C 1
ATOM 3657 O O . ALA A 1 513 ? 52.307 8.524 51.482 1.00 30.18 511 ALA C O 1
ATOM 3659 N N . GLU A 1 514 ? 50.706 9.807 52.547 1.00 31.27 512 GLU C N 1
ATOM 3660 C CA . GLU A 1 514 ? 51.536 10.233 53.677 1.00 31.24 512 GLU C CA 1
ATOM 3661 C C . GLU A 1 514 ? 50.851 9.927 55.016 1.00 33.39 512 GLU C C 1
ATOM 3662 O O . GLU A 1 514 ? 49.646 10.224 55.206 1.00 32.14 512 GLU C O 1
ATOM 3668 N N . LEU A 1 515 ? 51.654 9.419 55.943 1.00 31.87 513 LEU C N 1
ATOM 3669 C CA . LEU A 1 515 ? 51.262 9.110 57.329 1.00 32.25 513 LEU C CA 1
ATOM 3670 C C . LEU A 1 515 ? 51.881 10.165 58.222 1.00 33.44 513 LEU C C 1
ATOM 3671 O O . LEU A 1 515 ? 53.101 10.259 58.262 1.00 36.12 513 LEU C O 1
ATOM 3676 N N . PHE A 1 516 ? 51.056 10.939 58.933 1.00 33.92 514 PHE C N 1
ATOM 3677 C CA . PHE A 1 516 ? 51.561 11.895 59.945 1.00 31.16 514 PHE C CA 1
ATOM 3678 C C . PHE A 1 516 ? 51.432 11.267 61.338 1.00 34.20 514 PHE C C 1
ATOM 3679 O O . PHE A 1 516 ? 50.368 10.743 61.743 1.00 32.76 514 PHE C O 1
ATOM 3687 N N . ASN A 1 517 ? 52.533 11.320 62.073 1.00 35.39 515 ASN C N 1
ATOM 3688 C CA . ASN A 1 517 ? 52.611 10.754 63.427 1.00 34.88 515 ASN C CA 1
ATOM 3689 C C . ASN A 1 517 ? 52.619 11.914 64.395 1.00 31.97 515 ASN C C 1
ATOM 3690 O O . ASN A 1 517 ? 53.621 12.622 64.500 1.00 36.04 515 ASN C O 1
ATOM 3695 N N . PRO A 1 518 ? 51.500 12.200 65.088 1.00 36.39 516 PRO C N 1
ATOM 3696 C CA . PRO A 1 518 ? 51.498 13.294 66.057 1.00 36.13 516 PRO C CA 1
ATOM 3697 C C . PRO A 1 518 ? 52.482 13.118 67.231 1.00 42.02 516 PRO C C 1
ATOM 3698 O O . PRO A 1 518 ? 52.900 14.110 67.739 1.00 38.83 516 PRO C O 1
ATOM 3702 N N . GLU A 1 519 ? 52.817 11.893 67.633 1.00 42.04 517 GLU C N 1
ATOM 3703 C CA . GLU A 1 519 ? 53.813 11.626 68.725 1.00 49.03 517 GLU C CA 1
ATOM 3704 C C . GLU A 1 519 ? 55.187 12.218 68.343 1.00 47.91 517 GLU C C 1
ATOM 3705 O O . GLU A 1 519 ? 55.818 12.885 69.188 1.00 48.35 517 GLU C O 1
ATOM 3707 N N . THR A 1 520 ? 55.626 12.049 67.098 1.00 45.52 518 THR C N 1
ATOM 3708 C CA . THR A 1 520 ? 56.907 12.597 66.596 1.00 44.18 518 THR C CA 1
ATOM 3709 C C . THR A 1 520 ? 56.706 13.896 65.802 1.00 45.05 518 THR C C 1
ATOM 3710 O O . THR A 1 520 ? 57.707 14.529 65.528 1.00 41.69 518 THR C O 1
ATOM 3714 N N . ARG A 1 521 ? 55.476 14.280 65.428 1.00 38.14 519 ARG C N 1
ATOM 3715 C CA . ARG A 1 521 ? 55.170 15.481 64.591 1.00 40.03 519 ARG C CA 1
ATOM 3716 C C . ARG A 1 521 ? 55.913 15.397 63.241 1.00 37.80 519 ARG C C 1
ATOM 3717 O O . ARG A 1 521 ? 56.301 16.451 62.678 1.00 49.19 519 ARG C O 1
ATOM 3721 N N A GLU A 1 522 ? 56.068 14.153 62.742 0.50 38.68 520 GLU C N 1
ATOM 3722 N N B GLU A 1 522 ? 56.089 14.203 62.692 0.50 37.91 520 GLU C N 1
ATOM 3723 C CA A GLU A 1 522 ? 56.863 13.702 61.559 0.50 40.52 520 GLU C CA 1
ATOM 3724 C CA B GLU A 1 522 ? 56.781 14.063 61.394 0.50 38.58 520 GLU C CA 1
ATOM 3725 C C A GLU A 1 522 ? 55.925 13.120 60.486 0.50 37.39 520 GLU C C 1
ATOM 3726 C C B GLU A 1 522 ? 55.965 13.147 60.479 0.50 36.88 520 GLU C C 1
ATOM 3727 O O A GLU A 1 522 ? 54.963 12.428 60.866 0.50 33.89 520 GLU C O 1
ATOM 3728 O O B GLU A 1 522 ? 55.147 12.323 60.945 0.50 32.36 520 GLU C O 1
ATOM 3739 N N . TRP A 1 523 ? 56.255 13.291 59.204 1.00 34.75 521 TRP C N 1
ATOM 3740 C CA . TRP A 1 523 ? 55.587 12.599 58.105 1.00 33.70 521 TRP C CA 1
ATOM 3741 C C . TRP A 1 523 ? 56.450 11.433 57.645 1.00 35.11 521 TRP C C 1
ATOM 3742 O O . TRP A 1 523 ? 57.682 11.559 57.674 1.00 37.70 521 TRP C O 1
ATOM 3753 N N . LYS A 1 524 ? 55.800 10.407 57.117 1.00 33.54 522 LYS C N 1
ATOM 3754 C CA . LYS A 1 524 ? 56.447 9.322 56.362 1.00 36.78 522 LYS C CA 1
ATOM 3755 C C . LYS A 1 524 ? 55.649 9.136 55.086 1.00 36.97 522 LYS C C 1
ATOM 3756 O O . LYS A 1 524 ? 54.384 9.103 55.150 1.00 32.60 522 LYS C O 1
ATOM 3762 N N . GLN A 1 525 ? 56.358 8.906 53.992 1.00 32.97 523 GLN C N 1
ATOM 3763 C CA . GLN A 1 525 ? 55.736 8.601 52.690 1.00 34.60 523 GLN C CA 1
ATOM 3764 C C . GLN A 1 525 ? 55.429 7.108 52.633 1.00 37.83 523 GLN C C 1
ATOM 3765 O O . GLN A 1 525 ? 56.302 6.289 53.004 1.00 33.89 523 GLN C O 1
ATOM 3771 N N . MET A 1 526 ? 54.234 6.771 52.160 1.00 35.27 524 MET C N 1
ATOM 3772 C CA . MET A 1 526 ? 53.734 5.379 52.073 1.00 34.36 524 MET C CA 1
ATOM 3773 C C . MET A 1 526 ? 53.847 4.920 50.621 1.00 32.21 524 MET C C 1
ATOM 3774 O O . MET A 1 526 ? 54.134 5.757 49.743 1.00 32.37 524 MET C O 1
ATOM 3779 N N . ALA A 1 527 ? 53.509 3.667 50.348 1.00 33.72 525 ALA C N 1
ATOM 3780 C CA . ALA A 1 527 ? 53.353 3.144 48.985 1.00 33.61 525 ALA C CA 1
ATOM 3781 C C . ALA A 1 527 ? 52.387 4.033 48.197 1.00 31.37 525 ALA C C 1
ATOM 3782 O O . ALA A 1 527 ? 51.506 4.686 48.771 1.00 31.30 525 ALA C O 1
ATOM 3784 N N . PRO A 1 528 ? 52.547 4.104 46.862 1.00 30.21 526 PRO C N 1
ATOM 3785 C CA . PRO A 1 528 ? 51.617 4.855 46.020 1.00 33.87 526 PRO C CA 1
ATOM 3786 C C . PRO A 1 528 ? 50.388 4.057 45.601 1.00 32.69 526 PRO C C 1
ATOM 3787 O O . PRO A 1 528 ? 50.488 2.904 45.310 1.00 37.24 526 PRO C O 1
ATOM 3791 N N . MET A 1 529 ? 49.245 4.738 45.583 1.00 34.09 527 MET C N 1
ATOM 3792 C CA . MET A 1 529 ? 48.009 4.161 45.038 1.00 34.16 527 MET C CA 1
ATOM 3793 C C . MET A 1 529 ? 48.104 4.253 43.510 1.00 34.63 527 MET C C 1
ATOM 3794 O O . MET A 1 529 ? 49.074 4.888 42.972 1.00 31.89 527 MET C O 1
ATOM 3799 N N . ALA A 1 530 ? 47.181 3.615 42.817 1.00 32.98 528 ALA C N 1
ATOM 3800 C CA . ALA A 1 530 ? 47.228 3.510 41.351 1.00 32.88 528 ALA C CA 1
ATOM 3801 C C . ALA A 1 530 ? 46.501 4.684 40.707 1.00 32.52 528 ALA C C 1
ATOM 3802 O O . ALA A 1 530 ? 46.866 5.031 39.639 1.00 31.95 528 ALA C O 1
ATOM 3804 N N . VAL A 1 531 ? 45.469 5.258 41.325 1.00 30.08 529 VAL C N 1
ATOM 3805 C CA . VAL A 1 531 ? 44.543 6.199 40.630 1.00 28.28 529 VAL C CA 1
ATOM 3806 C C . VAL A 1 531 ? 44.545 7.514 41.377 1.00 29.38 529 VAL C C 1
ATOM 3807 O O . VAL A 1 531 ? 44.510 7.499 42.604 1.00 28.81 529 VAL C O 1
ATOM 3811 N N . PRO A 1 532 ? 44.654 8.657 40.676 1.00 30.93 530 PRO C N 1
ATOM 3812 C CA . PRO A 1 532 ? 44.598 9.958 41.343 1.00 31.44 530 PRO C CA 1
ATOM 3813 C C . PRO A 1 532 ? 43.202 10.117 41.976 1.00 33.22 530 PRO C C 1
ATOM 3814 O O . PRO A 1 532 ? 42.167 9.801 41.324 1.00 30.22 530 PRO C O 1
ATOM 3818 N N . ARG A 1 533 ? 43.183 10.651 43.197 1.00 30.34 531 ARG C N 1
ATOM 3819 C CA . ARG A 1 533 ? 41.936 10.851 43.989 1.00 27.55 531 ARG C CA 1
ATOM 3820 C C . ARG A 1 533 ? 41.899 12.311 44.371 1.00 25.84 531 ARG C C 1
ATOM 3821 O O . ARG A 1 533 ? 42.450 12.648 45.416 1.00 25.27 531 ARG C O 1
ATOM 3829 N N . ASN A 1 534 ? 41.276 13.113 43.514 1.00 27.85 532 ASN C N 1
ATOM 3830 C CA . ASN A 1 534 ? 41.249 14.582 43.597 1.00 27.32 532 ASN C CA 1
ATOM 3831 C C . ASN A 1 534 ? 39.811 14.981 43.897 1.00 26.39 532 ASN C C 1
ATOM 3832 O O . ASN A 1 534 ? 39.167 14.384 44.813 1.00 26.44 532 ASN C O 1
ATOM 3837 N N . TYR A 1 535 ? 39.304 15.956 43.163 1.00 26.57 533 TYR C N 1
ATOM 3838 C CA . TYR A 1 535 ? 37.934 16.426 43.364 1.00 27.07 533 TYR C CA 1
ATOM 3839 C C . TYR A 1 535 ? 36.974 15.238 43.231 1.00 30.24 533 TYR C C 1
ATOM 3840 O O . TYR A 1 535 ? 37.122 14.414 42.303 1.00 28.36 533 TYR C O 1
ATOM 3849 N N . HIS A 1 536 ? 36.036 15.153 44.173 1.00 30.49 534 HIS C N 1
ATOM 3850 C CA . HIS A 1 536 ? 34.955 14.130 44.227 1.00 28.32 534 HIS C CA 1
ATOM 3851 C C . HIS A 1 536 ? 35.492 12.744 44.543 1.00 29.25 534 HIS C C 1
ATOM 3852 O O . HIS A 1 536 ? 34.776 11.783 44.283 1.00 29.61 534 HIS C O 1
ATOM 3859 N N . SER A 1 537 ? 36.652 12.642 45.199 1.00 27.33 535 SER C N 1
ATOM 3860 C CA . SER A 1 537 ? 37.154 11.408 45.842 1.00 28.14 535 SER C CA 1
ATOM 3861 C C . SER A 1 537 ? 36.830 11.404 47.346 1.00 24.98 535 SER C C 1
ATOM 3862 O O . SER A 1 537 ? 36.321 12.420 47.901 1.00 26.57 535 SER C O 1
ATOM 3865 N N . VAL A 1 538 ? 37.094 10.263 47.965 1.00 26.57 536 VAL C N 1
ATOM 3866 C CA . VAL A 1 538 ? 36.837 10.006 49.411 1.00 26.50 536 VAL C CA 1
ATOM 3867 C C . VAL A 1 538 ? 37.980 9.149 49.923 1.00 27.19 536 VAL C C 1
ATOM 3868 O O . VAL A 1 538 ? 38.599 8.429 49.095 1.00 26.22 536 VAL C O 1
ATOM 3872 N N . SER A 1 539 ? 38.168 9.129 51.237 1.00 25.82 537 SER C N 1
ATOM 3873 C CA . SER A 1 539 ? 38.798 8.033 51.997 1.00 24.23 537 SER C CA 1
ATOM 3874 C C . SER A 1 539 ? 37.947 7.779 53.243 1.00 26.05 537 SER C C 1
ATOM 3875 O O . SER A 1 539 ? 37.267 8.699 53.709 1.00 27.80 537 SER C O 1
ATOM 3878 N N . ILE A 1 540 ? 38.078 6.602 53.801 1.00 25.83 538 ILE C N 1
ATOM 3879 C CA . ILE A 1 540 ? 37.292 6.175 54.979 1.00 25.78 538 ILE C CA 1
ATOM 3880 C C . ILE A 1 540 ? 37.954 4.948 55.602 1.00 27.02 538 ILE C C 1
ATOM 3881 O O . ILE A 1 540 ? 38.542 4.056 54.851 1.00 27.27 538 ILE C O 1
ATOM 3886 N N . LEU A 1 541 ? 37.881 4.878 56.915 1.00 27.35 539 LEU C N 1
ATOM 3887 C CA . LEU A 1 541 ? 38.490 3.781 57.707 1.00 28.50 539 LEU C CA 1
ATOM 3888 C C . LEU A 1 541 ? 37.538 2.588 57.711 1.00 31.68 539 LEU C C 1
ATOM 3889 O O . LEU A 1 541 ? 36.340 2.791 58.029 1.00 30.11 539 LEU C O 1
ATOM 3894 N N . LEU A 1 542 ? 38.061 1.410 57.371 1.00 29.56 540 LEU C N 1
ATOM 3895 C CA . LEU A 1 542 ? 37.329 0.134 57.396 1.00 31.57 540 LEU C CA 1
ATOM 3896 C C . LEU A 1 542 ? 37.572 -0.529 58.746 1.00 29.48 540 LEU C C 1
ATOM 3897 O O . LEU A 1 542 ? 38.536 -0.233 59.442 1.00 30.06 540 LEU C O 1
ATOM 3902 N N . PRO A 1 543 ? 36.690 -1.465 59.147 1.00 31.78 541 PRO C N 1
ATOM 3903 C CA . PRO A 1 543 ? 36.782 -2.112 60.454 1.00 33.89 541 PRO C CA 1
ATOM 3904 C C . PRO A 1 543 ? 38.023 -2.999 60.668 1.00 32.03 541 PRO C C 1
ATOM 3905 O O . PRO A 1 543 ? 38.390 -3.218 61.810 1.00 33.73 541 PRO C O 1
ATOM 3909 N N . ASP A 1 544 ? 38.748 -3.359 59.608 1.00 34.99 542 ASP C N 1
ATOM 3910 C CA . ASP A 1 544 ? 40.050 -4.073 59.755 1.00 35.84 542 ASP C CA 1
ATOM 3911 C C . ASP A 1 544 ? 41.216 -3.083 59.814 1.00 39.84 542 ASP C C 1
ATOM 3912 O O . ASP A 1 544 ? 42.373 -3.515 59.667 1.00 38.50 542 ASP C O 1
ATOM 3917 N N . ALA A 1 545 ? 40.959 -1.798 60.044 1.00 36.36 543 ALA C N 1
ATOM 3918 C CA . ALA A 1 545 ? 42.009 -0.752 60.189 1.00 34.50 543 ALA C CA 1
ATOM 3919 C C . ALA A 1 545 ? 42.785 -0.505 58.878 1.00 28.45 543 ALA C C 1
ATOM 3920 O O . ALA A 1 545 ? 43.873 0.029 58.944 1.00 28.42 543 ALA C O 1
ATOM 3922 N N . THR A 1 546 ? 42.181 -0.820 57.747 1.00 30.66 544 THR C N 1
ATOM 3923 C CA . THR A 1 546 ? 42.631 -0.447 56.388 1.00 29.65 544 THR C CA 1
ATOM 3924 C C . THR A 1 546 ? 41.816 0.750 55.917 1.00 32.29 544 THR C C 1
ATOM 3925 O O . THR A 1 546 ? 40.771 1.058 56.535 1.00 33.36 544 THR C O 1
ATOM 3929 N N . VAL A 1 547 ? 42.282 1.404 54.874 1.00 29.98 545 VAL C N 1
ATOM 3930 C CA . VAL A 1 547 ? 41.689 2.681 54.397 1.00 29.55 545 VAL C CA 1
ATOM 3931 C C . VAL A 1 547 ? 41.233 2.483 52.965 1.00 30.35 545 VAL C C 1
ATOM 3932 O O . VAL A 1 547 ? 42.073 2.085 52.105 1.00 29.95 545 VAL C O 1
ATOM 3936 N N . PHE A 1 548 ? 39.941 2.664 52.733 1.00 26.99 546 PHE C N 1
ATOM 3937 C CA . PHE A 1 548 ? 39.359 2.725 51.373 1.00 28.08 546 PHE C CA 1
ATOM 3938 C C . PHE A 1 548 ? 39.561 4.132 50.798 1.00 29.86 546 PHE C C 1
ATOM 3939 O O . PHE A 1 548 ? 39.163 5.120 51.469 1.00 29.31 546 PHE C O 1
ATOM 3947 N N . SER A 1 549 ? 40.210 4.212 49.630 1.00 27.60 547 SER C N 1
ATOM 3948 C CA . SER A 1 549 ? 40.415 5.442 48.822 1.00 27.45 547 SER C CA 1
ATOM 3949 C C . SER A 1 549 ? 39.693 5.238 47.506 1.00 30.68 547 SER C C 1
ATOM 3950 O O . SER A 1 549 ? 39.949 4.185 46.899 1.00 31.45 547 SER C O 1
ATOM 3953 N N . GLY A 1 550 ? 38.819 6.159 47.079 1.00 27.45 548 GLY C N 1
ATOM 3954 C CA . GLY A 1 550 ? 38.060 5.925 45.841 1.00 29.51 548 GLY C CA 1
ATOM 3955 C C . GLY A 1 550 ? 37.405 7.176 45.309 1.00 31.77 548 GLY C C 1
ATOM 3956 O O . GLY A 1 550 ? 37.491 8.254 45.949 1.00 29.19 548 GLY C O 1
ATOM 3957 N N . GLY A 1 551 ? 36.765 7.032 44.165 1.00 26.79 549 GLY C N 1
ATOM 3958 C CA . GLY A 1 551 ? 36.030 8.119 43.505 1.00 28.87 549 GLY C CA 1
ATOM 3959 C C . GLY A 1 551 ? 36.967 9.062 42.766 1.00 28.47 549 GLY C C 1
ATOM 3960 O O . GLY A 1 551 ? 38.153 8.720 42.578 1.00 28.94 549 GLY C O 1
ATOM 3961 N N . GLY A 1 552 ? 36.428 10.223 42.443 1.00 28.11 550 GLY C N 1
ATOM 3962 C CA . GLY A 1 552 ? 36.997 11.266 41.579 1.00 27.57 550 GLY C CA 1
ATOM 3963 C C . GLY A 1 552 ? 36.217 11.412 40.279 1.00 29.26 550 GLY C C 1
ATOM 3964 O O . GLY A 1 552 ? 35.792 10.390 39.727 1.00 30.27 550 GLY C O 1
ATOM 3965 N N . GLY A 1 553 ? 36.091 12.652 39.813 1.00 30.86 551 GLY C N 1
ATOM 3966 C CA . GLY A 1 553 ? 35.444 13.035 38.551 1.00 33.68 551 GLY C CA 1
ATOM 3967 C C . GLY A 1 553 ? 34.018 13.516 38.768 1.00 35.40 551 GLY C C 1
ATOM 3968 O O . GLY A 1 553 ? 33.796 14.351 39.655 1.00 30.36 551 GLY C O 1
ATOM 3969 N N . MET A 1 554 ? 33.102 12.946 37.985 1.00 32.52 552 MET C N 1
ATOM 3970 C CA . MET A 1 554 ? 31.724 13.394 37.694 1.00 32.79 552 MET C CA 1
ATOM 3971 C C . MET A 1 554 ? 31.778 14.448 36.602 1.00 34.32 552 MET C C 1
ATOM 3972 O O . MET A 1 554 ? 32.699 15.255 36.576 1.00 34.75 552 MET C O 1
ATOM 3977 N N . CYS A 1 555 ? 30.769 14.401 35.748 1.00 37.40 553 CYS C N 1
ATOM 3978 C CA . CYS A 1 555 ? 30.511 15.344 34.653 1.00 38.92 553 CYS C CA 1
ATOM 3979 C C . CYS A 1 555 ? 29.279 16.162 35.001 1.00 36.41 553 CYS C C 1
ATOM 3980 O O . CYS A 1 555 ? 28.304 15.543 35.372 1.00 38.99 553 CYS C O 1
ATOM 3983 N N . TRP A 1 556 ? 29.327 17.483 34.858 1.00 36.71 554 TRP C N 1
ATOM 3984 C CA . TRP A 1 556 ? 28.142 18.375 34.873 1.00 39.71 554 TRP C CA 1
ATOM 3985 C C . TRP A 1 556 ? 27.412 18.295 33.528 1.00 42.68 554 TRP C C 1
ATOM 3986 O O . TRP A 1 556 ? 28.062 18.496 32.492 1.00 40.19 554 TRP C O 1
ATOM 3997 N N . VAL A 1 557 ? 26.119 18.013 33.527 1.00 44.38 555 VAL C N 1
ATOM 3998 C CA . VAL A 1 557 ? 25.264 18.271 32.321 1.00 47.37 555 VAL C CA 1
ATOM 3999 C C . VAL A 1 557 ? 24.069 19.107 32.762 1.00 47.65 555 VAL C C 1
ATOM 4000 O O . VAL A 1 557 ? 23.599 18.902 33.901 1.00 47.46 555 VAL C O 1
ATOM 4004 N N . GLN A 1 558 ? 23.603 19.980 31.862 1.00 43.20 556 GLN C N 1
ATOM 4005 C CA . GLN A 1 558 ? 22.597 21.035 32.130 1.00 47.04 556 GLN C CA 1
ATOM 4006 C C . GLN A 1 558 ? 21.348 20.368 32.707 1.00 46.43 556 GLN C C 1
ATOM 4007 O O . GLN A 1 558 ? 20.833 20.872 33.708 1.00 51.65 556 GLN C O 1
ATOM 4013 N N . ASN A 1 559 ? 20.870 19.281 32.111 1.00 45.29 557 ASN C N 1
ATOM 4014 C CA . ASN A 1 559 ? 19.535 18.743 32.471 1.00 51.61 557 ASN C CA 1
ATOM 4015 C C . ASN A 1 559 ? 19.620 17.270 32.812 1.00 46.21 557 ASN C C 1
ATOM 4016 O O . ASN A 1 559 ? 20.411 16.552 32.201 1.00 47.59 557 ASN C O 1
ATOM 4021 N N . VAL A 1 560 ? 18.793 16.871 33.773 1.00 45.74 558 VAL C N 1
ATOM 4022 C CA . VAL A 1 560 ? 18.595 15.457 34.185 1.00 44.73 558 VAL C CA 1
ATOM 4023 C C . VAL A 1 560 ? 18.247 14.661 32.926 1.00 53.05 558 VAL C C 1
ATOM 4024 O O . VAL A 1 560 ? 17.342 15.096 32.187 1.00 49.61 558 VAL C O 1
ATOM 4028 N N . GLY A 1 561 ? 18.962 13.561 32.682 1.00 51.80 559 GLY C N 1
ATOM 4029 C CA . GLY A 1 561 ? 18.782 12.705 31.494 1.00 51.01 559 GLY C CA 1
ATOM 4030 C C . GLY A 1 561 ? 19.612 13.125 30.286 1.00 48.74 559 GLY C C 1
ATOM 4031 O O . GLY A 1 561 ? 19.661 12.339 29.347 1.00 50.75 559 GLY C O 1
ATOM 4032 N N . ASP A 1 562 ? 20.270 14.287 30.270 1.00 49.46 560 ASP C N 1
ATOM 4033 C CA . ASP A 1 562 ? 21.156 14.662 29.135 1.00 50.43 560 ASP C CA 1
ATOM 4034 C C . ASP A 1 562 ? 22.233 13.583 28.945 1.00 54.61 560 ASP C C 1
ATOM 4035 O O . ASP A 1 562 ? 22.564 12.843 29.911 1.00 52.09 560 ASP C O 1
ATOM 4040 N N . SER A 1 563 ? 22.750 13.482 27.724 1.00 53.75 561 SER C N 1
ATOM 4041 C CA . SER A 1 563 ? 23.832 12.545 27.346 1.00 49.42 561 SER C CA 1
ATOM 4042 C C . SER A 1 563 ? 25.135 12.977 28.014 1.00 43.89 561 SER C C 1
ATOM 4043 O O . SER A 1 563 ? 25.452 14.186 27.942 1.00 44.05 561 SER C O 1
ATOM 4046 N N . THR A 1 564 ? 25.894 12.015 28.540 1.00 44.14 562 THR C N 1
ATOM 4047 C CA . THR A 1 564 ? 27.257 12.243 29.100 1.00 49.20 562 THR C CA 1
ATOM 4048 C C . THR A 1 564 ? 28.347 11.977 28.050 1.00 56.52 562 THR C C 1
ATOM 4049 O O . THR A 1 564 ? 29.529 12.120 28.422 1.00 51.57 562 THR C O 1
ATOM 4053 N N . ALA A 1 565 ? 27.991 11.647 26.791 1.00 53.93 563 ALA C N 1
ATOM 4054 C CA . ALA A 1 565 ? 28.945 11.197 25.739 1.00 49.85 563 ALA C CA 1
ATOM 4055 C C . ALA A 1 565 ? 30.023 12.267 25.493 1.00 45.68 563 ALA C C 1
ATOM 4056 O O . ALA A 1 565 ? 31.165 11.889 25.216 1.00 53.62 563 ALA C O 1
ATOM 4058 N N . GLY A 1 566 ? 29.689 13.554 25.617 1.00 44.15 564 GLY C N 1
ATOM 4059 C CA . GLY A 1 566 ? 30.657 14.662 25.488 1.00 46.26 564 GLY C CA 1
ATOM 4060 C C . GLY A 1 566 ? 31.538 14.858 26.733 1.00 46.73 564 GLY C C 1
ATOM 4061 O O . GLY A 1 566 ? 32.330 15.847 26.757 1.00 45.86 564 GLY C O 1
ATOM 4062 N N . CYS A 1 567 ? 31.412 14.011 27.761 1.00 44.87 565 CYS C N 1
ATOM 4063 C CA . CYS A 1 567 ? 32.126 14.186 29.060 1.00 45.97 565 CYS C CA 1
ATOM 4064 C C . CYS A 1 567 ? 33.528 13.588 28.955 1.00 43.85 565 CYS C C 1
ATOM 4065 O O . CYS A 1 567 ? 33.660 12.523 28.351 1.00 40.69 565 CYS C O 1
ATOM 4068 N N . ASP A 1 568 ? 34.536 14.250 29.526 1.00 39.72 566 ASP C N 1
ATOM 4069 C CA . ASP A 1 568 ? 35.881 13.656 29.687 1.00 42.03 566 ASP C CA 1
ATOM 4070 C C . ASP A 1 568 ? 35.786 12.485 30.689 1.00 41.17 566 ASP C C 1
ATOM 4071 O O . ASP A 1 568 ? 35.833 12.719 31.916 1.00 41.44 566 ASP C O 1
ATOM 4076 N N . LYS A 1 569 ? 35.741 11.241 30.214 1.00 37.51 567 LYS C N 1
ATOM 4077 C CA . LYS A 1 569 ? 35.654 10.043 31.099 1.00 36.83 567 LYS C CA 1
ATOM 4078 C C . LYS A 1 569 ? 37.001 9.741 31.772 1.00 37.97 567 LYS C C 1
ATOM 4079 O O . LYS A 1 569 ? 36.992 8.992 32.749 1.00 34.52 567 LYS C O 1
ATOM 4085 N N . THR A 1 570 ? 38.120 10.320 31.331 1.00 37.08 568 THR C N 1
ATOM 4086 C CA . THR A 1 570 ? 39.448 9.977 31.912 1.00 36.06 568 THR C CA 1
ATOM 4087 C C . THR A 1 570 ? 39.527 10.474 33.362 1.00 33.09 568 THR C C 1
ATOM 4088 O O . THR A 1 570 ? 40.403 9.999 34.084 1.00 32.13 568 THR C O 1
ATOM 4092 N N . VAL A 1 571 ? 38.678 11.435 33.754 1.00 34.89 569 VAL C N 1
ATOM 4093 C CA . VAL A 1 571 ? 38.756 12.020 35.119 1.00 32.97 569 VAL C CA 1
ATOM 4094 C C . VAL A 1 571 ? 37.763 11.295 36.036 1.00 35.74 569 VAL C C 1
ATOM 4095 O O . VAL A 1 571 ? 37.810 11.560 37.237 1.00 32.71 569 VAL C O 1
ATOM 4099 N N . ASP A 1 572 ? 36.931 10.390 35.513 1.00 35.02 570 ASP C N 1
ATOM 4100 C CA . ASP A 1 572 ? 35.936 9.653 36.338 1.00 34.89 570 ASP C CA 1
ATOM 4101 C C . ASP A 1 572 ? 36.574 8.359 36.816 1.00 35.50 570 ASP C C 1
ATOM 4102 O O . ASP A 1 572 ? 37.167 7.667 35.991 1.00 33.64 570 ASP C O 1
ATOM 4107 N N . HIS A 1 573 ? 36.461 8.032 38.099 1.00 30.19 571 HIS C N 1
ATOM 4108 C CA . HIS A 1 573 ? 37.115 6.852 38.693 1.00 28.69 571 HIS C CA 1
ATOM 4109 C C . HIS A 1 573 ? 36.083 6.137 39.559 1.00 34.72 571 HIS C C 1
ATOM 4110 O O . HIS A 1 573 ? 35.981 6.403 40.820 1.00 31.40 571 HIS C O 1
ATOM 4117 N N . SER A 1 574 ? 35.274 5.354 38.871 1.00 31.74 572 SER C N 1
ATOM 4118 C CA . SER A 1 574 ? 34.150 4.611 39.479 1.00 31.86 572 SER C CA 1
ATOM 4119 C C . SER A 1 574 ? 34.742 3.389 40.146 1.00 32.77 572 SER C C 1
ATOM 4120 O O . SER A 1 574 ? 34.438 2.261 39.716 1.00 33.16 572 SER C O 1
ATOM 4123 N N . ASP A 1 575 ? 35.600 3.596 41.139 1.00 29.53 573 ASP C N 1
ATOM 4124 C CA . ASP A 1 575 ? 36.395 2.496 41.737 1.00 29.59 573 ASP C CA 1
ATOM 4125 C C . ASP A 1 575 ? 37.025 2.950 43.039 1.00 31.48 573 ASP C C 1
ATOM 4126 O O . ASP A 1 575 ? 36.942 4.151 43.373 1.00 32.76 573 ASP C O 1
ATOM 4131 N N . GLY A 1 576 ? 37.697 2.022 43.703 1.00 29.82 574 GLY C N 1
ATOM 4132 C CA . GLY A 1 576 ? 38.470 2.306 44.910 1.00 32.45 574 GLY C CA 1
ATOM 4133 C C . GLY A 1 576 ? 39.557 1.286 45.104 1.00 30.26 574 GLY C C 1
ATOM 4134 O O . GLY A 1 576 ? 39.675 0.374 44.264 1.00 30.74 574 GLY C O 1
ATOM 4135 N N . GLU A 1 577 ? 40.394 1.519 46.106 1.00 29.47 575 GLU C N 1
ATOM 4136 C CA . GLU A 1 577 ? 41.571 0.687 46.414 1.00 30.68 575 GLU C CA 1
ATOM 4137 C C . GLU A 1 577 ? 41.757 0.820 47.907 1.00 31.75 575 GLU C C 1
ATOM 4138 O O . GLU A 1 577 ? 41.349 1.874 48.475 1.00 30.81 575 GLU C O 1
ATOM 4144 N N . ILE A 1 578 ? 42.269 -0.241 48.522 1.00 28.69 576 ILE C N 1
ATOM 4145 C CA . ILE A 1 578 ? 42.319 -0.354 49.989 1.00 29.95 576 ILE C CA 1
ATOM 4146 C C . ILE A 1 578 ? 43.772 -0.431 50.400 1.00 30.45 576 ILE C C 1
ATOM 4147 O O . ILE A 1 578 ? 44.518 -1.267 49.816 1.00 32.25 576 ILE C O 1
ATOM 4152 N N . PHE A 1 579 ? 44.170 0.433 51.321 1.00 30.26 577 PHE C N 1
ATOM 4153 C CA . PHE A 1 579 ? 45.555 0.515 51.834 1.00 28.27 577 PHE C CA 1
ATOM 4154 C C . PHE A 1 579 ? 45.645 -0.250 53.137 1.00 31.72 577 PHE C C 1
ATOM 4155 O O . PHE A 1 579 ? 44.881 0.043 54.064 1.00 30.39 577 PHE C O 1
ATOM 4163 N N . GLU A 1 580 ? 46.596 -1.176 53.201 1.00 29.80 578 GLU C N 1
ATOM 4164 C CA . GLU A 1 580 ? 47.044 -1.798 54.457 1.00 31.92 578 GLU C CA 1
ATOM 4165 C C . GLU A 1 580 ? 48.191 -0.990 55.029 1.00 31.29 578 GLU C C 1
ATOM 4166 O O . GLU A 1 580 ? 49.289 -0.984 54.482 1.00 35.16 578 GLU C O 1
ATOM 4172 N N . PRO A 1 581 ? 48.008 -0.302 56.181 1.00 28.80 579 PRO C N 1
ATOM 4173 C CA . PRO A 1 581 ? 49.117 0.416 56.793 1.00 29.53 579 PRO C CA 1
ATOM 4174 C C . PRO A 1 581 ? 50.271 -0.448 57.300 1.00 30.43 579 PRO C C 1
ATOM 4175 O O . PRO A 1 581 ? 50.106 -1.642 57.554 1.00 33.15 579 PRO C O 1
ATOM 4179 N N . PRO A 1 582 ? 51.461 0.164 57.522 1.00 33.64 580 PRO C N 1
ATOM 4180 C CA . PRO A 1 582 ? 52.639 -0.535 58.067 1.00 34.32 580 PRO C CA 1
ATOM 4181 C C . PRO A 1 582 ? 52.375 -1.414 59.301 1.00 40.24 580 PRO C C 1
ATOM 4182 O O . PRO A 1 582 ? 52.956 -2.512 59.405 1.00 36.22 580 PRO C O 1
ATOM 4186 N N . TYR A 1 583 ? 51.473 -0.967 60.198 1.00 35.85 581 TYR C N 1
ATOM 4187 C CA . TYR A 1 583 ? 51.186 -1.670 61.471 1.00 33.93 581 TYR C CA 1
ATOM 4188 C C . TYR A 1 583 ? 50.560 -3.046 61.191 1.00 33.07 581 TYR C C 1
ATOM 4189 O O . TYR A 1 583 ? 50.416 -3.828 62.152 1.00 38.21 581 TYR C O 1
ATOM 4198 N N . LEU A 1 584 ? 50.155 -3.361 59.956 1.00 33.07 582 LEU C N 1
ATOM 4199 C CA . LEU A 1 584 ? 49.603 -4.709 59.707 1.00 33.27 582 LEU C CA 1
ATOM 4200 C C . LEU A 1 584 ? 50.739 -5.696 59.347 1.00 34.25 582 LEU C C 1
ATOM 4201 O O . LEU A 1 584 ? 50.393 -6.852 59.082 1.00 32.31 582 LEU C O 1
ATOM 4206 N N . PHE A 1 585 ? 51.995 -5.245 59.280 1.00 33.36 583 PHE C N 1
ATOM 4207 C CA . PHE A 1 585 ? 53.107 -6.068 58.731 1.00 33.46 583 PHE C CA 1
ATOM 4208 C C . PHE A 1 585 ? 54.200 -6.225 59.770 1.00 33.66 583 PHE C C 1
ATOM 4209 O O . PHE A 1 585 ? 54.589 -5.249 60.420 1.00 33.95 583 PHE C O 1
ATOM 4217 N N . ASN A 1 586 ? 54.712 -7.453 59.867 1.00 35.56 584 ASN C N 1
ATOM 4218 C CA . ASN A 1 586 ? 55.990 -7.770 60.557 1.00 35.76 584 ASN C CA 1
ATOM 4219 C C . ASN A 1 586 ? 57.159 -7.193 59.734 1.00 33.61 584 ASN C C 1
ATOM 4220 O O . ASN A 1 586 ? 56.959 -6.874 58.553 1.00 34.25 584 ASN C O 1
ATOM 4225 N N . GLU A 1 587 ? 58.344 -7.104 60.329 1.00 33.51 585 GLU C N 1
ATOM 4226 C CA . GLU A 1 587 ? 59.583 -6.603 59.657 1.00 36.03 585 GLU C CA 1
ATOM 4227 C C . GLU A 1 587 ? 59.914 -7.449 58.431 1.00 34.52 585 GLU C C 1
ATOM 4228 O O . GLU A 1 587 ? 60.639 -6.937 57.572 1.00 34.13 585 GLU C O 1
ATOM 4234 N N . ASP A 1 588 ? 59.428 -8.694 58.334 1.00 34.56 586 ASP C N 1
ATOM 4235 C CA . ASP A 1 588 ? 59.736 -9.569 57.161 1.00 35.38 586 ASP C CA 1
ATOM 4236 C C . ASP A 1 588 ? 58.651 -9.436 56.107 1.00 34.68 586 ASP C C 1
ATOM 4237 O O . ASP A 1 588 ? 58.721 -10.167 55.111 1.00 32.32 586 ASP C O 1
ATOM 4242 N N . GLY A 1 589 ? 57.672 -8.538 56.295 1.00 31.40 587 GLY C N 1
ATOM 4243 C CA . GLY A 1 589 ? 56.609 -8.357 55.294 1.00 31.99 587 GLY C CA 1
ATOM 4244 C C . GLY A 1 589 ? 55.448 -9.334 55.449 1.00 31.59 587 GLY C C 1
ATOM 4245 O O . GLY A 1 589 ? 54.484 -9.219 54.640 1.00 37.71 587 GLY C O 1
ATOM 4246 N N . SER A 1 590 ? 55.539 -10.307 56.369 1.00 32.93 588 SER C N 1
ATOM 4247 C CA . SER A 1 590 ? 54.411 -11.211 56.715 1.00 32.07 588 SER C CA 1
ATOM 4248 C C . SER A 1 590 ? 53.344 -10.365 57.433 1.00 36.85 588 SER C C 1
ATOM 4249 O O . SER A 1 590 ? 53.713 -9.313 58.002 1.00 33.72 588 SER C O 1
ATOM 4252 N N . ARG A 1 591 ? 52.091 -10.805 57.450 1.00 37.65 589 ARG C N 1
ATOM 4253 C CA . ARG A 1 591 ? 51.003 -10.081 58.174 1.00 44.02 589 ARG C CA 1
ATOM 4254 C C . ARG A 1 591 ? 51.164 -10.339 59.680 1.00 41.29 589 ARG C C 1
ATOM 4255 O O . ARG A 1 591 ? 51.295 -11.494 60.085 1.00 40.81 589 ARG C O 1
ATOM 4263 N N . ALA A 1 592 ? 51.271 -9.279 60.473 1.00 37.62 590 ALA C N 1
ATOM 4264 C CA . ALA A 1 592 ? 51.456 -9.352 61.939 1.00 36.77 590 ALA C CA 1
ATOM 4265 C C . ALA A 1 592 ? 50.194 -9.941 62.595 1.00 38.67 590 ALA C C 1
ATOM 4266 O O . ALA A 1 592 ? 49.061 -9.749 62.091 1.00 37.61 590 ALA C O 1
ATOM 4268 N N . ALA A 1 593 ? 50.393 -10.696 63.664 1.00 38.40 591 ALA C N 1
ATOM 4269 C CA . ALA A 1 593 ? 49.310 -11.379 64.405 1.00 40.03 591 ALA C CA 1
ATOM 4270 C C . ALA A 1 593 ? 48.461 -10.302 65.093 1.00 32.89 591 ALA C C 1
ATOM 4271 O O . ALA A 1 593 ? 49.029 -9.470 65.808 1.00 35.35 591 ALA C O 1
ATOM 4273 N N . ARG A 1 594 ? 47.166 -10.297 64.801 1.00 35.22 592 ARG C N 1
ATOM 4274 C CA . ARG A 1 594 ? 46.232 -9.259 65.295 1.00 37.65 592 ARG C CA 1
ATOM 4275 C C . ARG A 1 594 ? 45.601 -9.771 66.575 1.00 38.49 592 ARG C C 1
ATOM 4276 O O . ARG A 1 594 ? 45.130 -10.909 66.609 1.00 36.70 592 ARG C O 1
ATOM 4284 N N . PRO A 1 595 ? 45.484 -8.919 67.606 1.00 38.43 593 PRO C N 1
ATOM 4285 C CA . PRO A 1 595 ? 44.615 -9.223 68.728 1.00 39.37 593 PRO C CA 1
ATOM 4286 C C . PRO A 1 595 ? 43.220 -9.581 68.217 1.00 40.05 593 PRO C C 1
ATOM 4287 O O . PRO A 1 595 ? 42.823 -9.081 67.147 1.00 39.02 593 PRO C O 1
ATOM 4291 N N . VAL A 1 596 ? 42.498 -10.405 68.982 1.00 39.10 594 VAL C N 1
ATOM 4292 C CA . VAL A 1 596 ? 41.089 -10.777 68.684 1.00 39.24 594 VAL C CA 1
ATOM 4293 C C . VAL A 1 596 ? 40.239 -10.351 69.882 1.00 40.40 594 VAL C C 1
ATOM 4294 O O . VAL A 1 596 ? 40.527 -10.800 71.006 1.00 38.79 594 VAL C O 1
ATOM 4298 N N . ILE A 1 597 ? 39.269 -9.468 69.656 1.00 40.62 595 ILE C N 1
ATOM 4299 C CA . ILE A 1 597 ? 38.229 -9.152 70.675 1.00 38.94 595 ILE C CA 1
ATOM 4300 C C . ILE A 1 597 ? 37.212 -10.297 70.593 1.00 38.83 595 ILE C C 1
ATOM 4301 O O . ILE A 1 597 ? 36.407 -10.296 69.654 1.00 39.27 595 ILE C O 1
ATOM 4306 N N . SER A 1 598 ? 37.314 -11.296 71.477 1.00 47.32 596 SER C N 1
ATOM 4307 C CA . SER A 1 598 ? 36.595 -12.602 71.329 1.00 48.38 596 SER C CA 1
ATOM 4308 C C . SER A 1 598 ? 35.173 -12.493 71.874 1.00 48.69 596 SER C C 1
ATOM 4309 O O . SER A 1 598 ? 34.315 -13.255 71.403 1.00 49.49 596 SER C O 1
ATOM 4312 N N . ALA A 1 599 ? 34.935 -11.566 72.802 1.00 47.01 597 ALA C N 1
ATOM 4313 C CA . ALA A 1 599 ? 33.624 -11.397 73.466 1.00 50.19 597 ALA C CA 1
ATOM 4314 C C . ALA A 1 599 ? 33.442 -9.926 73.863 1.00 46.00 597 ALA C C 1
ATOM 4315 O O . ALA A 1 599 ? 34.340 -9.340 74.518 1.00 49.55 597 ALA C O 1
ATOM 4317 N N . ILE A 1 600 ? 32.309 -9.351 73.453 1.00 45.86 598 ILE C N 1
ATOM 4318 C CA . ILE A 1 600 ? 31.891 -7.990 73.895 1.00 39.73 598 ILE C CA 1
ATOM 4319 C C . ILE A 1 600 ? 30.374 -7.933 73.731 1.00 34.47 598 ILE C C 1
ATOM 4320 O O . ILE A 1 600 ? 29.854 -8.466 72.731 1.00 37.61 598 ILE C O 1
ATOM 4325 N N . SER A 1 601 ? 29.658 -7.428 74.733 1.00 38.43 599 SER C N 1
ATOM 4326 C CA . SER A 1 601 ? 28.183 -7.271 74.668 1.00 40.36 599 SER C CA 1
ATOM 4327 C C . SER A 1 601 ? 27.829 -6.316 73.521 1.00 37.64 599 SER C C 1
ATOM 4328 O O . SER A 1 601 ? 28.522 -5.279 73.390 1.00 40.98 599 SER C O 1
ATOM 4331 N N . ALA A 1 602 ? 26.735 -6.594 72.816 1.00 39.04 600 ALA C N 1
ATOM 4332 C CA . ALA A 1 602 ? 26.127 -5.698 71.816 1.00 37.51 600 ALA C CA 1
ATOM 4333 C C . ALA A 1 602 ? 25.294 -4.590 72.495 1.00 43.07 600 ALA C C 1
ATOM 4334 O O . ALA A 1 602 ? 24.665 -3.814 71.756 1.00 46.77 600 ALA C O 1
ATOM 4336 N N . ASP A 1 603 ? 25.272 -4.486 73.829 1.00 43.55 601 ASP C N 1
ATOM 4337 C CA . ASP A 1 603 ? 24.386 -3.486 74.504 1.00 41.71 601 ASP C CA 1
ATOM 4338 C C . ASP A 1 603 ? 24.952 -2.090 74.276 1.00 39.97 601 ASP C C 1
ATOM 4339 O O . ASP A 1 603 ? 26.153 -1.901 74.264 1.00 33.56 601 ASP C O 1
ATOM 4344 N N . PRO A 1 604 ? 24.091 -1.060 74.174 1.00 41.68 602 PRO C N 1
ATOM 4345 C CA . PRO A 1 604 ? 24.573 0.307 74.121 1.00 38.20 602 PRO C CA 1
ATOM 4346 C C . PRO A 1 604 ? 25.194 0.636 75.471 1.00 36.87 602 PRO C C 1
ATOM 4347 O O . PRO A 1 604 ? 24.940 -0.026 76.428 1.00 40.90 602 PRO C O 1
ATOM 4351 N N . ILE A 1 605 ? 25.991 1.678 75.499 1.00 31.06 603 ILE C N 1
ATOM 4352 C CA . ILE A 1 605 ? 26.752 2.099 76.690 1.00 35.17 603 ILE C CA 1
ATOM 4353 C C . ILE A 1 605 ? 26.755 3.620 76.711 1.00 40.32 603 ILE C C 1
ATOM 4354 O O . ILE A 1 605 ? 26.784 4.247 75.602 1.00 36.87 603 ILE C O 1
ATOM 4359 N N . LYS A 1 606 ? 26.775 4.170 77.925 1.00 35.99 604 LYS C N 1
ATOM 4360 C CA . LYS A 1 606 ? 26.725 5.625 78.186 1.00 38.29 604 LYS C CA 1
ATOM 4361 C C . LYS A 1 606 ? 28.126 6.090 78.493 1.00 36.83 604 LYS C C 1
ATOM 4362 O O . LYS A 1 606 ? 28.935 5.258 78.903 1.00 42.07 604 LYS C O 1
ATOM 4368 N N . ALA A 1 607 ? 28.376 7.379 78.290 1.00 34.22 605 ALA C N 1
ATOM 4369 C CA . ALA A 1 607 ? 29.585 8.078 78.734 1.00 34.85 605 ALA C CA 1
ATOM 4370 C C . ALA A 1 607 ? 29.787 7.787 80.224 1.00 40.88 605 ALA C C 1
ATOM 4371 O O . ALA A 1 607 ? 28.787 7.730 80.955 1.00 37.01 605 ALA C O 1
ATOM 4373 N N . GLY A 1 608 ? 31.032 7.569 80.638 1.00 37.82 606 GLY C N 1
ATOM 4374 C CA . GLY A 1 608 ? 31.393 7.326 82.050 1.00 41.96 606 GLY C CA 1
ATOM 4375 C C . GLY A 1 608 ? 31.241 5.872 82.472 1.00 36.69 606 GLY C C 1
ATOM 4376 O O . GLY A 1 608 ? 31.844 5.486 83.465 1.00 44.16 606 GLY C O 1
ATOM 4377 N N . ALA A 1 609 ? 30.514 5.056 81.733 1.00 35.79 607 ALA C N 1
ATOM 4378 C CA . ALA A 1 609 ? 30.366 3.615 82.020 1.00 40.79 607 ALA C CA 1
ATOM 4379 C C . ALA A 1 609 ? 31.651 2.846 81.665 1.00 44.08 607 ALA C C 1
ATOM 4380 O O . ALA A 1 609 ? 32.553 3.419 81.001 1.00 47.24 607 ALA C O 1
ATOM 4382 N N . THR A 1 610 ? 31.727 1.589 82.114 1.00 45.18 608 THR C N 1
ATOM 4383 C CA . THR A 1 610 ? 32.908 0.693 81.951 1.00 45.27 608 THR C CA 1
ATOM 4384 C C . THR A 1 610 ? 32.585 -0.317 80.858 1.00 39.03 608 THR C C 1
ATOM 4385 O O . THR A 1 610 ? 31.622 -1.093 80.982 1.00 39.95 608 THR C O 1
ATOM 4389 N N . LEU A 1 611 ? 33.364 -0.260 79.786 1.00 39.61 609 LEU C N 1
ATOM 4390 C CA . LEU A 1 611 ? 33.299 -1.237 78.682 1.00 44.69 609 LEU C CA 1
ATOM 4391 C C . LEU A 1 611 ? 34.221 -2.403 79.056 1.00 37.92 609 LEU C C 1
ATOM 4392 O O . LEU A 1 611 ? 35.371 -2.123 79.446 1.00 42.10 609 LEU C O 1
ATOM 4397 N N . THR A 1 612 ? 33.720 -3.629 78.932 1.00 40.79 610 THR C N 1
ATOM 4398 C CA . THR A 1 612 ? 34.499 -4.861 79.206 1.00 47.17 610 THR C CA 1
ATOM 4399 C C . THR A 1 612 ? 34.437 -5.736 77.961 1.00 39.53 610 THR C C 1
ATOM 4400 O O . THR A 1 612 ? 33.403 -5.758 77.254 1.00 46.23 610 THR C O 1
ATOM 4404 N N . PHE A 1 613 ? 35.523 -6.436 77.696 1.00 41.12 611 PHE C N 1
ATOM 4405 C CA . PHE A 1 613 ? 35.636 -7.286 76.493 1.00 42.33 611 PHE C CA 1
ATOM 4406 C C . PHE A 1 613 ? 36.783 -8.265 76.733 1.00 38.39 611 PHE C C 1
ATOM 4407 O O . PHE A 1 613 ? 37.701 -7.961 77.515 1.00 39.60 611 PHE C O 1
ATOM 4415 N N . THR A 1 614 ? 36.659 -9.441 76.129 1.00 39.79 612 THR C N 1
ATOM 4416 C CA . THR A 1 614 ? 37.710 -10.478 76.157 1.00 49.79 612 THR C CA 1
ATOM 4417 C C . THR A 1 614 ? 38.638 -10.304 74.945 1.00 46.04 612 THR C C 1
ATOM 4418 O O . THR A 1 614 ? 38.122 -10.198 73.820 1.00 43.72 612 THR C O 1
ATOM 4422 N N . VAL A 1 615 ? 39.950 -10.312 75.199 1.00 43.59 613 VAL C N 1
ATOM 4423 C CA . VAL A 1 615 ? 41.024 -10.199 74.172 1.00 45.10 613 VAL C CA 1
ATOM 4424 C C . VAL A 1 615 ? 41.856 -11.486 74.165 1.00 48.20 613 VAL C C 1
ATOM 4425 O O . VAL A 1 615 ? 42.394 -11.833 75.240 1.00 50.54 613 VAL C O 1
ATOM 4429 N N . GLU A 1 616 ? 42.005 -12.118 72.990 1.00 46.33 614 GLU C N 1
ATOM 4430 C CA . GLU A 1 616 ? 42.890 -13.307 72.801 1.00 42.91 614 GLU C CA 1
ATOM 4431 C C . GLU A 1 616 ? 43.958 -12.968 71.748 1.00 47.09 614 GLU C C 1
ATOM 4432 O O . GLU A 1 616 ? 43.755 -12.018 70.954 1.00 43.61 614 GLU C O 1
ATOM 4438 N N . GLY A 1 617 ? 45.091 -13.678 71.775 1.00 44.86 615 GLY C N 1
ATOM 4439 C CA . GLY A 1 617 ? 46.081 -13.694 70.680 1.00 46.09 615 GLY C CA 1
ATOM 4440 C C . GLY A 1 617 ? 47.046 -12.520 70.763 1.00 46.14 615 GLY C C 1
ATOM 4441 O O . GLY A 1 617 ? 47.615 -12.146 69.713 1.00 49.00 615 GLY C O 1
ATOM 4442 N N . VAL A 1 618 ? 47.269 -11.986 71.968 1.00 47.97 616 VAL C N 1
ATOM 4443 C CA . VAL A 1 618 ? 48.235 -10.874 72.221 1.00 50.35 616 VAL C CA 1
ATOM 4444 C C . VAL A 1 618 ? 49.374 -11.365 73.121 1.00 48.39 616 VAL C C 1
ATOM 4445 O O . VAL A 1 618 ? 49.086 -11.948 74.189 1.00 49.79 616 VAL C O 1
ATOM 4449 N N . GLU A 1 619 ? 50.617 -11.076 72.729 1.00 46.34 617 GLU C N 1
ATOM 4450 C CA . GLU A 1 619 ? 51.819 -11.185 73.594 1.00 50.51 617 GLU C CA 1
ATOM 4451 C C . GLU A 1 619 ? 51.960 -9.866 74.351 1.00 47.86 617 GLU C C 1
ATOM 4452 O O . GLU A 1 619 ? 52.261 -8.844 73.711 1.00 51.19 617 GLU C O 1
ATOM 4458 N N . GLY A 1 620 ? 51.702 -9.898 75.654 1.00 45.00 618 GLY C N 1
ATOM 4459 C CA . GLY A 1 620 ? 51.743 -8.715 76.526 1.00 48.21 618 GLY C CA 1
ATOM 4460 C C . GLY A 1 620 ? 50.400 -8.001 76.514 1.00 48.07 618 GLY C C 1
ATOM 4461 O O . GLY A 1 620 ? 49.427 -8.592 76.051 1.00 51.01 618 GLY C O 1
ATOM 4462 N N . GLN A 1 621 ? 50.356 -6.771 77.013 1.00 50.14 619 GLN C N 1
ATOM 4463 C CA . GLN A 1 621 ? 49.084 -6.063 77.309 1.00 50.63 619 GLN C CA 1
ATOM 4464 C C . GLN A 1 621 ? 48.705 -5.162 76.122 1.00 41.60 619 GLN C C 1
ATOM 4465 O O . GLN A 1 621 ? 49.512 -4.305 75.737 1.00 44.52 619 GLN C O 1
ATOM 4471 N N . GLY A 1 622 ? 47.525 -5.403 75.552 1.00 48.96 620 GLY C N 1
ATOM 4472 C CA . GLY A 1 622 ? 46.929 -4.600 74.472 1.00 47.28 620 GLY C CA 1
ATOM 4473 C C . GLY A 1 622 ? 46.583 -3.187 74.935 1.00 48.47 620 GLY C C 1
ATOM 4474 O O . GLY A 1 622 ? 46.528 -2.939 76.176 1.00 44.81 620 GLY C O 1
ATOM 4475 N N . THR A 1 623 ? 46.448 -2.271 73.971 1.00 44.66 621 THR C N 1
ATOM 4476 C CA . THR A 1 623 ? 45.859 -0.925 74.170 1.00 41.79 621 THR C CA 1
ATOM 4477 C C . THR A 1 623 ? 44.514 -0.899 73.457 1.00 41.24 621 THR C C 1
ATOM 4478 O O . THR A 1 623 ? 44.242 -1.780 72.595 1.00 41.62 621 THR C O 1
ATOM 4482 N N . ALA A 1 624 ? 43.696 0.091 73.772 1.00 39.14 622 ALA C N 1
ATOM 4483 C CA . ALA A 1 624 ? 42.363 0.184 73.161 1.00 36.67 622 ALA C CA 1
ATOM 4484 C C . ALA A 1 624 ? 42.095 1.652 72.800 1.00 34.65 622 ALA C C 1
ATOM 4485 O O . ALA A 1 624 ? 42.576 2.571 73.479 1.00 36.96 622 ALA C O 1
ATOM 4487 N N . ALA A 1 625 ? 41.370 1.826 71.716 1.00 34.82 623 ALA C N 1
ATOM 4488 C CA . ALA A 1 625 ? 40.929 3.130 71.207 1.00 33.47 623 ALA C CA 1
ATOM 4489 C C . ALA A 1 625 ? 39.580 2.889 70.537 1.00 33.41 623 ALA C C 1
ATOM 4490 O O . ALA A 1 625 ? 39.406 1.831 69.905 1.00 33.54 623 ALA C O 1
ATOM 4492 N N . LEU A 1 626 ? 38.681 3.869 70.648 1.00 31.16 624 LEU C N 1
ATOM 4493 C CA . LEU A 1 626 ? 37.399 3.911 69.917 1.00 30.25 624 LEU C CA 1
ATOM 4494 C C . LEU A 1 626 ? 37.549 4.849 68.720 1.00 34.32 624 LEU C C 1
ATOM 4495 O O . LEU A 1 626 ? 38.168 5.916 68.890 1.00 31.62 624 LEU C O 1
ATOM 4500 N N . ILE A 1 627 ? 37.037 4.473 67.548 1.00 28.39 625 ILE C N 1
ATOM 4501 C CA . ILE A 1 627 ? 37.057 5.426 66.413 1.00 28.48 625 ILE C CA 1
ATOM 4502 C C . ILE A 1 627 ? 35.644 5.476 65.868 1.00 28.43 625 ILE C C 1
ATOM 4503 O O . ILE A 1 627 ? 35.081 4.423 65.520 1.00 29.04 625 ILE C O 1
ATOM 4508 N N . ARG A 1 628 ? 35.081 6.687 65.895 1.00 27.72 626 ARG C N 1
ATOM 4509 C CA . ARG A 1 628 ? 33.708 6.921 65.426 1.00 29.32 626 ARG C CA 1
ATOM 4510 C C . ARG A 1 628 ? 33.640 6.598 63.933 1.00 28.44 626 ARG C C 1
ATOM 4511 O O . ARG A 1 628 ? 34.589 6.968 63.176 1.00 30.13 626 ARG C O 1
ATOM 4519 N N . LEU A 1 629 ? 32.610 5.844 63.559 1.00 26.54 627 LEU C N 1
ATOM 4520 C CA . LEU A 1 629 ? 32.319 5.462 62.169 1.00 26.82 627 LEU C CA 1
ATOM 4521 C C . LEU A 1 629 ? 32.292 6.716 61.270 1.00 30.56 627 LEU C C 1
ATOM 4522 O O . LEU A 1 629 ? 31.739 7.742 61.680 1.00 27.71 627 LEU C O 1
ATOM 4527 N N . GLY A 1 630 ? 32.890 6.613 60.082 1.00 28.53 628 GLY C N 1
ATOM 4528 C CA . GLY A 1 630 ? 33.064 7.749 59.173 1.00 27.88 628 GLY C CA 1
ATOM 4529 C C . GLY A 1 630 ? 31.928 7.926 58.187 1.00 29.67 628 GLY C C 1
ATOM 4530 O O . GLY A 1 630 ? 31.194 6.981 57.863 1.00 28.49 628 GLY C O 1
ATOM 4531 N N . SER A 1 631 ? 31.824 9.157 57.685 1.00 28.15 629 SER C N 1
ATOM 4532 C CA . SER A 1 631 ? 31.029 9.535 56.519 1.00 27.58 629 SER C CA 1
ATOM 4533 C C . SER A 1 631 ? 31.851 10.602 55.810 1.00 28.67 629 SER C C 1
ATOM 4534 O O . SER A 1 631 ? 32.544 11.385 56.497 1.00 28.67 629 SER C O 1
ATOM 4537 N N . VAL A 1 632 ? 31.817 10.652 54.493 1.00 27.96 630 VAL C N 1
ATOM 4538 C CA . VAL A 1 632 ? 32.808 11.513 53.782 1.00 25.18 630 VAL C CA 1
ATOM 4539 C C . VAL A 1 632 ? 32.287 11.933 52.413 1.00 27.00 630 VAL C C 1
ATOM 4540 O O . VAL A 1 632 ? 31.706 11.110 51.696 1.00 27.60 630 VAL C O 1
ATOM 4544 N N . THR A 1 633 ? 32.542 13.199 52.078 1.00 25.76 631 THR C N 1
ATOM 4545 C CA . THR A 1 633 ? 32.351 13.766 50.729 1.00 25.41 631 THR C CA 1
ATOM 4546 C C . THR A 1 633 ? 33.080 15.094 50.682 1.00 27.69 631 THR C C 1
ATOM 4547 O O . THR A 1 633 ? 33.144 15.782 51.740 1.00 25.14 631 THR C O 1
ATOM 4551 N N . HIS A 1 634 ? 33.604 15.446 49.501 1.00 25.86 632 HIS C N 1
ATOM 4552 C CA . HIS A 1 634 ? 34.203 16.772 49.230 1.00 26.42 632 HIS C CA 1
ATOM 4553 C C . HIS A 1 634 ? 35.273 17.129 50.282 1.00 24.24 632 HIS C C 1
ATOM 4554 O O . HIS A 1 634 ? 35.326 18.311 50.666 1.00 28.56 632 HIS C O 1
ATOM 4561 N N . SER A 1 635 ? 36.122 16.196 50.676 1.00 24.60 633 SER C N 1
ATOM 4562 C CA . SER A 1 635 ? 37.253 16.388 51.633 1.00 25.86 633 SER C CA 1
ATOM 4563 C C . SER A 1 635 ? 36.707 16.713 53.033 1.00 26.49 633 SER C C 1
ATOM 4564 O O . SER A 1 635 ? 37.448 17.258 53.891 1.00 26.65 633 SER C O 1
ATOM 4567 N N . VAL A 1 636 ? 35.468 16.297 53.300 1.00 26.69 634 VAL C N 1
ATOM 4568 C CA . VAL A 1 636 ? 34.779 16.538 54.596 1.00 27.92 634 VAL C CA 1
ATOM 4569 C C . VAL A 1 636 ? 34.339 15.191 55.187 1.00 27.73 634 VAL C C 1
ATOM 4570 O O . VAL A 1 636 ? 33.468 14.512 54.582 1.00 27.03 634 VAL C O 1
ATOM 4574 N N . ASN A 1 637 ? 34.818 14.898 56.395 1.00 27.97 635 ASN C N 1
ATOM 4575 C CA . ASN A 1 637 ? 34.434 13.696 57.183 1.00 28.22 635 ASN C CA 1
ATOM 4576 C C . ASN A 1 637 ? 34.192 14.215 58.590 1.00 28.47 635 ASN C C 1
ATOM 4577 O O . ASN A 1 637 ? 35.177 14.339 59.364 1.00 26.62 635 ASN C O 1
ATOM 4582 N N . SER A 1 638 ? 32.961 14.619 58.868 1.00 25.77 636 SER C N 1
ATOM 4583 C CA . SER A 1 638 ? 32.596 15.267 60.149 1.00 29.03 636 SER C CA 1
ATOM 4584 C C . SER A 1 638 ? 32.145 14.204 61.167 1.00 31.05 636 SER C C 1
ATOM 4585 O O . SER A 1 638 ? 31.858 14.582 62.313 1.00 37.89 636 SER C O 1
ATOM 4588 N N . ASP A 1 639 ? 32.192 12.907 60.839 1.00 27.59 637 ASP C N 1
ATOM 4589 C CA . ASP A 1 639 ? 31.689 11.873 61.775 1.00 25.93 637 ASP C CA 1
ATOM 4590 C C . ASP A 1 639 ? 32.846 11.161 62.484 1.00 29.52 637 ASP C C 1
ATOM 4591 O O . ASP A 1 639 ? 32.636 10.755 63.612 1.00 28.17 637 ASP C O 1
ATOM 4596 N N . GLN A 1 640 ? 34.012 11.016 61.854 1.00 28.40 638 GLN C N 1
ATOM 4597 C CA . GLN A 1 640 ? 35.138 10.279 62.467 1.00 26.67 638 GLN C CA 1
ATOM 4598 C C . GLN A 1 640 ? 35.744 11.122 63.599 1.00 27.73 638 GLN C C 1
ATOM 4599 O O . GLN A 1 640 ? 35.764 12.385 63.550 1.00 27.51 638 GLN C O 1
ATOM 4605 N N . ARG A 1 641 ? 36.302 10.423 64.562 1.00 27.52 639 ARG C N 1
ATOM 4606 C CA . ARG A 1 641 ? 37.163 10.969 65.619 1.00 27.54 639 ARG C CA 1
ATOM 4607 C C . ARG A 1 641 ? 37.720 9.788 66.409 1.00 26.24 639 ARG C C 1
ATOM 4608 O O . ARG A 1 641 ? 37.046 8.727 66.496 1.00 29.35 639 ARG C O 1
ATOM 4616 N N . ARG A 1 642 ? 38.906 9.993 66.939 1.00 28.93 640 ARG C N 1
ATOM 4617 C CA . ARG A 1 642 ? 39.548 8.963 67.774 1.00 31.89 640 ARG C CA 1
ATOM 4618 C C . ARG A 1 642 ? 39.449 9.349 69.242 1.00 30.86 640 ARG C C 1
ATOM 4619 O O . ARG A 1 642 ? 39.840 10.478 69.604 1.00 29.07 640 ARG C O 1
ATOM 4627 N N . VAL A 1 643 ? 38.991 8.387 70.037 1.00 31.61 641 VAL C N 1
ATOM 4628 C CA . VAL A 1 643 ? 38.909 8.504 71.520 1.00 32.55 641 VAL C CA 1
ATOM 4629 C C . VAL A 1 643 ? 39.804 7.423 72.126 1.00 29.01 641 VAL C C 1
ATOM 4630 O O . VAL A 1 643 ? 39.370 6.287 72.240 1.00 31.11 641 VAL C O 1
ATOM 4634 N N . PRO A 1 644 ? 41.082 7.707 72.474 1.00 30.89 642 PRO C N 1
ATOM 4635 C CA . PRO A 1 644 ? 41.965 6.691 73.062 1.00 35.58 642 PRO C CA 1
ATOM 4636 C C . PRO A 1 644 ? 41.434 6.358 74.463 1.00 37.24 642 PRO C C 1
ATOM 4637 O O . PRO A 1 644 ? 40.775 7.210 75.034 1.00 34.05 642 PRO C O 1
ATOM 4641 N N . LEU A 1 645 ? 41.622 5.109 74.894 1.00 39.70 643 LEU C N 1
ATOM 4642 C CA . LEU A 1 645 ? 41.112 4.564 76.169 1.00 36.68 643 LEU C CA 1
ATOM 4643 C C . LEU A 1 645 ? 42.309 4.135 77.027 1.00 44.33 643 LEU C C 1
ATOM 4644 O O . LEU A 1 645 ? 43.364 3.816 76.445 1.00 37.90 643 LEU C O 1
ATOM 4649 N N . ASN A 1 646 ? 42.149 4.149 78.351 1.00 41.59 644 ASN C N 1
ATOM 4650 C CA . ASN A 1 646 ? 43.047 3.441 79.313 1.00 47.81 644 ASN C CA 1
ATOM 4651 C C . ASN A 1 646 ? 42.381 2.111 79.646 1.00 42.03 644 ASN C C 1
ATOM 4652 O O . ASN A 1 646 ? 41.142 2.087 79.787 1.00 44.66 644 ASN C O 1
ATOM 4657 N N . VAL A 1 647 ? 43.119 1.002 79.651 1.00 41.69 645 VAL C N 1
ATOM 4658 C CA . VAL A 1 647 ? 42.506 -0.314 79.992 1.00 41.02 645 VAL C CA 1
ATOM 4659 C C . VAL A 1 647 ? 43.180 -0.862 81.254 1.00 45.08 645 VAL C C 1
ATOM 4660 O O . VAL A 1 647 ? 44.289 -0.428 81.583 1.00 43.58 645 VAL C O 1
ATOM 4664 N N . THR A 1 648 ? 42.498 -1.791 81.915 1.00 46.70 646 THR C N 1
ATOM 4665 C CA . THR A 1 648 ? 43.063 -2.662 82.973 1.00 45.24 646 THR C CA 1
ATOM 4666 C C . THR A 1 648 ? 42.733 -4.089 82.577 1.00 47.05 646 THR C C 1
ATOM 4667 O O . THR A 1 648 ? 41.637 -4.305 81.986 1.00 50.62 646 THR C O 1
ATOM 4671 N N . VAL A 1 649 ? 43.632 -5.021 82.889 1.00 50.71 647 VAL C N 1
ATOM 4672 C CA . VAL A 1 649 ? 43.504 -6.444 82.471 1.00 52.65 647 VAL C CA 1
ATOM 4673 C C . VAL A 1 649 ? 43.474 -7.347 83.713 1.00 56.16 647 VAL C C 1
ATOM 4674 O O . VAL A 1 649 ? 44.307 -7.185 84.595 1.00 50.59 647 VAL C O 1
ATOM 4678 N N . SER A 1 650 ? 42.509 -8.253 83.753 1.00 54.98 648 SER C N 1
ATOM 4679 C CA . SER A 1 650 ? 42.470 -9.424 84.650 1.00 60.16 648 SER C CA 1
ATOM 4680 C C . SER A 1 650 ? 42.418 -10.644 83.734 1.00 61.61 648 SER C C 1
ATOM 4681 O O . SER A 1 650 ? 41.331 -10.897 83.149 1.00 59.99 648 SER C O 1
ATOM 4684 N N . GLY A 1 651 ? 43.562 -11.305 83.541 1.00 60.05 649 GLY C N 1
ATOM 4685 C CA . GLY A 1 651 ? 43.695 -12.421 82.582 1.00 58.81 649 GLY C CA 1
ATOM 4686 C C . GLY A 1 651 ? 43.501 -11.942 81.153 1.00 50.75 649 GLY C C 1
ATOM 4687 O O . GLY A 1 651 ? 44.301 -11.134 80.726 1.00 56.20 649 GLY C O 1
ATOM 4688 N N . ASN A 1 652 ? 42.489 -12.461 80.448 1.00 46.52 650 ASN C N 1
ATOM 4689 C CA . ASN A 1 652 ? 42.136 -12.081 79.058 1.00 48.29 650 ASN C CA 1
ATOM 4690 C C . ASN A 1 652 ? 40.964 -11.079 79.091 1.00 54.88 650 ASN C C 1
ATOM 4691 O O . ASN A 1 652 ? 40.364 -10.848 78.021 1.00 48.18 650 ASN C O 1
ATOM 4693 N N . GLU A 1 653 ? 40.601 -10.575 80.279 1.00 52.79 651 GLU C N 1
ATOM 4694 C CA . GLU A 1 653 ? 39.407 -9.714 80.487 1.00 56.66 651 GLU C CA 1
ATOM 4695 C C . GLU A 1 653 ? 39.873 -8.261 80.592 1.00 47.09 651 GLU C C 1
ATOM 4696 O O . GLU A 1 653 ? 40.620 -7.927 81.540 1.00 44.20 651 GLU C O 1
ATOM 4702 N N . TYR A 1 654 ? 39.501 -7.445 79.591 1.00 46.09 652 TYR C N 1
ATOM 4703 C CA . TYR A 1 654 ? 39.887 -6.017 79.489 1.00 45.07 652 TYR C CA 1
ATOM 4704 C C . TYR A 1 654 ? 38.694 -5.172 79.959 1.00 37.95 652 TYR C C 1
ATOM 4705 O O . TYR A 1 654 ? 37.556 -5.491 79.629 1.00 42.09 652 TYR C O 1
ATOM 4714 N N . SER A 1 655 ? 38.987 -4.066 80.610 1.00 43.92 653 SER C N 1
ATOM 4715 C CA . SER A 1 655 ? 37.957 -3.076 80.997 1.00 51.84 653 SER C CA 1
ATOM 4716 C C . SER A 1 655 ? 38.500 -1.661 80.760 1.00 46.70 653 SER C C 1
ATOM 4717 O O . SER A 1 655 ? 39.707 -1.384 80.992 1.00 42.61 653 SER C O 1
ATOM 4720 N N . ALA A 1 656 ? 37.627 -0.789 80.276 1.00 43.47 654 ALA C N 1
ATOM 4721 C CA . ALA A 1 656 ? 37.960 0.620 80.005 1.00 45.77 654 ALA C CA 1
ATOM 4722 C C . ALA A 1 656 ? 36.788 1.473 80.452 1.00 41.73 654 ALA C C 1
ATOM 4723 O O . ALA A 1 656 ? 35.645 1.165 80.062 1.00 46.55 654 ALA C O 1
ATOM 4725 N N . THR A 1 657 ? 37.102 2.489 81.235 1.00 41.59 655 THR C N 1
ATOM 4726 C CA . THR A 1 657 ? 36.149 3.539 81.627 1.00 48.39 655 THR C CA 1
ATOM 4727 C C . THR A 1 657 ? 36.092 4.540 80.467 1.00 42.08 655 THR C C 1
ATOM 4728 O O . THR A 1 657 ? 37.121 5.165 80.189 1.00 44.56 655 THR C O 1
ATOM 4732 N N . LEU A 1 658 ? 34.940 4.610 79.801 1.00 45.73 656 LEU C N 1
ATOM 4733 C CA . LEU A 1 658 ? 34.647 5.589 78.724 1.00 39.33 656 LEU C CA 1
ATOM 4734 C C . LEU A 1 658 ? 34.737 6.993 79.306 1.00 42.54 656 LEU C C 1
ATOM 4735 O O . LEU A 1 658 ? 34.375 7.220 80.457 1.00 42.65 656 LEU C O 1
ATOM 4740 N N . PRO A 1 659 ? 35.254 7.984 78.547 1.00 40.10 657 PRO C N 1
ATOM 4741 C CA . PRO A 1 659 ? 35.140 9.386 78.947 1.00 36.52 657 PRO C CA 1
ATOM 4742 C C . PRO A 1 659 ? 33.692 9.659 79.366 1.00 31.72 657 PRO C C 1
ATOM 4743 O O . PRO A 1 659 ? 32.780 9.056 78.790 1.00 32.87 657 PRO C O 1
ATOM 4747 N N . ASP A 1 660 ? 33.499 10.543 80.335 1.00 33.62 658 ASP C N 1
ATOM 4748 C CA . ASP A 1 660 ? 32.143 10.854 80.860 1.00 38.10 658 ASP C CA 1
ATOM 4749 C C . ASP A 1 660 ? 31.648 12.159 80.211 1.00 41.55 658 ASP C C 1
ATOM 4750 O O . ASP A 1 660 ? 30.599 12.656 80.635 1.00 44.44 658 ASP C O 1
ATOM 4755 N N . ASP A 1 661 ? 32.363 12.690 79.213 1.00 39.53 659 ASP C N 1
ATOM 4756 C CA . ASP A 1 661 ? 31.969 13.943 78.515 1.00 37.26 659 ASP C CA 1
ATOM 4757 C C . ASP A 1 661 ? 31.514 13.577 77.091 1.00 38.67 659 ASP C C 1
ATOM 4758 O O . ASP A 1 661 ? 32.323 13.084 76.314 1.00 32.79 659 ASP C O 1
ATOM 4763 N N . TYR A 1 662 ? 30.235 13.769 76.778 1.00 34.83 660 TYR C N 1
ATOM 4764 C CA . TYR A 1 662 ? 29.683 13.518 75.414 1.00 36.17 660 TYR C CA 1
ATOM 4765 C C . TYR A 1 662 ? 30.253 14.504 74.372 1.00 32.91 660 TYR C C 1
ATOM 4766 O O . TYR A 1 662 ? 30.107 14.210 73.185 1.00 34.44 660 TYR C O 1
ATOM 4775 N N . GLY A 1 663 ? 30.939 15.580 74.781 1.00 30.67 661 GLY C N 1
ATOM 4776 C CA . GLY A 1 663 ? 31.688 16.484 73.899 1.00 31.79 661 GLY C CA 1
ATOM 4777 C C . GLY A 1 663 ? 32.913 15.797 73.298 1.00 36.16 661 GLY C C 1
ATOM 4778 O O . GLY A 1 663 ? 33.318 16.187 72.182 1.00 31.44 661 GLY C O 1
ATOM 4779 N N . ILE A 1 664 ? 33.474 14.827 74.038 1.00 32.68 662 ILE C N 1
ATOM 4780 C CA . ILE A 1 664 ? 34.666 14.002 73.667 1.00 31.11 662 ILE C CA 1
ATOM 4781 C C . ILE A 1 664 ? 34.156 12.712 73.037 1.00 30.67 662 ILE C C 1
ATOM 4782 O O . ILE A 1 664 ? 34.407 12.453 71.821 1.00 32.77 662 ILE C O 1
ATOM 4787 N N . LEU A 1 665 ? 33.366 11.974 73.807 1.00 34.91 663 LEU C N 1
ATOM 4788 C CA . LEU A 1 665 ? 32.721 10.743 73.352 1.00 32.40 663 LEU C CA 1
ATOM 4789 C C . LEU A 1 665 ? 31.351 11.087 72.761 1.00 35.14 663 LEU C C 1
ATOM 4790 O O . LEU A 1 665 ? 30.308 10.778 73.403 1.00 32.30 663 LEU C O 1
ATOM 4795 N N . LEU A 1 666 ? 31.345 11.641 71.537 1.00 33.15 664 LEU C N 1
ATOM 4796 C CA . LEU A 1 666 ? 30.094 11.933 70.807 1.00 32.23 664 LEU C CA 1
ATOM 4797 C C . LEU A 1 666 ? 29.228 10.686 70.804 1.00 31.74 664 LEU C C 1
ATOM 4798 O O . LEU A 1 666 ? 29.709 9.586 70.549 1.00 36.72 664 LEU C O 1
ATOM 4803 N N . PRO A 1 667 ? 27.902 10.813 70.958 1.00 32.33 665 PRO C N 1
ATOM 4804 C CA . PRO A 1 667 ? 27.023 9.673 70.763 1.00 34.50 665 PRO C CA 1
ATOM 4805 C C . PRO A 1 667 ? 27.153 9.066 69.361 1.00 32.82 665 PRO C C 1
ATOM 4806 O O . PRO A 1 667 ? 27.488 9.777 68.401 1.00 32.31 665 PRO C O 1
ATOM 4810 N N . GLY A 1 668 ? 26.716 7.830 69.238 1.00 28.19 666 GLY C N 1
ATOM 4811 C CA . GLY A 1 668 ? 26.633 7.112 67.959 1.00 28.72 666 GLY C CA 1
ATOM 4812 C C . GLY A 1 668 ? 27.574 5.931 67.958 1.00 31.89 666 GLY C C 1
ATOM 4813 O O . GLY A 1 668 ? 27.968 5.464 69.079 1.00 30.82 666 GLY C O 1
ATOM 4814 N N . TYR A 1 669 ? 27.850 5.400 66.773 1.00 33.02 667 TYR C N 1
ATOM 4815 C CA . TYR A 1 669 ? 28.527 4.084 66.595 1.00 33.03 667 TYR C CA 1
ATOM 4816 C C . TYR A 1 669 ? 30.024 4.233 66.349 1.00 33.60 667 TYR C C 1
ATOM 4817 O O . TYR A 1 669 ? 30.435 5.121 65.598 1.00 30.85 667 TYR C O 1
ATOM 4826 N N . TYR A 1 670 ? 30.797 3.376 67.007 1.00 30.49 668 TYR C N 1
ATOM 4827 C CA . TYR A 1 670 ? 32.273 3.385 67.059 1.00 28.99 668 TYR C CA 1
ATOM 4828 C C . TYR A 1 670 ? 32.820 2.001 66.702 1.00 32.31 668 TYR C C 1
ATOM 4829 O O . TYR A 1 670 ? 32.169 0.968 66.918 1.00 31.59 668 TYR C O 1
ATOM 4838 N N . TYR A 1 671 ? 34.020 2.019 66.146 1.00 29.42 669 TYR C N 1
ATOM 4839 C CA . TYR A 1 671 ? 34.943 0.872 66.086 1.00 30.29 669 TYR C CA 1
ATOM 4840 C C . TYR A 1 671 ? 35.678 0.820 67.410 1.00 30.07 669 TYR C C 1
ATOM 4841 O O . TYR A 1 671 ? 36.255 1.843 67.801 1.00 30.66 669 TYR C O 1
ATOM 4850 N N . LEU A 1 672 ? 35.711 -0.353 68.063 1.00 30.60 670 LEU C N 1
ATOM 4851 C CA . LEU A 1 672 ? 36.658 -0.600 69.169 1.00 31.67 670 LEU C CA 1
ATOM 4852 C C . LEU A 1 672 ? 37.830 -1.397 68.589 1.00 29.79 670 LEU C C 1
ATOM 4853 O O . LEU A 1 672 ? 37.561 -2.486 68.049 1.00 30.08 670 LEU C O 1
ATOM 4858 N N . PHE A 1 673 ? 39.041 -0.861 68.706 1.00 32.14 671 PHE C N 1
ATOM 4859 C CA . PHE A 1 673 ? 40.288 -1.514 68.244 1.00 32.98 671 PHE C CA 1
ATOM 4860 C C . PHE A 1 673 ? 41.121 -1.814 69.472 1.00 34.42 671 PHE C C 1
ATOM 4861 O O . PHE A 1 673 ? 41.364 -0.906 70.295 1.00 35.71 671 PHE C O 1
ATOM 4869 N N . VAL A 1 674 ? 41.562 -3.069 69.563 1.00 35.36 672 VAL C N 1
ATOM 4870 C CA . VAL A 1 674 ? 42.626 -3.464 70.514 1.00 35.64 672 VAL C CA 1
ATOM 4871 C C . VAL A 1 674 ? 43.893 -3.730 69.710 1.00 30.92 672 VAL C C 1
ATOM 4872 O O . VAL A 1 674 ? 43.848 -4.475 68.719 1.00 38.74 672 VAL C O 1
ATOM 4876 N N . SER A 1 675 ? 44.962 -3.101 70.151 1.00 30.70 673 SER C N 1
ATOM 4877 C CA . SER A 1 675 ? 46.263 -3.086 69.464 1.00 32.57 673 SER C CA 1
ATOM 4878 C C . SER A 1 675 ? 47.318 -3.785 70.323 1.00 34.64 673 SER C C 1
ATOM 4879 O O . SER A 1 675 ? 47.237 -3.718 71.571 1.00 34.67 673 SER C O 1
ATOM 4882 N N . THR A 1 676 ? 48.277 -4.456 69.684 1.00 36.51 674 THR C N 1
ATOM 4883 C CA . THR A 1 676 ? 49.442 -5.043 70.398 1.00 36.20 674 THR C CA 1
ATOM 4884 C C . THR A 1 676 ? 50.263 -3.874 70.886 1.00 36.24 674 THR C C 1
ATOM 4885 O O . THR A 1 676 ? 50.125 -2.771 70.352 1.00 39.49 674 THR C O 1
ATOM 4889 N N . PRO A 1 677 ? 51.196 -4.084 71.840 1.00 44.34 675 PRO C N 1
ATOM 4890 C CA . PRO A 1 677 ? 52.121 -3.017 72.239 1.00 47.36 675 PRO C CA 1
ATOM 4891 C C . PRO A 1 677 ? 52.899 -2.422 71.053 1.00 43.69 675 PRO C C 1
ATOM 4892 O O . PRO A 1 677 ? 53.297 -1.282 71.132 1.00 42.18 675 PRO C O 1
ATOM 4896 N N . GLN A 1 678 ? 53.131 -3.207 69.997 1.00 45.59 676 GLN C N 1
ATOM 4897 C CA . GLN A 1 678 ? 53.897 -2.743 68.809 1.00 45.59 676 GLN C CA 1
ATOM 4898 C C . GLN A 1 678 ? 52.969 -1.947 67.879 1.00 43.60 676 GLN C C 1
ATOM 4899 O O . GLN A 1 678 ? 53.486 -1.408 66.919 1.00 43.58 676 GLN C O 1
ATOM 4905 N N . GLY A 1 679 ? 51.655 -1.929 68.116 1.00 39.66 677 GLY C N 1
ATOM 4906 C CA . GLY A 1 679 ? 50.703 -1.057 67.398 1.00 38.36 677 GLY C CA 1
ATOM 4907 C C . GLY A 1 679 ? 49.880 -1.803 66.363 1.00 35.83 677 GLY C C 1
ATOM 4908 O O . GLY A 1 679 ? 49.189 -1.137 65.546 1.00 38.10 677 GLY C O 1
ATOM 4909 N N . THR A 1 680 ? 49.898 -3.136 66.348 1.00 35.25 678 THR C N 1
ATOM 4910 C CA . THR A 1 680 ? 49.030 -3.888 65.401 1.00 35.39 678 THR C CA 1
ATOM 4911 C C . THR A 1 680 ? 47.613 -3.931 65.950 1.00 34.98 678 THR C C 1
ATOM 4912 O O . THR A 1 680 ? 47.383 -4.513 67.015 1.00 35.75 678 THR C O 1
ATOM 4916 N N . PRO A 1 681 ? 46.618 -3.385 65.210 1.00 38.29 679 PRO C N 1
ATOM 4917 C CA . PRO A 1 681 ? 45.223 -3.452 65.628 1.00 34.79 679 PRO C CA 1
ATOM 4918 C C . PRO A 1 681 ? 44.444 -4.720 65.269 1.00 32.24 679 PRO C C 1
ATOM 4919 O O . PRO A 1 681 ? 44.657 -5.296 64.220 1.00 33.13 679 PRO C O 1
ATOM 4923 N N . SER A 1 682 ? 43.461 -5.026 66.115 1.00 31.41 680 SER C N 1
ATOM 4924 C CA . SER A 1 682 ? 42.429 -6.071 65.926 1.00 33.22 680 SER C CA 1
ATOM 4925 C C . SER A 1 682 ? 41.550 -5.663 64.761 1.00 33.62 680 SER C C 1
ATOM 4926 O O . SER A 1 682 ? 41.565 -4.456 64.398 1.00 32.98 680 SER C O 1
ATOM 4929 N N . ILE A 1 683 ? 40.809 -6.607 64.204 1.00 33.13 681 ILE C N 1
ATOM 4930 C CA . ILE A 1 683 ? 39.513 -6.283 63.541 1.00 33.53 681 ILE C CA 1
ATOM 4931 C C . ILE A 1 683 ? 38.683 -5.544 64.610 1.00 36.09 681 ILE C C 1
ATOM 4932 O O . ILE A 1 683 ? 38.768 -5.920 65.800 1.00 33.73 681 ILE C O 1
ATOM 4937 N N . ALA A 1 684 ? 37.964 -4.484 64.226 1.00 31.95 682 ALA C N 1
ATOM 4938 C CA . ALA A 1 684 ? 37.117 -3.706 65.168 1.00 34.89 682 ALA C CA 1
ATOM 4939 C C . ALA A 1 684 ? 35.923 -4.556 65.648 1.00 31.67 682 ALA C C 1
ATOM 4940 O O . ALA A 1 684 ? 35.443 -5.378 64.906 1.00 32.10 682 ALA C O 1
ATOM 4942 N N . LYS A 1 685 ? 35.397 -4.264 66.826 1.00 30.84 683 LYS C N 1
ATOM 4943 C CA . LYS A 1 685 ? 34.018 -4.639 67.200 1.00 32.36 683 LYS C CA 1
ATOM 4944 C C . LYS A 1 685 ? 33.206 -3.333 67.373 1.00 31.59 683 LYS C C 1
ATOM 4945 O O . LYS A 1 685 ? 33.750 -2.339 67.871 1.00 30.81 683 LYS C O 1
ATOM 4951 N N . THR A 1 686 ? 31.959 -3.359 66.963 1.00 32.42 684 THR C N 1
ATOM 4952 C CA . THR A 1 686 ? 31.050 -2.198 67.024 1.00 34.48 684 THR C CA 1
ATOM 4953 C C . THR A 1 686 ? 30.822 -1.896 68.492 1.00 38.41 684 THR C C 1
ATOM 4954 O O . THR A 1 686 ? 30.597 -2.861 69.271 1.00 35.04 684 THR C O 1
ATOM 4958 N N . VAL A 1 687 ? 30.856 -0.621 68.853 1.00 35.41 685 VAL C N 1
ATOM 4959 C CA . VAL A 1 687 ? 30.329 -0.133 70.166 1.00 35.91 685 VAL C CA 1
ATOM 4960 C C . VAL A 1 687 ? 29.350 1.022 69.894 1.00 40.36 685 VAL C C 1
ATOM 4961 O O . VAL A 1 687 ? 29.716 1.919 69.116 1.00 32.46 685 VAL C O 1
ATOM 4965 N N . HIS A 1 688 ? 28.145 0.976 70.479 1.00 35.40 686 HIS C N 1
ATOM 4966 C CA . HIS A 1 688 ? 27.110 2.037 70.351 1.00 33.85 686 HIS C CA 1
ATOM 4967 C C . HIS A 1 688 ? 27.107 2.901 71.598 1.00 34.67 686 HIS C C 1
ATOM 4968 O O . HIS A 1 688 ? 26.721 2.385 72.693 1.00 36.01 686 HIS C O 1
ATOM 4975 N N . VAL A 1 689 ? 27.537 4.153 71.467 1.00 32.29 687 VAL C N 1
ATOM 4976 C CA . VAL A 1 689 ? 27.501 5.118 72.602 1.00 31.92 687 VAL C CA 1
ATOM 4977 C C . VAL A 1 689 ? 26.158 5.836 72.571 1.00 35.75 687 VAL C C 1
ATOM 4978 O O . VAL A 1 689 ? 25.779 6.415 71.511 1.00 32.01 687 VAL C O 1
ATOM 4982 N N . ILE A 1 690 ? 25.420 5.757 73.677 1.00 34.76 688 ILE C N 1
ATOM 4983 C CA . ILE A 1 690 ? 24.091 6.432 73.772 1.00 32.91 688 ILE C CA 1
ATOM 4984 C C . ILE A 1 690 ? 24.098 7.496 74.869 1.00 32.25 688 ILE C C 1
ATOM 4985 O O . ILE A 1 690 ? 24.963 7.490 75.752 1.00 36.27 688 ILE C O 1
ATOM 4990 N N . LEU A 1 691 ? 23.131 8.406 74.750 1.00 35.77 689 LEU C N 1
ATOM 4991 C CA . LEU A 1 691 ? 22.788 9.454 75.750 1.00 34.70 689 LEU C CA 1
ATOM 4992 C C . LEU A 1 691 ? 21.934 8.777 76.857 1.00 35.19 689 LEU C C 1
ATOM 4993 O O . LEU A 1 691 ? 22.241 9.355 77.936 1.00 46.31 689 LEU C O 1
#

Nearest PDB structures (foldseek):
  6stx-assembly1_C  TM=1.002E+00  e=0.000E+00  Colletotrichum graminicola M1.001
  6ryw-assembly1_A  TM=9.978E-01  e=0.000E+00  Colletotrichum graminicola M1.001
  6ryx-assembly1_A  TM=9.973E-01  e=0.000E+00  Colletotrichum graminicola M1.001
  6ryv-assembly1_A  TM=9.964E-01  e=0.000E+00  Colletotrichum graminicola M1.001
  5c92-assembly1_A  TM=9.568E-01  e=1.028E-58  Colletotrichum graminicola M1.001

Radius of gyration: 26.59 Å; Cα contacts (8 Å, |Δi|>4): 2140; chains: 1; bounding box: 63×55×85 Å

Secondary structure (DSSP, 8-state):
-EEE-TTS-EEEEEET----EEE----SHHHHHHHHHH-TT-SEEEEETTTTEEEE---EEEEEE--SSPTT-B-SS-SS--EEEE-TTS--EEEEEEEEEEES-EEEEEE---SHHHHHHHHHTSTT--EEEEETTTTEEEEEPPTTTS--EEEEEEEEEEEE-PPP--HHHH-EE---EE-SS--SEEEEPP-SSS--EEEEE-SSSSSEE-S--S-EEEEEEETTT--EEEEEE-TT----SS-EEEE-TTS-EEEE-SSSTT-EEEEETTTTEEEE-PPPSS--BS-EEEE-TTS-EEEE--BTSSSSS---EEEEETTTTEEEEETTS-SGGG----TT-HHHHTSS--EEE-GGG-EEE--SSSEEEEEE-STT-EEEEEEE--SS--BT-EEEEEETTTTEEEEE--BSSSSSEEPP--EEEEE--STTS--EEEEEPPPSS--EEEEEEE-TTS-EEEEEEESEE-TT--TTB--EEEEEETTTTEEEEEEEPSS---TTEEEEE-TTS-EEEEE---EE-SSTT---TTS-GGG---EEEEEE-GGGB-TTSSBPPPPEEEE---S-EETT-EEEEEEES-SS--EEEEEEPPEEETTB--S--EEEE--EEETTEEEEE--S-TTTS-SEEEEEEEE-TT-PBPPPEEEEEE-

Foldseek 3Di:
DWDAPQFGWIKDKAPQDDDPDKAAQAQDPVSLLVVQLVDLVAQKWKQQNPRRMIGRVVRIMMIGGDGPDDFLAFWPDQSTHWDWDDQPPQPAIKIKRAQKDKDKAFPDKAFPQADPNSLVVVLSVDPQQFKKKAFNNRRMITGHDHPPVMDITMTRGSRIMMIGRDDDAQCLFFFDWDIWQFAQAFQQWKFFQDDPQFTQKIKGWAFLDSFAHAAQDQKIKIKIARNVVRDIDIDIARPQRDGLHQWAWEQFLARWIWRAAASNQQWIWIQDSVVRDIDTAHTAPAGFGLWYWFQALARKIKIFFGCLDGPNAGGAMWIADVVVSDIGAQVQSPQVVQFADAPVPSNQGSGQFQWAHFFPQKIWGPFLHQWIWIWHDPPSIHIDTAGGAHPAGFRLWAKAALALPQQWMKTAKHFRHQFPGFIFQWMWIWTDDDGPYHIDIDIFDGHPAHFHNWAWDHFFLSKIKIAWGARGHHAQDLHRIRQWIWIADPVVSDIRTHDGDNGHAYASWYWFAGLQRKIKTTWFHHDYDHDSPDDCPPPPCSGTTSIIMITGHSLLADSVRHGDFAKAQPDFDQDAAEAQDKGKTFIDGADDAWWKKKWFIWIDRSSHTNGTHIHGWDWDDDPRMIMTGGHNGCSSVPFAKIWMWIAHPSGRTDRTTIHGYHD

Sequence (663 aa):
TVWETPIGVKYTLCPGSDYLQTVRDIQSSLECAKICDSDARCNRAVYDNVNKACDVKDRFETIRLTNDLPEGAFISTCSFNETSYRVPETNAEYRRICPDTDYTGVNAKVVEGVTTIQACAELCSNTQDCRKSVFDHINNACAIKAAEPATSIFWVQDKQFSTIRLPENIDPAVKGKWGDLIRLPVIPVAAYIVPSYPEPSRLLFFSSWSNDAFSGASGMMTQFGDYDFATGAISQRTVTNTHHDMFCPGISQLEDGRILIQGGSDADTVSIYDPATNEFTRGPNMTLARGYQTSCTLSNGKVFTIGGAYSGERRVGKNGEVYDPVANAWTYLPGADFRPMLTNDHEGIWREDNHAWLFGWKNGSIFQAGPSKDQHWYGIQGGNNGTVAKAATRDDDDAMCGVWVMYDAVAGKIFSAGGSPDYTDSPATQRAHITTIGEPNTPAEVERVADMGFPRGFANAVVLPDGQVLVTGGQRMSLVFTNTDGILVAELFNPETREEWKQMAPMAVPRNYHSVSILLPDATVFSGGGGMCWVQNVGDSTAGCDKTVDHSDGEIFEPPYLFNEDGSRAARPVISAISADPIKAGATLTFTVEGVEGQGTAALIRLGSVTHSVNSDQRRVPLNVTVSGNEYSATLPDDYGILLPGYYYLFVSTPQGTPSIAKTVHVIL

B-factor: mean 38.73, std 9.88, range [24.23, 93.85]

Solvent-accessible surface area: 23942 Å² total; per-residue (Å²): 121,73,74,101,4,128,55,17,0,44,0,53,10,66,94,38,29,71,156,125,77,88,50,117,143,18,108,54,18,57,45,0,0,51,26,0,42,95,13,21,113,2,63,29,0,15,8,24,94,80,113,37,19,4,75,4,78,138,47,65,37,8,0,24,27,54,22,125,37,96,78,35,16,16,3,32,70,18,48,13,87,41,76,73,60,62,14,65,123,46,112,34,58,6,93,12,0,22,19,0,20,8,49,37,100,57,69,86,93,44,123,61,15,92,58,34,86,34,0,0,85,38,1,41,118,22,164,113,8,119,56,0,5,8,16,68,65,78,56,7,0,14,2,12,21,62,72,61,80,14,14,6,18,33,14,0,40,12,44,35,1,1,0,48,55,75,62,160,79,69,27,26,80,77,1,102,25,38,77,20,36,84,14,34,0,0,0,2,2,0,0,1,4,10,43,80,78,52,2,33,50,1,0,0,1,1,0,27,12,64,23,0,12,8,37,70,29,17,55,0,27,0,0,19,15,27,41,75,105,40,64,69,63,109,61,66,6,64,92,1,119,0,0,0,2,1,4,1,10,0,3,2,48,68,0,56,4,0,0,0,0,0,10,20,14,49,14,0,0,5,0,35,29,97,80,51,90,3,75,113,4,39,75,6,60,54,29,0,0,6,3,1,0,1,0,0,12,67,2,61,0,0,0,0,0,0,0,29,14,35,133,136,80,11,3,26,0,0,10,1,34,29,142,69,79,40,22,76,84,2,55,29,0,26,38,162,49,1,49,5,120,7,170,73,26,54,62,10,21,0,0,4,0,2,0,10,1,2,50,130,7,7,0,0,0,1,0,1,3,94,44,0,8,1,0,8,23,136,78,100,11,62,45,46,127,7,15,70,11,20,110,64,6,5,0,3,0,4,10,2,0,17,29,0,74,47,1,56,1,0,3,3,3,0,0,39,32,0,17,105,3,95,12,32,65,76,0,9,12,1,30,6,36,119,18,87,53,117,12,110,39,87,123,11,54,66,2,38,11,22,1,0,4,2,6,9,0,0,0,6,56,5,32,0,0,0,2,0,0,0,64,75,0,32,34,63,42,21,63,64,0,4,16,18,0,1,9,0,40,21,99,75,55,86,34,118,75,5,4,63,4,21,0,2,2,5,6,2,2,1,0,0,7,5,6,47,0,4,0,0,0,0,0,2,3,3,22,138,16,120,86,67,60,61,84,29,91,86,16,88,91,76,17,22,4,33,8,0,1,36,0,32,0,23,24,6,17,59,167,116,27,53,149,17,79,60,2,82,4,50,54,38,72,61,105,68,22,115,19,32,39,74,15,70,1,29,7,92,61,36,161,56,105,2,77,6,6,0,1,1,2,7,2,3,6,6,10,15,10,13,1,11,6,29,0,34,19,139,24,94,52,89,73,46,76,8,31,2,90,3,26,116,44,45,0,18,0,3,0,0,27,0,1,0,1,0,10,15,76,151,17,9,0,0,78,0,45,2,7,22,0,41,78